Protein AF-0000000083136468 (afdb_homodimer)

Secondary structure (DSSP, 8-state):
---EEPPPHHHHHHHHHT-STTT--EEEEEEEEE-TT--EEEEEEEEGGGS-HHHHHHHHHHHHHHHHSPBTTTEEEEEPPGGGGSTT-HHHHHHHHHHTTT--HHHHHHHHHHHHHH---SS-EEEEEEEEEEEE-----SSS------EEEEEEEEEEEEB-TTS-B-S-SEEEEESEE-SSSEETTEEEEEES-TTS--HHHHHHTT---/---EEPPPHHHHHHHHHT-STTT--EEEEEEEEE-TT--EEEEEEEEGGGS-HHHHHHHHHHHHHHHHSPBTTTEEEEEPPGGGGSTT-HHHHHHHHHHTTT--HHHHHHHHHHHHHH---SS-EEEEEEEEEEEE-----SS-------EEEEEEEEEEEEB-TTS-B-S-SEEEEESEE-SSSEETTEEEEEES-TTS--HHHHHHTT---

Structure (mmCIF, N/CA/C/O backbone):
data_AF-0000000083136468-model_v1
#
loop_
_entity.id
_entity.type
_entity.pdbx_description
1 polymer 'DUF4317 family protein'
#
loop_
_atom_site.group_PDB
_atom_site.id
_atom_site.type_symbol
_atom_site.label_atom_id
_atom_site.label_alt_id
_atom_site.label_comp_id
_atom_site.label_asym_id
_atom_site.label_entity_id
_atom_site.label_seq_id
_atom_site.pdbx_PDB_ins_code
_atom_site.Cartn_x
_atom_site.Cartn_y
_atom_site.Cartn_z
_atom_site.occupancy
_atom_site.B_iso_or_equiv
_atom_site.auth_seq_id
_atom_site.auth_comp_id
_atom_site.auth_asym_id
_atom_site.auth_atom_id
_atom_site.pdbx_PDB_model_num
ATOM 1 N N . MET A 1 1 ? -12.367 -28.453 -24.562 1 63.16 1 MET A N 1
ATOM 2 C CA . MET A 1 1 ? -11.938 -28.984 -23.281 1 63.16 1 MET A CA 1
ATOM 3 C C . MET A 1 1 ? -10.539 -28.5 -22.922 1 63.16 1 MET A C 1
ATOM 5 O O . MET A 1 1 ? -9.672 -28.406 -23.797 1 63.16 1 MET A O 1
ATOM 9 N N . SER A 1 2 ? -10.477 -27.969 -21.688 1 71.19 2 SER A N 1
ATOM 10 C CA . SER A 1 2 ? -9.148 -27.484 -21.312 1 71.19 2 SER A CA 1
ATOM 11 C C . SER A 1 2 ? -8.133 -28.625 -21.266 1 71.19 2 SER A C 1
ATOM 13 O O . SER A 1 2 ? -8.445 -29.719 -20.812 1 71.19 2 SER A O 1
ATOM 15 N N . SER A 1 3 ? -7.016 -28.422 -21.984 1 83.69 3 SER A N 1
ATOM 16 C CA . SER A 1 3 ? -5.914 -29.375 -21.969 1 83.69 3 SER A CA 1
ATOM 17 C C . SER A 1 3 ? -5.141 -29.297 -20.656 1 83.69 3 SER A C 1
ATOM 19 O O . SER A 1 3 ? -4.613 -28.25 -20.297 1 83.69 3 SER A O 1
ATOM 21 N N . ILE A 1 4 ? -5.281 -30.344 -19.812 1 91.69 4 ILE A N 1
ATOM 22 C CA . ILE A 1 4 ? -4.582 -30.453 -18.531 1 91.69 4 ILE A CA 1
ATOM 23 C C . ILE A 1 4 ? -3.354 -31.344 -18.688 1 91.69 4 ILE A C 1
ATOM 25 O O . ILE A 1 4 ? -3.416 -32.375 -19.328 1 91.69 4 ILE A O 1
ATOM 29 N N . THR A 1 5 ? -2.246 -30.781 -18.25 1 93.38 5 THR A N 1
ATOM 30 C CA . THR A 1 5 ? -0.996 -31.531 -18.203 1 93.38 5 THR A CA 1
ATOM 31 C C . THR A 1 5 ? -0.603 -31.844 -16.766 1 93.38 5 THR A C 1
ATOM 33 O O . THR A 1 5 ? -0.806 -31.016 -15.875 1 93.38 5 THR A O 1
ATOM 36 N N . ARG A 1 6 ? 0.031 -32.938 -16.5 1 96.5 6 ARG A N 1
ATOM 37 C CA . ARG A 1 6 ? 0.363 -33.375 -15.148 1 96.5 6 ARG A CA 1
ATOM 38 C C . ARG A 1 6 ? 1.488 -32.531 -14.555 1 96.5 6 ARG A C 1
ATOM 40 O O . ARG A 1 6 ? 2.486 -32.25 -15.227 1 96.5 6 ARG A O 1
ATOM 47 N N . ILE A 1 7 ? 1.314 -32.125 -13.32 1 98 7 ILE A N 1
ATOM 48 C CA . ILE A 1 7 ? 2.34 -31.422 -12.562 1 98 7 ILE A CA 1
ATOM 49 C C . ILE A 1 7 ? 3.207 -32.438 -11.805 1 98 7 ILE A C 1
ATOM 51 O O . ILE A 1 7 ? 2.689 -33.312 -11.141 1 98 7 ILE A O 1
ATOM 55 N N . ASN A 1 8 ? 4.527 -32.281 -12 1 97.25 8 ASN A N 1
ATOM 56 C CA . ASN A 1 8 ? 5.445 -33.062 -11.164 1 97.25 8 ASN A CA 1
ATOM 57 C C . ASN A 1 8 ? 5.484 -32.5 -9.734 1 97.25 8 ASN A C 1
ATOM 59 O O . ASN A 1 8 ? 5.895 -31.375 -9.508 1 97.25 8 ASN A O 1
ATOM 63 N N . ARG A 1 9 ? 5.133 -33.344 -8.82 1 97.38 9 ARG A N 1
ATOM 64 C CA . ARG A 1 9 ? 5.074 -32.969 -7.418 1 97.38 9 ARG A CA 1
ATOM 65 C C . ARG A 1 9 ? 6.43 -32.469 -6.93 1 97.38 9 ARG A C 1
ATOM 67 O O . ARG A 1 9 ? 6.5 -31.5 -6.152 1 97.38 9 ARG A O 1
ATOM 74 N N . ASP A 1 10 ? 7.469 -33.031 -7.348 1 95.5 10 ASP A N 1
ATOM 75 C CA . ASP A 1 10 ? 8.805 -32.656 -6.891 1 95.5 10 ASP A CA 1
ATOM 76 C C . ASP A 1 10 ? 9.172 -31.25 -7.34 1 95.5 10 ASP A C 1
ATOM 78 O O . ASP A 1 10 ? 9.891 -30.547 -6.637 1 95.5 10 ASP A O 1
ATOM 82 N N . ASP A 1 11 ? 8.688 -30.906 -8.523 1 96 11 ASP A N 1
ATOM 83 C CA . ASP A 1 11 ? 8.898 -29.531 -8.992 1 96 11 ASP A CA 1
ATOM 84 C C . ASP A 1 11 ? 8.289 -28.516 -8.023 1 96 11 ASP A C 1
ATOM 86 O O . ASP A 1 11 ? 8.938 -27.531 -7.66 1 96 11 ASP A O 1
ATOM 90 N N . MET A 1 12 ? 7.07 -28.797 -7.527 1 97.94 12 MET A N 1
ATOM 91 C CA . MET A 1 12 ? 6.379 -27.891 -6.613 1 97.94 12 MET A CA 1
ATOM 92 C C . MET A 1 12 ? 7.062 -27.859 -5.254 1 97.94 12 MET A C 1
ATOM 94 O O . MET A 1 12 ? 7.188 -26.797 -4.633 1 97.94 12 MET A O 1
ATOM 98 N N . LEU A 1 13 ? 7.516 -29.016 -4.852 1 96.75 13 LEU A N 1
ATOM 99 C CA . LEU A 1 13 ? 8.203 -29.094 -3.568 1 96.75 13 LEU A CA 1
ATOM 100 C C . LEU A 1 13 ? 9.516 -28.328 -3.611 1 96.75 13 LEU A C 1
ATOM 102 O O . LEU A 1 13 ? 9.922 -27.719 -2.611 1 96.75 13 LEU A O 1
ATOM 106 N N . GLU A 1 14 ? 10.148 -28.391 -4.766 1 95.12 14 GLU A N 1
ATOM 107 C CA . GLU A 1 14 ? 11.375 -27.625 -4.938 1 95.12 14 GLU A CA 1
ATOM 108 C C . GLU A 1 14 ? 11.125 -26.125 -4.727 1 95.12 14 GLU A C 1
ATOM 110 O O . GLU A 1 14 ? 11.891 -25.453 -4.027 1 95.12 14 GLU A O 1
ATOM 115 N N . LEU A 1 15 ? 10.062 -25.594 -5.289 1 96.56 15 LEU A N 1
ATOM 116 C CA . LEU A 1 15 ? 9.719 -24.188 -5.133 1 96.56 15 LEU A CA 1
ATOM 117 C C . LEU A 1 15 ? 9.328 -23.875 -3.689 1 96.56 15 LEU A C 1
ATOM 119 O O . LEU A 1 15 ? 9.758 -22.875 -3.125 1 96.56 15 LEU A O 1
ATOM 123 N N . THR A 1 16 ? 8.562 -24.766 -3.105 1 97.31 16 THR A N 1
ATOM 124 C CA . THR A 1 16 ? 8.031 -24.547 -1.766 1 97.31 16 THR A CA 1
ATOM 125 C C . THR A 1 16 ? 9.148 -24.547 -0.729 1 97.31 16 THR A C 1
ATOM 127 O O . THR A 1 16 ? 9.078 -23.812 0.266 1 97.31 16 THR A O 1
ATOM 130 N N . ARG A 1 17 ? 10.141 -25.281 -0.954 1 95.75 17 ARG A N 1
ATOM 131 C CA . ARG A 1 17 ? 11.258 -25.375 -0.017 1 95.75 17 ARG A CA 1
ATOM 132 C C . ARG A 1 17 ? 12 -24.047 0.083 1 95.75 17 ARG A C 1
ATOM 134 O O . ARG A 1 17 ? 12.656 -23.781 1.094 1 95.75 17 ARG A O 1
ATOM 141 N N . ARG A 1 18 ? 11.883 -23.25 -0.881 1 95.69 18 ARG A N 1
ATOM 142 C CA . ARG A 1 18 ? 12.555 -21.953 -0.885 1 95.69 18 ARG A CA 1
ATOM 143 C C . ARG A 1 18 ? 11.711 -20.891 -0.186 1 95.69 18 ARG A C 1
ATOM 145 O O . ARG A 1 18 ? 12.195 -19.797 0.109 1 95.69 18 ARG A O 1
ATOM 152 N N . MET A 1 19 ? 10.492 -21.203 0.179 1 97.44 19 MET A N 1
ATOM 153 C CA . MET A 1 19 ? 9.57 -20.203 0.712 1 97.44 19 MET A CA 1
ATOM 154 C C . MET A 1 19 ? 9.633 -20.172 2.236 1 97.44 19 MET A C 1
ATOM 156 O O . MET A 1 19 ? 8.648 -20.469 2.91 1 97.44 19 MET A O 1
ATOM 160 N N . THR A 1 20 ? 10.789 -19.828 2.67 1 97.5 20 THR A N 1
ATOM 161 C CA . THR A 1 20 ? 11.125 -19.531 4.062 1 97.5 20 THR A CA 1
ATOM 162 C C . THR A 1 20 ? 11.82 -18.188 4.184 1 97.5 20 THR A C 1
ATOM 164 O O . THR A 1 20 ? 12.305 -17.641 3.191 1 97.5 20 THR A O 1
ATOM 167 N N . ILE A 1 21 ? 11.844 -17.734 5.383 1 96.81 21 ILE A N 1
ATOM 168 C CA . ILE A 1 21 ? 12.492 -16.438 5.609 1 96.81 21 ILE A CA 1
ATOM 169 C C . ILE A 1 21 ? 13.953 -16.516 5.184 1 96.81 21 ILE A C 1
ATOM 171 O O . ILE A 1 21 ? 14.469 -15.578 4.562 1 96.81 21 ILE A O 1
ATOM 175 N N . ALA A 1 22 ? 14.625 -17.547 5.422 1 95.62 22 ALA A N 1
ATOM 176 C CA . ALA A 1 22 ? 16.062 -17.703 5.207 1 95.62 22 ALA A CA 1
ATOM 177 C C . ALA A 1 22 ? 16.375 -17.922 3.73 1 95.62 22 ALA A C 1
ATOM 179 O O . ALA A 1 22 ? 17.469 -17.562 3.264 1 95.62 22 ALA A O 1
ATOM 180 N N . ARG A 1 23 ? 15.414 -18.391 2.934 1 95.25 23 ARG A N 1
ATOM 181 C CA . ARG A 1 23 ? 15.781 -18.891 1.615 1 95.25 23 ARG A CA 1
ATOM 182 C C . ARG A 1 23 ? 14.914 -18.266 0.528 1 95.25 23 ARG A C 1
ATOM 184 O O . ARG A 1 23 ? 15.125 -18.516 -0.661 1 95.25 23 ARG A O 1
ATOM 191 N N . THR A 1 24 ? 13.961 -17.516 0.928 1 96.12 24 THR A N 1
ATOM 192 C CA . THR A 1 24 ? 12.953 -17.078 -0.035 1 96.12 24 THR A CA 1
ATOM 193 C C . THR A 1 24 ? 13.602 -16.312 -1.188 1 96.12 24 THR A C 1
ATOM 195 O O . THR A 1 24 ? 14.57 -15.578 -0.987 1 96.12 24 THR A O 1
ATOM 198 N N . SER A 1 25 ? 13 -16.547 -2.389 1 94.81 25 SER A N 1
ATOM 199 C CA . SER A 1 25 ? 13.398 -15.836 -3.602 1 94.81 25 SER A CA 1
ATOM 200 C C . SER A 1 25 ? 12.383 -14.758 -3.967 1 94.81 25 SER A C 1
ATOM 202 O O . SER A 1 25 ? 12.422 -14.211 -5.07 1 94.81 25 SER A O 1
ATOM 204 N N . MET A 1 26 ? 11.445 -14.531 -3.061 1 98 26 MET A N 1
ATOM 205 C CA . MET A 1 26 ? 10.438 -13.508 -3.301 1 98 26 MET A CA 1
ATOM 206 C C . MET A 1 26 ? 11.07 -12.117 -3.316 1 98 26 MET A C 1
ATOM 208 O O . MET A 1 26 ? 11.852 -11.773 -2.432 1 98 26 MET A O 1
ATOM 212 N N . THR A 1 27 ? 10.75 -11.406 -4.367 1 98.25 27 THR A N 1
ATOM 213 C CA . THR A 1 27 ? 11.398 -10.102 -4.496 1 98.25 27 THR A CA 1
ATOM 214 C C . THR A 1 27 ? 10.414 -8.977 -4.207 1 98.25 27 THR A C 1
ATOM 216 O O . THR A 1 27 ? 10.812 -7.902 -3.748 1 98.25 27 THR A O 1
ATOM 219 N N . ARG A 1 28 ? 9.156 -9.18 -4.57 1 98.75 28 ARG A N 1
ATOM 220 C CA . ARG A 1 28 ? 8.164 -8.117 -4.422 1 98.75 28 ARG A CA 1
ATOM 221 C C . ARG A 1 28 ? 6.789 -8.688 -4.113 1 98.75 28 ARG A C 1
ATOM 223 O O . ARG A 1 28 ? 6.469 -9.805 -4.52 1 98.75 28 ARG A O 1
ATOM 230 N N . ILE A 1 29 ? 6.016 -7.973 -3.354 1 98.88 29 ILE A N 1
ATOM 231 C CA . ILE A 1 29 ? 4.629 -8.312 -3.043 1 98.88 29 ILE A CA 1
ATOM 232 C C . ILE A 1 29 ? 3.73 -7.113 -3.336 1 98.88 29 ILE A C 1
ATOM 234 O O . ILE A 1 29 ? 4.098 -5.969 -3.059 1 98.88 29 ILE A O 1
ATOM 238 N N . ALA A 1 30 ? 2.635 -7.312 -3.947 1 98.88 30 ALA A N 1
ATOM 239 C CA . ALA A 1 30 ? 1.604 -6.309 -4.207 1 98.88 30 ALA A CA 1
ATOM 240 C C . ALA A 1 30 ? 0.208 -6.895 -4.004 1 98.88 30 ALA A C 1
ATOM 242 O O . ALA A 1 30 ? 0.034 -8.117 -4.004 1 98.88 30 ALA A O 1
ATOM 243 N N . GLY A 1 31 ? -0.758 -6.035 -3.775 1 98.69 31 GLY A N 1
ATOM 244 C CA . GLY A 1 31 ? -2.102 -6.562 -3.604 1 98.69 31 GLY A CA 1
ATOM 245 C C . GLY A 1 31 ? -3.16 -5.48 -3.5 1 98.69 31 GLY A C 1
ATOM 246 O O . GLY A 1 31 ? -2.84 -4.293 -3.49 1 98.69 31 GLY A O 1
ATOM 247 N N . SER A 1 32 ? -4.348 -5.938 -3.473 1 98.62 32 SER A N 1
ATOM 248 C CA . SER A 1 32 ? -5.535 -5.094 -3.387 1 98.62 32 SER A CA 1
ATOM 249 C C . SER A 1 32 ? -6.598 -5.723 -2.49 1 98.62 32 SER A C 1
ATOM 251 O O . SER A 1 32 ? -6.789 -6.941 -2.508 1 98.62 32 SER A O 1
ATOM 253 N N . TYR A 1 33 ? -7.211 -4.906 -1.722 1 98.31 33 TYR A N 1
ATOM 254 C CA . TYR A 1 33 ? -8.359 -5.305 -0.914 1 98.31 33 TYR A CA 1
ATOM 255 C C . TYR A 1 33 ? -9.664 -4.848 -1.558 1 98.31 33 TYR A C 1
ATOM 257 O O . TYR A 1 33 ? -9.812 -3.672 -1.905 1 98.31 33 TYR A O 1
ATOM 265 N N . MET A 1 34 ? -10.609 -5.77 -1.697 1 97.38 34 MET A N 1
ATOM 266 C CA . MET A 1 34 ? -11.898 -5.48 -2.309 1 97.38 34 MET A CA 1
ATOM 267 C C . MET A 1 34 ? -13.039 -5.84 -1.362 1 97.38 34 MET A C 1
ATOM 269 O O . MET A 1 34 ? -12.906 -6.746 -0.541 1 97.38 34 MET A O 1
ATOM 273 N N . ASP A 1 35 ? -14.109 -5.098 -1.549 1 96.25 35 ASP A N 1
ATOM 274 C CA . ASP A 1 35 ? -15.32 -5.578 -0.892 1 96.25 35 ASP A CA 1
ATOM 275 C C . ASP A 1 35 ? -16.078 -6.555 -1.787 1 96.25 35 ASP A C 1
ATOM 277 O O . ASP A 1 35 ? -15.609 -6.906 -2.871 1 96.25 35 ASP A O 1
ATOM 281 N N . ALA A 1 36 ? -17.188 -7.027 -1.333 1 96.31 36 ALA A N 1
ATOM 282 C CA . ALA A 1 36 ? -17.953 -8.062 -2.02 1 96.31 36 ALA A CA 1
ATOM 283 C C . ALA A 1 36 ? -18.438 -7.578 -3.381 1 96.31 36 ALA A C 1
ATOM 285 O O . ALA A 1 36 ? -18.656 -8.375 -4.293 1 96.31 36 ALA A O 1
ATOM 286 N N . ASP A 1 37 ? -18.547 -6.203 -3.561 1 96.75 37 ASP A N 1
ATOM 287 C CA . ASP A 1 37 ? -19.031 -5.641 -4.82 1 96.75 37 ASP A CA 1
ATOM 288 C C . ASP A 1 37 ? -17.859 -5.359 -5.77 1 96.75 37 ASP A C 1
ATOM 290 O O . ASP A 1 37 ? -18.078 -4.91 -6.898 1 96.75 37 ASP A O 1
ATOM 294 N N . GLY A 1 38 ? -16.688 -5.621 -5.336 1 96.38 38 GLY A N 1
ATOM 295 C CA . GLY A 1 38 ? -15.516 -5.457 -6.188 1 96.38 38 GLY A CA 1
ATOM 296 C C . GLY A 1 38 ? -14.922 -4.062 -6.125 1 96.38 38 GLY A C 1
ATOM 297 O O . GLY A 1 38 ? -14.055 -3.713 -6.93 1 96.38 38 GLY A O 1
ATOM 298 N N . PHE A 1 39 ? -15.383 -3.242 -5.18 1 95.88 39 PHE A N 1
ATOM 299 C CA . PHE A 1 39 ? -14.781 -1.925 -5.02 1 95.88 39 PHE A CA 1
ATOM 300 C C . PHE A 1 39 ? -13.469 -2.021 -4.254 1 95.88 39 PHE A C 1
ATOM 302 O O . PHE A 1 39 ? -13.398 -2.674 -3.209 1 95.88 39 PHE A O 1
ATOM 309 N N . ILE A 1 40 ? -12.477 -1.38 -4.785 1 95.75 40 ILE A N 1
ATOM 310 C CA . ILE A 1 40 ? -11.148 -1.403 -4.172 1 95.75 40 ILE A CA 1
ATOM 311 C C . ILE A 1 40 ? -11.148 -0.534 -2.916 1 95.75 40 ILE A C 1
ATOM 313 O O . ILE A 1 40 ? -11.469 0.656 -2.977 1 95.75 40 ILE A O 1
ATOM 317 N N . ASP A 1 41 ? -10.758 -1.132 -1.846 1 95.5 41 ASP A N 1
ATOM 318 C CA . ASP A 1 41 ? -10.695 -0.451 -0.556 1 95.5 41 ASP A CA 1
ATOM 319 C C . ASP A 1 41 ? -9.273 0.013 -0.244 1 95.5 41 ASP A C 1
ATOM 321 O O . ASP A 1 41 ? -9.078 0.934 0.552 1 95.5 41 ASP A O 1
ATOM 325 N N . GLY A 1 42 ? -8.32 -0.688 -0.809 1 95.75 42 GLY A N 1
ATOM 326 C CA . GLY A 1 42 ? -6.922 -0.36 -0.565 1 95.75 42 GLY A CA 1
ATOM 327 C C . GLY A 1 42 ? -5.961 -1.215 -1.369 1 95.75 42 GLY A C 1
ATOM 328 O O . GLY A 1 42 ? -6.348 -2.256 -1.906 1 95.75 42 GLY A O 1
ATOM 329 N N . THR A 1 43 ? -4.75 -0.72 -1.508 1 98.06 43 THR A N 1
ATOM 330 C CA . THR A 1 43 ? -3.693 -1.43 -2.221 1 98.06 43 THR A CA 1
ATOM 331 C C . THR A 1 43 ? -2.357 -1.278 -1.5 1 98.06 43 THR A C 1
ATOM 333 O O . THR A 1 43 ? -2.213 -0.425 -0.622 1 98.06 43 THR A O 1
ATOM 336 N N . PHE A 1 44 ? -1.441 -2.098 -1.838 1 98.06 44 PHE A N 1
ATOM 337 C CA . PHE A 1 44 ? -0.058 -2.004 -1.385 1 98.06 44 PHE A CA 1
ATOM 338 C C . PHE A 1 44 ? 0.894 -2.562 -2.436 1 98.06 44 PHE A C 1
ATOM 340 O O . PHE A 1 44 ? 0.497 -3.379 -3.27 1 98.06 44 PHE A O 1
ATOM 347 N N . ASN A 1 45 ? 2.076 -2.207 -2.479 1 98.44 45 ASN A N 1
ATOM 348 C CA . ASN A 1 45 ? 3.17 -2.621 -3.35 1 98.44 45 ASN A CA 1
ATOM 349 C C . ASN A 1 45 ? 4.527 -2.344 -2.713 1 98.44 45 ASN A C 1
ATOM 351 O O . ASN A 1 45 ? 4.965 -1.194 -2.648 1 98.44 45 ASN A O 1
ATOM 355 N N . THR A 1 46 ? 5.219 -3.418 -2.207 1 97.75 46 THR A N 1
ATOM 356 C CA . THR A 1 46 ? 6.449 -3.186 -1.455 1 97.75 46 THR A CA 1
ATOM 357 C C . THR A 1 46 ? 7.512 -4.219 -1.821 1 97.75 46 THR A C 1
ATOM 359 O O . THR A 1 46 ? 7.191 -5.281 -2.354 1 97.75 46 THR A O 1
ATOM 362 N N . ASN A 1 47 ? 8.742 -3.842 -1.637 1 97.25 47 ASN A N 1
ATOM 363 C CA . ASN A 1 47 ? 9.867 -4.777 -1.714 1 97.25 47 ASN A CA 1
ATOM 364 C C . ASN A 1 47 ? 9.781 -5.836 -0.621 1 97.25 47 ASN A C 1
ATOM 366 O O . ASN A 1 47 ? 9.875 -5.52 0.566 1 97.25 47 ASN A O 1
ATOM 370 N N . PHE A 1 48 ? 9.664 -7.066 -1.027 1 97.81 48 PHE A N 1
ATOM 371 C CA . PHE A 1 48 ? 9.461 -8.156 -0.083 1 97.81 48 PHE A CA 1
ATOM 372 C C . PHE A 1 48 ? 10.648 -8.281 0.868 1 97.81 48 PHE A C 1
ATOM 374 O O . PHE A 1 48 ? 10.469 -8.594 2.047 1 97.81 48 PHE A O 1
ATOM 381 N N . LEU A 1 49 ? 11.812 -7.992 0.391 1 93.94 49 LEU A N 1
ATOM 382 C CA . LEU A 1 49 ? 13.055 -8.172 1.135 1 93.94 49 LEU A CA 1
ATOM 383 C C . LEU A 1 49 ? 13.141 -7.195 2.299 1 93.94 49 LEU A C 1
ATOM 385 O O . LEU A 1 49 ? 13.898 -7.414 3.246 1 93.94 49 LEU A O 1
ATOM 389 N N . LYS A 1 50 ? 12.375 -6.168 2.266 1 94.25 50 LYS A N 1
ATOM 390 C CA . LYS A 1 50 ? 12.469 -5.117 3.273 1 94.25 50 LYS A CA 1
ATOM 391 C C . LYS A 1 50 ? 11.344 -5.227 4.293 1 94.25 50 LYS A C 1
ATOM 393 O O . LYS A 1 50 ? 11.242 -4.402 5.207 1 94.25 50 LYS A O 1
ATOM 398 N N . LEU A 1 51 ? 10.5 -6.223 4.145 1 96.06 51 LEU A N 1
ATOM 399 C CA . LEU A 1 51 ? 9.445 -6.449 5.133 1 96.06 51 LEU A CA 1
ATOM 400 C C . LEU A 1 51 ? 10.039 -6.949 6.445 1 96.06 51 LEU A C 1
ATOM 402 O O . LEU A 1 51 ? 11.102 -7.566 6.457 1 96.06 51 LEU A O 1
ATOM 406 N N . LYS A 1 52 ? 9.273 -6.68 7.52 1 93.62 52 LYS A N 1
ATOM 407 C CA . LYS A 1 52 ? 9.602 -7.32 8.789 1 93.62 52 LYS A CA 1
ATOM 408 C C . LYS A 1 52 ? 9.422 -8.836 8.703 1 93.62 52 LYS A C 1
ATOM 410 O O . LYS A 1 52 ? 8.57 -9.32 7.953 1 93.62 52 LYS A O 1
ATOM 415 N N . ASN A 1 53 ? 10.195 -9.555 9.531 1 95.25 53 ASN A N 1
ATOM 416 C CA . ASN A 1 53 ? 10.156 -11.016 9.508 1 95.25 53 ASN A CA 1
ATOM 417 C C . ASN A 1 53 ? 8.742 -11.539 9.773 1 95.25 53 ASN A C 1
ATOM 419 O O . ASN A 1 53 ? 8.312 -12.508 9.148 1 95.25 53 ASN A O 1
ATOM 423 N N . SER A 1 54 ? 8.07 -10.875 10.648 1 95.19 54 SER A N 1
ATOM 424 C CA . SER A 1 54 ? 6.711 -11.312 10.945 1 95.19 54 SER A CA 1
ATOM 425 C C . SER A 1 54 ? 5.812 -11.203 9.719 1 95.19 54 SER A C 1
ATOM 427 O O . SER A 1 54 ? 4.996 -12.086 9.461 1 95.19 54 SER A O 1
ATOM 429 N N . GLU A 1 55 ? 5.988 -10.164 8.961 1 95.31 55 GLU A N 1
ATOM 430 C CA . GLU A 1 55 ? 5.215 -9.969 7.738 1 95.31 55 GLU A CA 1
ATOM 431 C C . GLU A 1 55 ? 5.656 -10.945 6.645 1 95.31 55 GLU A C 1
ATOM 433 O O . GLU A 1 55 ? 4.824 -11.461 5.898 1 95.31 55 GLU A O 1
ATOM 438 N N . LYS A 1 56 ? 6.977 -11.141 6.566 1 97.5 56 LYS A N 1
ATOM 439 C CA . LYS A 1 56 ? 7.473 -12.125 5.605 1 97.5 56 LYS A CA 1
ATOM 440 C C . LYS A 1 56 ? 6.859 -13.5 5.863 1 97.5 56 LYS A C 1
ATOM 442 O O . LYS A 1 56 ? 6.375 -14.156 4.934 1 97.5 56 LYS A O 1
ATOM 447 N N . GLU A 1 57 ? 6.852 -13.883 7.082 1 97.88 57 GLU A N 1
ATOM 448 C CA . GLU A 1 57 ? 6.34 -15.203 7.453 1 97.88 57 GLU A CA 1
ATOM 449 C C . GLU A 1 57 ? 4.867 -15.352 7.078 1 97.88 57 GLU A C 1
ATOM 451 O O . GLU A 1 57 ? 4.465 -16.375 6.531 1 97.88 57 GLU A O 1
ATOM 456 N N . LYS A 1 58 ? 4.137 -14.391 7.387 1 97.06 58 LYS A N 1
ATOM 457 C CA . LYS A 1 58 ? 2.711 -14.414 7.078 1 97.06 58 LYS A CA 1
ATOM 458 C C . LYS A 1 58 ? 2.473 -14.516 5.574 1 97.06 58 LYS A C 1
ATOM 460 O O . LYS A 1 58 ? 1.664 -15.32 5.121 1 97.06 58 LYS A O 1
ATOM 465 N N . ASN A 1 59 ? 3.16 -13.703 4.824 1 98.44 59 ASN A N 1
ATOM 466 C CA . ASN A 1 59 ? 2.959 -13.648 3.383 1 98.44 59 ASN A CA 1
ATOM 467 C C . ASN A 1 59 ? 3.486 -14.906 2.693 1 98.44 59 ASN A C 1
ATOM 469 O O . ASN A 1 59 ? 2.885 -15.391 1.733 1 98.44 59 ASN A O 1
ATOM 473 N N . LEU A 1 60 ? 4.574 -15.43 3.201 1 98.69 60 LEU A N 1
ATOM 474 C CA . LEU A 1 60 ? 5.09 -16.688 2.68 1 98.69 60 LEU A CA 1
ATOM 475 C C . LEU A 1 60 ? 4.098 -17.828 2.916 1 98.69 60 LEU A C 1
ATOM 477 O O . LEU A 1 60 ? 3.93 -18.703 2.061 1 98.69 60 LEU A O 1
ATOM 481 N N . THR A 1 61 ? 3.463 -17.812 4.07 1 98.44 61 THR A N 1
ATOM 482 C CA . THR A 1 61 ? 2.453 -18.812 4.375 1 98.44 61 THR A CA 1
ATOM 483 C C . THR A 1 61 ? 1.305 -18.75 3.373 1 98.44 61 THR A C 1
ATOM 485 O O . THR A 1 61 ? 0.832 -19.781 2.896 1 98.44 61 THR A O 1
ATOM 488 N N . ILE A 1 62 ? 0.893 -17.578 3.016 1 98.75 62 ILE A N 1
ATOM 489 C CA . ILE A 1 62 ? -0.176 -17.391 2.041 1 98.75 62 ILE A CA 1
ATOM 490 C C . ILE A 1 62 ? 0.28 -17.891 0.673 1 98.75 62 ILE A C 1
ATOM 492 O O . ILE A 1 62 ? -0.416 -18.688 0.033 1 98.75 62 ILE A O 1
ATOM 496 N N . ALA A 1 63 ? 1.436 -17.484 0.222 1 98.81 63 ALA A N 1
ATOM 497 C CA . ALA A 1 63 ? 1.955 -17.844 -1.096 1 98.81 63 ALA A CA 1
ATOM 498 C C . ALA A 1 63 ? 2.156 -19.344 -1.217 1 98.81 63 ALA A C 1
ATOM 500 O O . ALA A 1 63 ? 1.844 -19.938 -2.252 1 98.81 63 ALA A O 1
ATOM 501 N N . LYS A 1 64 ? 2.58 -19.969 -0.172 1 98.56 64 LYS A N 1
ATOM 502 C CA . LYS A 1 64 ? 2.971 -21.375 -0.163 1 98.56 64 LYS A CA 1
ATOM 503 C C . LYS A 1 64 ? 1.759 -22.281 -0.336 1 98.56 64 LYS A C 1
ATOM 505 O O . LYS A 1 64 ? 1.885 -23.406 -0.825 1 98.56 64 LYS A O 1
ATOM 510 N N . VAL A 1 65 ? 0.641 -21.828 0.072 1 98.81 65 VAL A N 1
ATOM 511 C CA . VAL A 1 65 ? -0.575 -22.641 -0.026 1 98.81 65 VAL A CA 1
ATOM 512 C C . VAL A 1 65 ? -0.739 -23.156 -1.453 1 98.81 65 VAL A C 1
ATOM 514 O O . VAL A 1 65 ? -1.176 -24.281 -1.663 1 98.81 65 VAL A O 1
ATOM 517 N N . ILE A 1 66 ? -0.333 -22.406 -2.443 1 98.81 66 ILE A N 1
ATOM 518 C CA . ILE A 1 66 ? -0.63 -22.688 -3.842 1 98.81 66 ILE A CA 1
ATOM 519 C C . ILE A 1 66 ? 0.324 -23.766 -4.359 1 98.81 66 ILE A C 1
ATOM 521 O O . ILE A 1 66 ? -0.106 -24.859 -4.727 1 98.81 66 ILE A O 1
ATOM 525 N N . PRO A 1 67 ? 1.633 -23.562 -4.305 1 98.62 67 PRO A N 1
ATOM 526 C CA . PRO A 1 67 ? 2.504 -24.625 -4.816 1 98.62 67 PRO A CA 1
ATOM 527 C C . PRO A 1 67 ? 2.537 -25.844 -3.906 1 98.62 67 PRO A C 1
ATOM 529 O O . PRO A 1 67 ? 2.92 -26.938 -4.344 1 98.62 67 PRO A O 1
ATOM 532 N N . PHE A 1 68 ? 2.154 -25.734 -2.68 1 98.62 68 PHE A N 1
ATOM 533 C CA . PHE A 1 68 ? 2.203 -26.844 -1.745 1 98.62 68 PHE A CA 1
ATOM 534 C C . PHE A 1 68 ? 0.934 -27.688 -1.838 1 98.62 68 PHE A C 1
ATOM 536 O O . PHE A 1 68 ? 0.864 -28.781 -1.276 1 98.62 68 PHE A O 1
ATOM 543 N N . ALA A 1 69 ? -0.072 -27.203 -2.512 1 98.75 69 ALA A N 1
ATOM 544 C CA . ALA A 1 69 ? -1.349 -27.891 -2.635 1 98.75 69 ALA A CA 1
ATOM 545 C C . ALA A 1 69 ? -1.17 -29.25 -3.32 1 98.75 69 ALA A C 1
ATOM 547 O O . ALA A 1 69 ? -0.16 -29.484 -3.988 1 98.75 69 ALA A O 1
ATOM 548 N N . GLN A 1 70 ? -2.188 -30.141 -3.131 1 98.44 70 GLN A N 1
ATOM 549 C CA . GLN A 1 70 ? -2.135 -31.438 -3.791 1 98.44 70 GLN A CA 1
ATOM 550 C C . GLN A 1 70 ? -2.115 -31.281 -5.309 1 98.44 70 GLN A C 1
ATOM 552 O O . GLN A 1 70 ? -3.084 -30.812 -5.902 1 98.44 70 GLN A O 1
ATOM 557 N N . THR A 1 71 ? -1.005 -31.75 -5.914 1 98.31 71 THR A N 1
ATOM 558 C CA . THR A 1 71 ? -0.847 -31.609 -7.359 1 98.31 71 THR A CA 1
ATOM 559 C C . THR A 1 71 ? -1.857 -32.5 -8.094 1 98.31 71 THR A C 1
ATOM 561 O O . THR A 1 71 ? -2.174 -33.594 -7.641 1 98.31 71 THR A O 1
ATOM 564 N N . ASN A 1 72 ? -2.334 -32 -9.148 1 98.25 72 ASN A N 1
ATOM 565 C CA . ASN A 1 72 ? -3.236 -32.719 -10.055 1 98.25 72 ASN A CA 1
ATOM 566 C C . ASN A 1 72 ? -4.586 -33 -9.406 1 98.25 72 ASN A C 1
ATOM 568 O O . ASN A 1 72 ? -5.305 -33.906 -9.828 1 98.25 72 ASN A O 1
ATOM 572 N N . GLN A 1 73 ? -4.824 -32.344 -8.32 1 98.12 73 GLN A N 1
ATOM 573 C CA . GLN A 1 73 ? -6.117 -32.312 -7.648 1 98.12 73 GLN A CA 1
ATOM 574 C C . GLN A 1 73 ? -6.52 -30.875 -7.309 1 98.12 73 GLN A C 1
ATOM 576 O O . GLN A 1 73 ? -7.273 -30.234 -8.055 1 98.12 73 GLN A O 1
ATOM 581 N N . ASN A 1 74 ? -5.875 -30.297 -6.285 1 98.75 74 ASN A N 1
ATOM 582 C CA . ASN A 1 74 ? -6.137 -28.906 -5.953 1 98.75 74 ASN A CA 1
ATOM 583 C C . ASN A 1 74 ? -5.41 -27.953 -6.902 1 98.75 74 ASN A C 1
ATOM 585 O O . ASN A 1 74 ? -5.898 -26.859 -7.184 1 98.75 74 ASN A O 1
ATOM 589 N N . LEU A 1 75 ? -4.199 -28.406 -7.312 1 98.75 75 LEU A N 1
ATOM 590 C CA . LEU A 1 75 ? -3.371 -27.656 -8.25 1 98.75 75 LEU A CA 1
ATOM 591 C C . LEU A 1 75 ? -3.273 -28.391 -9.586 1 98.75 75 LEU A C 1
ATOM 593 O O . LEU A 1 75 ? -2.781 -29.516 -9.648 1 98.75 75 LEU A O 1
ATOM 597 N N . LYS A 1 76 ? -3.762 -27.734 -10.641 1 98.31 76 LYS A N 1
ATOM 598 C CA . LYS A 1 76 ? -3.748 -28.344 -11.969 1 98.31 76 LYS A CA 1
ATOM 599 C C . LYS A 1 76 ? -3.098 -27.406 -12.992 1 98.31 76 LYS A C 1
ATOM 601 O O . LYS A 1 76 ? -3.213 -26.188 -12.891 1 98.31 76 LYS A O 1
ATOM 606 N N . ARG A 1 77 ? -2.443 -28.031 -13.961 1 98.25 77 ARG A N 1
ATOM 607 C CA . ARG A 1 77 ? -1.77 -27.281 -15.016 1 98.25 77 ARG A CA 1
ATOM 608 C C . ARG A 1 77 ? -2.617 -27.234 -16.281 1 98.25 77 ARG A C 1
ATOM 610 O O . ARG A 1 77 ? -3.014 -28.281 -16.812 1 98.25 77 ARG A O 1
ATOM 617 N N . TYR A 1 78 ? -2.797 -26.047 -16.719 1 97.81 78 TYR A N 1
ATOM 618 C CA . TYR A 1 78 ? -3.59 -25.828 -17.922 1 97.81 78 TYR A CA 1
ATOM 619 C C . TYR A 1 78 ? -2.742 -25.219 -19.031 1 97.81 78 TYR A C 1
ATOM 621 O O . TYR A 1 78 ? -1.904 -24.359 -18.781 1 97.81 78 TYR A O 1
ATOM 629 N N . LYS A 1 79 ? -3.008 -25.703 -20.234 1 96.06 79 LYS A N 1
ATOM 630 C CA . LYS A 1 79 ? -2.48 -24.984 -21.391 1 96.06 79 LYS A CA 1
ATOM 631 C C . LYS A 1 79 ? -3.271 -23.703 -21.641 1 96.06 79 LYS A C 1
ATOM 633 O O . LYS A 1 79 ? -4.504 -23.734 -21.688 1 96.06 79 LYS A O 1
ATOM 638 N N . ILE A 1 80 ? -2.586 -22.625 -21.75 1 94.88 80 ILE A N 1
ATOM 639 C CA . ILE A 1 80 ? -3.24 -21.359 -22.047 1 94.88 80 ILE A CA 1
ATOM 640 C C . ILE A 1 80 ? -3.75 -21.359 -23.484 1 94.88 80 ILE A C 1
ATOM 642 O O . ILE A 1 80 ? -2.984 -21.609 -24.422 1 94.88 80 ILE A O 1
ATOM 646 N N . PRO A 1 81 ? -4.945 -21.094 -23.625 1 92.56 81 PRO A N 1
ATOM 647 C CA . PRO A 1 81 ? -5.5 -21.172 -24.969 1 92.56 81 PRO A CA 1
ATOM 648 C C . PRO A 1 81 ? -4.977 -20.047 -25.875 1 92.56 81 PRO A C 1
ATOM 650 O O . PRO A 1 81 ? -4.566 -19 -25.391 1 92.56 81 PRO A O 1
ATOM 653 N N . LYS A 1 82 ? -5.105 -20.297 -27.172 1 88.56 82 LYS A N 1
ATOM 654 C CA . LYS A 1 82 ? -4.602 -19.359 -28.172 1 88.56 82 LYS A CA 1
ATOM 655 C C . LYS A 1 82 ? -5.285 -18 -28.062 1 88.56 82 LYS A C 1
ATOM 657 O O . LYS A 1 82 ? -4.668 -16.969 -28.328 1 88.56 82 LYS A O 1
ATOM 662 N N . GLU A 1 83 ? -6.52 -18.031 -27.672 1 85.94 83 GLU A N 1
ATOM 663 C CA . GLU A 1 83 ? -7.285 -16.797 -27.531 1 85.94 83 GLU A CA 1
ATOM 664 C C . GLU A 1 83 ? -6.641 -15.859 -26.531 1 85.94 83 GLU A C 1
ATOM 666 O O . GLU A 1 83 ? -6.758 -14.641 -26.641 1 85.94 83 GLU A O 1
ATOM 671 N N . ALA A 1 84 ? -5.969 -16.438 -25.578 1 87.12 84 ALA A N 1
ATOM 672 C CA . ALA A 1 84 ? -5.348 -15.641 -24.516 1 87.12 84 ALA A CA 1
ATOM 673 C C . ALA A 1 84 ? -4.078 -14.953 -25.016 1 87.12 84 ALA A C 1
ATOM 675 O O . ALA A 1 84 ? -3.539 -14.07 -24.344 1 87.12 84 ALA A O 1
ATOM 676 N N . TYR A 1 85 ? -3.652 -15.266 -26.25 1 88.69 85 TYR A N 1
ATOM 677 C CA . TYR A 1 85 ? -2.445 -14.688 -26.828 1 88.69 85 TYR A CA 1
ATOM 678 C C . TYR A 1 85 ? -2.756 -13.383 -27.547 1 88.69 85 TYR A C 1
ATOM 680 O O . TYR A 1 85 ? -1.844 -12.648 -27.922 1 88.69 85 TYR A O 1
ATOM 688 N N . ALA A 1 86 ? -4.016 -13.133 -27.656 1 87.88 86 ALA A N 1
ATOM 689 C CA . ALA A 1 86 ? -4.414 -11.914 -28.359 1 87.88 86 ALA A CA 1
ATOM 690 C C . ALA A 1 86 ? -3.928 -10.672 -27.609 1 87.88 86 ALA A C 1
ATOM 692 O O . ALA A 1 86 ? -3.734 -10.703 -26.391 1 87.88 86 ALA A O 1
ATOM 693 N N . LEU A 1 87 ? -3.795 -9.602 -28.328 1 89.5 87 LEU A N 1
ATOM 694 C CA . LEU A 1 87 ? -3.42 -8.328 -27.734 1 89.5 87 LEU A CA 1
ATOM 695 C C . LEU A 1 87 ? -4.441 -7.891 -26.688 1 89.5 87 LEU A C 1
ATOM 697 O O . LEU A 1 87 ? -5.648 -7.941 -26.938 1 89.5 87 LEU A O 1
ATOM 701 N N . GLY A 1 88 ? -3.912 -7.594 -25.547 1 89 88 GLY A N 1
ATOM 702 C CA . GLY A 1 88 ? -4.793 -7.152 -24.484 1 89 88 GLY A CA 1
ATOM 703 C C . GLY A 1 88 ? -5.344 -8.297 -23.641 1 89 88 GLY A C 1
ATOM 704 O O . GLY A 1 88 ? -6.117 -8.078 -22.719 1 89 88 GLY A O 1
ATOM 705 N N . GLY A 1 89 ? -4.941 -9.5 -23.953 1 92.25 89 GLY A N 1
ATOM 706 C CA . GLY A 1 89 ? -5.398 -10.656 -23.203 1 92.25 89 GLY A CA 1
ATOM 707 C C . GLY A 1 89 ? -4.742 -10.781 -21.844 1 92.25 89 GLY A C 1
ATOM 708 O O . GLY A 1 89 ? -3.791 -10.062 -21.531 1 92.25 89 GLY A O 1
ATOM 709 N N . ILE A 1 90 ? -5.309 -11.656 -21.016 1 95.75 90 ILE A N 1
ATOM 710 C CA . ILE A 1 90 ? -4.863 -11.836 -19.641 1 95.75 90 ILE A CA 1
ATOM 711 C C . ILE A 1 90 ? -3.418 -12.32 -19.625 1 95.75 90 ILE A C 1
ATOM 713 O O . ILE A 1 90 ? -2.635 -11.922 -18.75 1 95.75 90 ILE A O 1
ATOM 717 N N . ARG A 1 91 ? -3.035 -13.148 -20.578 1 96.38 91 ARG A N 1
ATOM 718 C CA . ARG A 1 91 ? -1.661 -13.641 -20.656 1 96.38 91 ARG A CA 1
ATOM 719 C C . ARG A 1 91 ? -0.676 -12.4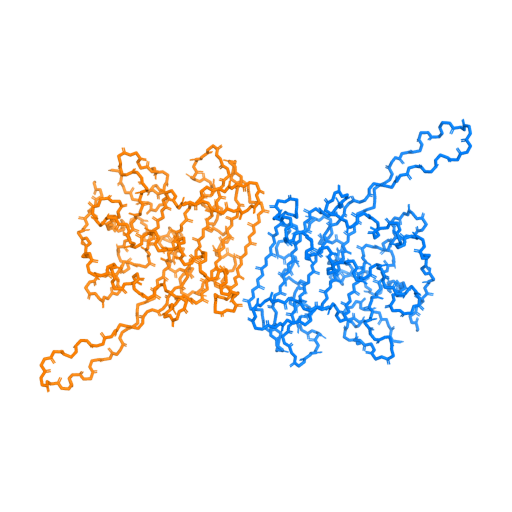92 -20.812 1 96.38 91 ARG A C 1
ATOM 721 O O . ARG A 1 91 ? 0.363 -12.453 -20.156 1 96.38 91 ARG A O 1
ATOM 728 N N . GLN A 1 92 ? -1.002 -11.617 -21.719 1 96.56 92 GLN A N 1
ATOM 729 C CA . GLN A 1 92 ? -0.149 -10.445 -21.922 1 96.56 92 GLN A CA 1
ATOM 730 C C . GLN A 1 92 ? -0.039 -9.617 -20.656 1 96.56 92 GLN A C 1
ATOM 732 O O . GLN A 1 92 ? 1.045 -9.141 -20.297 1 96.56 92 GLN A O 1
ATOM 737 N N . LEU A 1 93 ? -1.15 -9.43 -20.031 1 97.56 93 LEU A N 1
ATOM 738 C CA . LEU A 1 93 ? -1.153 -8.672 -18.781 1 97.56 93 LEU A CA 1
ATOM 739 C C . LEU A 1 93 ? -0.266 -9.344 -17.734 1 97.56 93 LEU A C 1
ATOM 741 O O . LEU A 1 93 ? 0.566 -8.688 -17.109 1 97.56 93 LEU A O 1
ATOM 745 N N . LEU A 1 94 ? -0.353 -10.672 -17.578 1 98.31 94 LEU A N 1
ATOM 746 C CA . LEU A 1 94 ? 0.427 -11.422 -16.594 1 98.31 94 LEU A CA 1
ATOM 747 C C . LEU A 1 94 ? 1.913 -11.367 -16.938 1 98.31 94 LEU A C 1
ATOM 749 O O . LEU A 1 94 ? 2.75 -11.219 -16.047 1 98.31 94 LEU A O 1
ATOM 753 N N . LEU A 1 95 ? 2.217 -11.477 -18.203 1 98.12 95 LEU A N 1
ATOM 754 C CA . LEU A 1 95 ? 3.611 -11.367 -18.625 1 98.12 95 LEU A CA 1
ATOM 755 C C . LEU A 1 95 ? 4.16 -9.977 -18.328 1 98.12 95 LEU A C 1
ATOM 757 O O . LEU A 1 95 ? 5.312 -9.836 -17.906 1 98.12 95 LEU A O 1
ATOM 761 N N . GLY A 1 96 ? 3.326 -8.969 -18.594 1 97.94 96 GLY A N 1
ATOM 762 C CA . GLY A 1 96 ? 3.736 -7.609 -18.297 1 97.94 96 GLY A CA 1
ATOM 763 C C . GLY A 1 96 ? 4.008 -7.379 -16.812 1 97.94 96 GLY A C 1
ATOM 764 O O . GLY A 1 96 ? 5.047 -6.816 -16.453 1 97.94 96 GLY A O 1
ATOM 765 N N . ILE A 1 97 ? 3.141 -7.855 -15.961 1 98.44 97 ILE A N 1
ATOM 766 C CA . ILE A 1 97 ? 3.254 -7.715 -14.516 1 98.44 97 ILE A CA 1
ATOM 767 C C . ILE A 1 97 ? 4.492 -8.461 -14.016 1 98.44 97 ILE A C 1
ATOM 769 O O . ILE A 1 97 ? 5.23 -7.949 -13.172 1 98.44 97 ILE A O 1
ATOM 773 N N . LYS A 1 98 ? 4.73 -9.617 -14.578 1 98.69 98 LYS A N 1
ATOM 774 C CA . LYS A 1 98 ? 5.914 -10.398 -14.234 1 98.69 98 LYS A CA 1
ATOM 775 C C . LYS A 1 98 ? 7.191 -9.695 -14.672 1 98.69 98 LYS A C 1
ATOM 777 O O . LYS A 1 98 ? 8.133 -9.555 -13.891 1 98.69 98 LYS A O 1
ATOM 782 N N . SER A 1 99 ? 7.219 -9.219 -15.883 1 98.19 99 SER A N 1
ATOM 783 C CA . SER A 1 99 ? 8.438 -8.703 -16.5 1 98.19 99 SER A CA 1
ATOM 784 C C . SER A 1 99 ? 8.898 -7.418 -15.805 1 98.19 99 SER A C 1
ATOM 786 O O . SER A 1 99 ? 10.086 -7.113 -15.781 1 98.19 99 SER A O 1
ATOM 788 N N . CYS A 1 100 ? 7.945 -6.715 -15.266 1 97.94 100 CYS A N 1
ATOM 789 C CA . CYS A 1 100 ? 8.336 -5.508 -14.547 1 97.94 100 CYS A CA 1
ATOM 790 C C . CYS A 1 100 ? 8.508 -5.789 -13.055 1 97.94 100 CYS A C 1
ATOM 792 O O . CYS A 1 100 ? 8.656 -4.863 -12.258 1 97.94 100 CYS A O 1
ATOM 794 N N . ALA A 1 101 ? 8.398 -7.023 -12.68 1 98.31 101 ALA A N 1
ATOM 795 C CA . ALA A 1 101 ? 8.578 -7.473 -11.305 1 98.31 101 ALA A CA 1
ATOM 796 C C . ALA A 1 101 ? 7.594 -6.785 -10.367 1 98.31 101 ALA A C 1
ATOM 798 O O . ALA A 1 101 ? 7.957 -6.371 -9.266 1 98.31 101 ALA A O 1
ATOM 799 N N . LEU A 1 102 ? 6.387 -6.5 -10.805 1 98.62 102 LEU A N 1
ATOM 800 C CA . LEU A 1 102 ? 5.27 -5.914 -10.078 1 98.62 102 LEU A CA 1
ATOM 801 C C . LEU A 1 102 ? 5.504 -4.426 -9.828 1 98.62 102 LEU A C 1
ATOM 803 O O . LEU A 1 102 ? 4.762 -3.795 -9.07 1 98.62 102 LEU A O 1
ATOM 807 N N . LYS A 1 103 ? 6.422 -3.777 -10.508 1 96.81 103 LYS A N 1
ATOM 808 C CA . LYS A 1 103 ? 6.793 -2.406 -10.172 1 96.81 103 LYS A CA 1
ATOM 809 C C . LYS A 1 103 ? 5.945 -1.401 -10.953 1 96.81 103 LYS A C 1
ATOM 811 O O . LYS A 1 103 ? 6.062 -0.192 -10.742 1 96.81 103 LYS A O 1
ATOM 816 N N . ASN A 1 104 ? 5.098 -1.899 -11.852 1 96.06 104 ASN A N 1
ATOM 817 C CA . ASN A 1 104 ? 4.223 -1.026 -12.617 1 96.06 104 ASN A CA 1
ATOM 818 C C . ASN A 1 104 ? 2.812 -0.985 -12.031 1 96.06 104 ASN A C 1
ATOM 820 O O . ASN A 1 104 ? 1.986 -1.85 -12.328 1 96.06 104 ASN A O 1
ATOM 824 N N . ASP A 1 105 ? 2.479 0.057 -11.32 1 94.38 105 ASP A N 1
ATOM 825 C CA . ASP A 1 105 ? 1.214 0.172 -10.602 1 94.38 105 ASP A CA 1
ATOM 826 C C . ASP A 1 105 ? 0.037 0.26 -11.57 1 94.38 105 ASP A C 1
ATOM 828 O O . ASP A 1 105 ? -1.064 -0.198 -11.258 1 94.38 105 ASP A O 1
ATOM 832 N N . ALA A 1 106 ? 0.292 0.884 -12.703 1 93.81 106 ALA A N 1
ATOM 833 C CA . ALA A 1 106 ? -0.786 0.989 -13.688 1 93.81 106 ALA A CA 1
ATOM 834 C C . ALA A 1 106 ? -1.218 -0.39 -14.172 1 93.81 106 ALA A C 1
ATOM 836 O O . ALA A 1 106 ? -2.412 -0.656 -14.32 1 93.81 106 ALA A O 1
ATOM 837 N N . LEU A 1 107 ? -0.293 -1.269 -14.453 1 97 107 LEU A N 1
ATOM 838 C CA . LEU A 1 107 ? -0.607 -2.635 -14.859 1 97 107 LEU A CA 1
ATOM 839 C C . LEU A 1 107 ? -1.331 -3.381 -13.75 1 97 107 LEU A C 1
ATOM 841 O O . LEU A 1 107 ? -2.297 -4.102 -14 1 97 107 LEU A O 1
ATOM 845 N N . LEU A 1 108 ? -0.899 -3.174 -12.516 1 98.25 108 LEU A N 1
ATOM 846 C CA . LEU A 1 108 ? -1.535 -3.818 -11.367 1 98.25 108 LEU A CA 1
ATOM 847 C C . LEU A 1 108 ? -2.977 -3.348 -11.211 1 98.25 108 LEU A C 1
ATOM 849 O O . LEU A 1 108 ? -3.875 -4.156 -10.969 1 98.25 108 LEU A O 1
ATOM 853 N N . GLU A 1 109 ? -3.158 -2.102 -11.406 1 96.25 109 GLU A N 1
ATOM 854 C CA . GLU A 1 109 ? -4.512 -1.561 -11.328 1 96.25 109 GLU A CA 1
ATOM 855 C C . GLU A 1 109 ? -5.418 -2.186 -12.383 1 96.25 109 GLU A C 1
ATOM 857 O O . GLU A 1 109 ? -6.566 -2.531 -12.094 1 96.25 109 GLU A O 1
ATOM 862 N N . SER A 1 110 ? -4.891 -2.299 -13.547 1 96.75 110 SER A N 1
ATOM 863 C CA . SER A 1 110 ? -5.656 -2.947 -14.609 1 96.75 110 SER A CA 1
ATOM 864 C C . SER A 1 110 ? -6.008 -4.383 -14.234 1 96.75 110 SER A C 1
ATOM 866 O O . SER A 1 110 ? -7.129 -4.836 -14.484 1 96.75 110 SER A O 1
ATOM 868 N N . PHE A 1 111 ? -5.148 -5.062 -13.664 1 98.56 111 PHE A N 1
ATOM 869 C CA . PHE A 1 111 ? -5.363 -6.441 -13.242 1 98.56 111 PHE A CA 1
ATOM 870 C C . PHE A 1 111 ? -6.426 -6.52 -12.156 1 98.56 111 PHE A C 1
ATOM 872 O O . PHE A 1 111 ? -7.344 -7.34 -12.227 1 98.56 111 PHE A O 1
ATOM 879 N N . TYR A 1 112 ? -6.328 -5.672 -11.156 1 98.5 112 TYR A N 1
ATOM 880 C CA . TYR A 1 112 ? -7.305 -5.66 -10.07 1 98.5 112 TYR A CA 1
ATOM 881 C C . TYR A 1 112 ? -8.695 -5.34 -10.594 1 98.5 112 TYR A C 1
ATOM 883 O O . TYR A 1 112 ? -9.68 -5.969 -10.188 1 98.5 112 TYR A O 1
ATOM 891 N N . ASP A 1 113 ? -8.766 -4.359 -11.492 1 97 113 ASP A N 1
ATOM 892 C CA . ASP A 1 113 ? -10.039 -4.004 -12.109 1 97 113 ASP A CA 1
ATOM 893 C C . ASP A 1 113 ? -10.641 -5.195 -12.852 1 97 113 ASP A C 1
ATOM 895 O O . ASP A 1 113 ? -11.844 -5.449 -12.766 1 97 113 ASP A O 1
ATOM 899 N N . TYR A 1 114 ? -9.758 -5.832 -13.539 1 97.94 114 TYR A N 1
ATOM 900 C CA . TYR A 1 114 ? -10.195 -6.992 -14.305 1 97.94 114 TYR A CA 1
ATOM 901 C C . TYR A 1 114 ? -10.727 -8.086 -13.375 1 97.94 114 TYR A C 1
ATOM 903 O O . TYR A 1 114 ? -11.773 -8.68 -13.648 1 97.94 114 TYR A O 1
ATOM 911 N N . ILE A 1 115 ? -10.039 -8.375 -12.297 1 98.5 115 ILE A N 1
ATOM 912 C CA . ILE A 1 115 ? -10.492 -9.359 -11.312 1 98.5 115 ILE A CA 1
ATOM 913 C C . ILE A 1 115 ? -11.828 -8.922 -10.727 1 98.5 115 ILE A C 1
ATOM 915 O O . ILE A 1 115 ? -12.781 -9.703 -10.68 1 98.5 115 ILE A O 1
ATOM 919 N N . ALA A 1 116 ? -11.922 -7.715 -10.328 1 97.69 116 ALA A N 1
ATOM 920 C CA . ALA A 1 116 ? -13.117 -7.188 -9.672 1 97.69 116 ALA A CA 1
ATOM 921 C C . ALA A 1 116 ? -14.336 -7.316 -10.57 1 97.69 116 ALA A C 1
ATOM 923 O O . ALA A 1 116 ? -15.445 -7.594 -10.094 1 97.69 116 ALA A O 1
ATOM 924 N N . GLU A 1 117 ? -14.148 -7.117 -11.797 1 97.31 117 GLU A N 1
ATOM 925 C CA . GLU A 1 117 ? -15.234 -7.172 -12.766 1 97.31 117 GLU A CA 1
ATOM 926 C C . GLU A 1 117 ? -15.734 -8.602 -12.953 1 97.31 117 GLU A C 1
ATOM 928 O O . GLU A 1 117 ? -16.891 -8.812 -13.32 1 97.31 117 GLU A O 1
ATOM 933 N N . ASN A 1 118 ? -14.883 -9.586 -12.664 1 97.56 118 ASN A N 1
ATOM 934 C CA . ASN A 1 118 ? -15.211 -10.938 -13.117 1 97.56 118 ASN A CA 1
ATOM 935 C C . ASN A 1 118 ? -15.234 -11.93 -11.953 1 97.56 118 ASN A C 1
ATOM 937 O O . ASN A 1 118 ? -15.711 -13.055 -12.102 1 97.56 118 ASN A O 1
ATOM 941 N N . TYR A 1 119 ? -14.711 -11.555 -10.805 1 98.06 119 TYR A N 1
ATOM 942 C CA . TYR A 1 119 ? -14.703 -12.438 -9.641 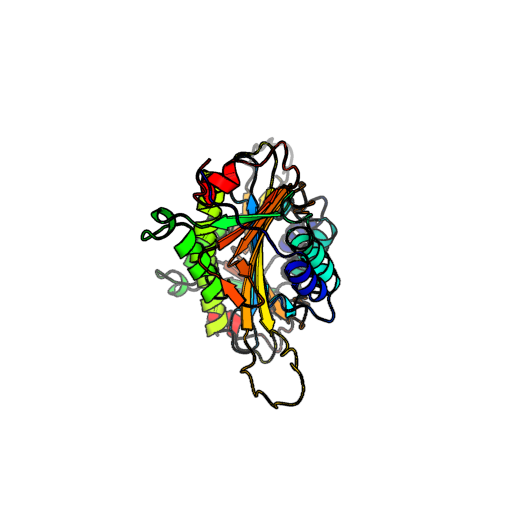1 98.06 119 TYR A CA 1
ATOM 943 C C . TYR A 1 119 ? -15.898 -12.156 -8.734 1 98.06 119 TYR A C 1
ATOM 945 O O . TYR A 1 119 ? -15.945 -11.133 -8.055 1 98.06 119 TYR A O 1
ATOM 953 N N . HIS A 1 120 ? -16.812 -13.07 -8.664 1 97.31 120 HIS A N 1
ATOM 954 C CA . HIS A 1 120 ? -18.047 -12.883 -7.902 1 97.31 120 HIS A CA 1
ATOM 955 C C . HIS A 1 120 ? -17.984 -13.617 -6.566 1 97.31 120 HIS A C 1
ATOM 957 O O . HIS A 1 120 ? -17.656 -14.812 -6.523 1 97.31 120 HIS A O 1
ATOM 963 N N . THR A 1 121 ? -18.156 -12.922 -5.559 1 97.12 121 THR A N 1
ATOM 964 C CA . THR A 1 121 ? -18.156 -13.445 -4.195 1 97.12 121 THR A CA 1
ATOM 965 C C . THR A 1 121 ? -19.109 -12.641 -3.311 1 97.12 121 THR A C 1
ATOM 967 O O . THR A 1 121 ? -19.547 -11.555 -3.695 1 97.12 121 THR A O 1
ATOM 970 N N . ASN A 1 122 ? -19.422 -13.18 -2.143 1 96.88 122 ASN A N 1
ATOM 971 C CA . ASN A 1 122 ? -20.328 -12.5 -1.213 1 96.88 122 ASN A CA 1
ATOM 972 C C . ASN A 1 122 ? -19.578 -11.984 0.012 1 96.88 122 ASN A C 1
ATOM 974 O O . ASN A 1 122 ? -20.203 -11.586 0.999 1 96.88 122 ASN A O 1
ATOM 978 N N . HIS A 1 123 ? -18.328 -12.008 0.02 1 97.31 123 HIS A N 1
ATOM 979 C CA . HIS A 1 123 ? -17.5 -11.531 1.127 1 97.31 123 HIS A CA 1
ATOM 980 C C . HIS A 1 123 ? -16.359 -10.641 0.63 1 97.31 123 HIS A C 1
ATOM 982 O O . HIS A 1 123 ? -16.016 -10.664 -0.554 1 97.31 123 HIS A O 1
ATOM 988 N N . ASP A 1 124 ? -15.789 -9.859 1.514 1 97.62 124 ASP A N 1
ATOM 989 C CA . ASP A 1 124 ? -14.578 -9.109 1.206 1 97.62 124 ASP A CA 1
ATOM 990 C C . ASP A 1 124 ? -13.422 -10.047 0.867 1 97.62 124 ASP A C 1
ATOM 992 O O . ASP A 1 124 ? -13.344 -11.164 1.383 1 97.62 124 ASP A O 1
ATOM 996 N N . TYR A 1 125 ? -12.555 -9.609 -0.03 1 98.56 125 TYR A N 1
ATOM 997 C CA . TYR A 1 125 ? -11.445 -10.453 -0.452 1 98.56 125 TYR A CA 1
ATOM 998 C C . TYR A 1 125 ? -10.227 -9.609 -0.803 1 98.56 125 TYR A C 1
ATOM 1000 O O . TYR A 1 125 ? -10.312 -8.383 -0.894 1 98.56 125 TYR A O 1
ATOM 1008 N N . ALA A 1 126 ? -9.109 -10.258 -0.825 1 98.69 126 ALA A N 1
ATOM 1009 C CA . ALA A 1 126 ? -7.859 -9.648 -1.255 1 98.69 126 ALA A CA 1
ATOM 1010 C C . ALA A 1 126 ? -7.234 -10.43 -2.406 1 98.69 126 ALA A C 1
ATOM 1012 O O . ALA A 1 126 ? -7.367 -11.656 -2.482 1 98.69 126 ALA A O 1
ATOM 1013 N N . VAL A 1 127 ? -6.625 -9.742 -3.318 1 98.88 127 VAL A N 1
ATOM 1014 C CA . VAL A 1 127 ? -5.75 -10.297 -4.348 1 98.88 127 VAL A CA 1
ATOM 1015 C C . VAL A 1 127 ? -4.293 -10.023 -3.988 1 98.88 127 VAL A C 1
ATOM 1017 O O . VAL A 1 127 ? -3.883 -8.875 -3.855 1 98.88 127 VAL A O 1
ATOM 1020 N N . TYR A 1 128 ? -3.549 -11.07 -3.773 1 98.94 128 TYR A N 1
ATOM 1021 C CA . TYR A 1 128 ? -2.121 -10.961 -3.498 1 98.94 128 TYR A CA 1
ATOM 1022 C C . TYR A 1 128 ? -1.297 -11.43 -4.691 1 98.94 128 TYR A C 1
ATOM 1024 O O . TYR A 1 128 ? -1.605 -12.453 -5.305 1 98.94 128 TYR A O 1
ATOM 1032 N N . LEU A 1 129 ? -0.275 -10.695 -5.051 1 98.94 129 LEU A N 1
ATOM 1033 C CA . LEU A 1 129 ? 0.703 -11.062 -6.066 1 98.94 129 LEU A CA 1
ATOM 1034 C C . LEU A 1 129 ? 2.109 -11.102 -5.48 1 98.94 129 LEU A C 1
ATOM 1036 O O . LEU A 1 129 ? 2.523 -10.172 -4.785 1 98.94 129 LEU A O 1
ATOM 1040 N N . PHE A 1 130 ? 2.756 -12.148 -5.73 1 98.94 130 PHE A N 1
ATOM 1041 C CA . PHE A 1 130 ? 4.137 -12.344 -5.305 1 98.94 130 PHE A CA 1
ATOM 1042 C C . PHE A 1 130 ? 5.051 -12.539 -6.508 1 98.94 130 PHE A C 1
ATOM 1044 O O . PHE A 1 130 ? 4.801 -13.398 -7.355 1 98.94 130 PHE A O 1
ATOM 1051 N N . HIS A 1 131 ? 6.066 -11.789 -6.648 1 98.94 131 HIS A N 1
ATOM 1052 C CA . HIS A 1 131 ? 7.082 -11.977 -7.68 1 98.94 131 HIS A CA 1
ATOM 1053 C C . HIS A 1 131 ? 8.297 -12.719 -7.133 1 98.94 131 HIS A C 1
ATOM 1055 O O . HIS A 1 131 ? 8.797 -12.383 -6.059 1 98.94 131 HIS A O 1
ATOM 1061 N N . ASN A 1 132 ? 8.719 -13.719 -7.844 1 98.31 132 ASN A N 1
ATOM 1062 C CA . ASN A 1 132 ? 9.836 -14.562 -7.434 1 98.31 132 ASN A CA 1
ATOM 1063 C C . ASN A 1 132 ? 10.844 -14.742 -8.562 1 98.31 132 ASN A C 1
ATOM 1065 O O . ASN A 1 132 ? 10.469 -14.82 -9.734 1 98.31 132 ASN A O 1
ATOM 1069 N N . THR A 1 133 ? 12.109 -14.844 -8.195 1 97.19 133 THR A N 1
ATOM 1070 C CA . THR A 1 133 ? 13.188 -15.25 -9.094 1 97.19 133 THR A CA 1
ATOM 1071 C C . THR A 1 133 ? 13.969 -16.422 -8.508 1 97.19 133 THR A C 1
ATOM 1073 O O . THR A 1 133 ? 14.812 -16.234 -7.625 1 97.19 133 THR A O 1
ATOM 1076 N N . TYR A 1 134 ? 13.766 -17.531 -9 1 96.31 134 TYR A N 1
ATOM 1077 C CA . TYR A 1 134 ? 14.367 -18.766 -8.484 1 96.31 134 TYR A CA 1
ATOM 1078 C C . TYR A 1 134 ? 15.555 -19.188 -9.344 1 96.31 134 TYR A C 1
ATOM 1080 O O . TYR A 1 134 ? 15.383 -19.484 -10.531 1 96.31 134 TYR A O 1
ATOM 1088 N N . ASP A 1 135 ? 16.75 -19.281 -8.719 1 93.69 135 ASP A N 1
ATOM 1089 C CA . ASP A 1 135 ? 17.922 -19.844 -9.375 1 93.69 135 ASP A CA 1
ATOM 1090 C C . ASP A 1 135 ? 17.875 -21.375 -9.391 1 93.69 135 ASP A C 1
ATOM 1092 O O . ASP A 1 135 ? 17.984 -22.016 -8.352 1 93.69 135 ASP A O 1
ATOM 1096 N N . ILE A 1 136 ? 17.781 -21.891 -10.539 1 93.38 136 ILE A N 1
ATOM 1097 C CA . ILE A 1 136 ? 17.672 -23.328 -10.664 1 93.38 136 ILE A CA 1
ATOM 1098 C C . ILE A 1 136 ? 19.047 -23.969 -10.453 1 93.38 136 ILE A C 1
ATOM 1100 O O . ILE A 1 136 ? 19.953 -23.766 -11.258 1 93.38 136 ILE A O 1
ATOM 1104 N N . PRO A 1 137 ? 19.172 -24.672 -9.328 1 87.81 137 PRO A N 1
ATOM 1105 C CA . PRO A 1 137 ? 20.453 -25.312 -9.078 1 87.81 137 PRO A CA 1
ATOM 1106 C C . PRO A 1 137 ? 20.828 -26.328 -10.164 1 87.81 137 PRO A C 1
ATOM 1108 O O . PRO A 1 137 ? 19.953 -27.031 -10.68 1 87.81 137 PRO A O 1
ATOM 1111 N N . LEU A 1 138 ? 22.078 -26.359 -10.539 1 79.88 138 LEU A N 1
ATOM 1112 C CA . LEU A 1 138 ? 22.578 -27.328 -11.508 1 79.88 138 LEU A CA 1
ATOM 1113 C C . LEU A 1 138 ? 22.641 -28.734 -10.906 1 79.88 138 LEU A C 1
ATOM 1115 O O . LEU A 1 138 ? 23.062 -28.906 -9.766 1 79.88 138 LEU A O 1
ATOM 1119 N N . LYS A 1 139 ? 21.828 -29.562 -11.289 1 66.62 139 LYS A N 1
ATOM 1120 C CA . LYS A 1 139 ? 21.984 -30.953 -10.875 1 66.62 139 LYS A CA 1
ATOM 1121 C C . LYS A 1 139 ? 23.188 -31.594 -11.57 1 66.62 139 LYS A C 1
ATOM 1123 O O . LYS A 1 139 ? 23.344 -31.484 -12.789 1 66.62 139 LYS A O 1
ATOM 1128 N N . ALA A 1 140 ? 24.375 -31.531 -10.828 1 55.66 140 ALA A N 1
ATOM 1129 C CA . ALA A 1 140 ? 25.562 -32.188 -11.367 1 55.66 140 ALA A CA 1
ATOM 1130 C C . ALA A 1 140 ? 25.219 -33.594 -11.898 1 55.66 140 ALA A C 1
ATOM 1132 O O . ALA A 1 140 ? 24.562 -34.375 -11.211 1 55.66 140 ALA A O 1
ATOM 1133 N N . ALA A 1 141 ? 24.844 -33.781 -13.172 1 50.31 141 ALA A N 1
ATOM 1134 C CA . ALA A 1 141 ? 25.016 -35.156 -13.586 1 50.31 141 ALA A CA 1
ATOM 1135 C C . ALA A 1 141 ? 26.344 -35.75 -13.078 1 50.31 141 ALA A C 1
ATOM 1137 O O . ALA A 1 141 ? 27.25 -35 -12.727 1 50.31 141 ALA A O 1
ATOM 1138 N N . ASP A 1 142 ? 26.797 -36.938 -13.344 1 52.81 142 ASP A N 1
ATOM 1139 C CA . ASP A 1 142 ? 28.141 -37.5 -13.117 1 52.81 142 ASP A CA 1
ATOM 1140 C C . ASP A 1 142 ? 29.203 -36.406 -13.336 1 52.81 142 ASP A C 1
ATOM 1142 O O . ASP A 1 142 ? 28.891 -35.312 -13.75 1 52.81 142 ASP A O 1
ATOM 1146 N N . HIS A 1 143 ? 30.547 -36.875 -13.836 1 49.09 143 HIS A N 1
ATOM 1147 C CA . HIS A 1 143 ? 31.891 -36.344 -13.984 1 49.09 143 HIS A CA 1
ATOM 1148 C C . HIS A 1 143 ? 31.906 -35.031 -14.781 1 49.09 143 HIS A C 1
ATOM 1150 O O . HIS A 1 143 ? 32.969 -34.5 -15.094 1 49.09 143 HIS A O 1
ATOM 1156 N N . GLU A 1 144 ? 31.031 -34.906 -15.82 1 45.62 144 GLU A N 1
ATOM 1157 C CA . GLU A 1 144 ? 31.406 -33.812 -16.734 1 45.62 144 GLU A CA 1
ATOM 1158 C C . GLU A 1 144 ? 31 -32.469 -16.172 1 45.62 144 GLU A C 1
ATOM 1160 O O . GLU A 1 144 ? 29.906 -32.312 -15.625 1 45.62 144 GLU A O 1
ATOM 1165 N N . SER A 1 145 ? 31.922 -31.703 -15.789 1 47.69 145 SER A N 1
ATOM 1166 C CA . SER A 1 145 ? 31.844 -30.281 -15.453 1 47.69 145 SER A CA 1
ATOM 1167 C C . SER A 1 145 ? 30.797 -29.562 -16.297 1 47.69 145 SER A C 1
ATOM 1169 O O . SER A 1 145 ? 31.094 -29.141 -17.422 1 47.69 145 SER A O 1
ATOM 1171 N N . LEU A 1 146 ? 29.672 -30.141 -16.656 1 45.94 146 LEU A N 1
ATOM 1172 C CA . LEU A 1 146 ? 28.828 -29.328 -17.5 1 45.94 146 LEU A CA 1
ATOM 1173 C C . LEU A 1 146 ? 28.578 -27.953 -16.875 1 45.94 146 LEU A C 1
ATOM 1175 O O . LEU A 1 146 ? 28.016 -27.875 -15.773 1 45.94 146 LEU A O 1
ATOM 1179 N N . TRP A 1 147 ? 29.375 -26.984 -17.125 1 45.84 147 TRP A N 1
ATOM 1180 C CA . TRP A 1 147 ? 29.141 -25.547 -16.922 1 45.84 147 TRP A CA 1
ATOM 1181 C C . TRP A 1 147 ? 27.688 -25.203 -17.266 1 45.84 147 TRP A C 1
ATOM 1183 O O . TRP A 1 147 ? 27.438 -24.547 -18.281 1 45.84 147 TRP A O 1
ATOM 1193 N N . GLU A 1 148 ? 26.781 -26.062 -17.203 1 50.56 148 GLU A N 1
ATOM 1194 C CA . GLU A 1 148 ? 25.453 -25.672 -17.656 1 50.56 148 GLU A CA 1
ATOM 1195 C C . GLU A 1 148 ? 24.969 -24.422 -16.922 1 50.56 148 GLU A C 1
ATOM 1197 O O . GLU A 1 148 ? 25.281 -24.219 -15.742 1 50.56 148 GLU A O 1
ATOM 1202 N N . SER A 1 149 ? 24.812 -23.328 -17.719 1 57.44 149 SER A N 1
ATOM 1203 C CA . SER A 1 149 ? 24.344 -21.984 -17.375 1 57.44 149 SER A CA 1
ATOM 1204 C C . SER A 1 149 ? 23.25 -22.031 -16.328 1 57.44 149 SER A C 1
ATOM 1206 O O . SER A 1 149 ? 22.453 -22.984 -16.297 1 57.44 149 SER A O 1
ATOM 1208 N N . GLU A 1 150 ? 23.438 -21.484 -15.227 1 72.56 150 GLU A N 1
ATOM 1209 C CA . GLU A 1 150 ? 22.453 -21.234 -14.188 1 72.56 150 GLU A CA 1
ATOM 1210 C C . GLU A 1 150 ? 21.188 -20.594 -14.766 1 72.56 150 GLU A C 1
ATOM 1212 O O . GLU A 1 150 ? 21.281 -19.625 -15.531 1 72.56 150 GLU A O 1
ATOM 1217 N N . GLU A 1 151 ? 20.047 -21.422 -14.961 1 89.81 151 GLU A N 1
ATOM 1218 C CA . GLU A 1 151 ? 18.766 -20.906 -15.398 1 89.81 151 GLU A CA 1
ATOM 1219 C C . GLU A 1 151 ? 17.984 -20.297 -14.234 1 89.81 151 GLU A C 1
ATOM 1221 O O . GLU A 1 151 ? 18.078 -20.781 -13.102 1 89.81 151 GLU A O 1
ATOM 1226 N N . ILE A 1 152 ? 17.375 -19.172 -14.531 1 95.06 152 ILE A N 1
ATOM 1227 C CA . ILE A 1 152 ? 16.531 -18.516 -13.539 1 95.06 152 ILE A CA 1
ATOM 1228 C C . ILE A 1 152 ? 15.055 -18.734 -13.891 1 95.06 152 ILE A C 1
ATOM 1230 O O . ILE A 1 152 ? 14.672 -18.609 -15.062 1 95.06 152 ILE A O 1
ATOM 1234 N N . TYR A 1 153 ? 14.305 -19.203 -12.984 1 97.25 153 TYR A N 1
ATOM 1235 C CA . TYR A 1 153 ? 12.852 -19.25 -13.102 1 97.25 153 TYR A CA 1
ATOM 1236 C C . TYR A 1 153 ? 12.211 -18.031 -12.445 1 97.25 153 TYR A C 1
ATOM 1238 O O . TYR A 1 153 ? 12.211 -17.906 -11.219 1 97.25 153 TYR A O 1
ATOM 1246 N N . GLU A 1 154 ? 11.734 -17.109 -13.344 1 98.19 154 GLU A N 1
ATOM 1247 C CA . GLU A 1 154 ? 10.992 -15.938 -12.891 1 98.19 154 GLU A CA 1
ATOM 1248 C C . GLU A 1 154 ? 9.484 -16.172 -12.992 1 98.19 154 GLU A C 1
ATOM 1250 O O . GLU A 1 154 ? 8.984 -16.578 -14.039 1 98.19 154 GLU A O 1
ATOM 1255 N N . TYR A 1 155 ? 8.758 -15.93 -11.828 1 98.75 155 TYR A N 1
ATOM 1256 C CA . TYR A 1 155 ? 7.34 -16.25 -11.852 1 98.75 155 TYR A CA 1
ATOM 1257 C C . TYR A 1 155 ? 6.57 -15.414 -10.836 1 98.75 155 TYR A C 1
ATOM 1259 O O . TYR A 1 155 ? 7.176 -14.75 -9.992 1 98.75 155 TYR A O 1
ATOM 1267 N N . ILE A 1 156 ? 5.219 -15.43 -11.008 1 98.94 156 ILE A N 1
ATOM 1268 C CA . ILE A 1 156 ? 4.332 -14.781 -10.055 1 98.94 156 ILE A CA 1
ATOM 1269 C C . ILE A 1 156 ? 3.377 -15.82 -9.453 1 98.94 156 ILE A C 1
ATOM 1271 O O . ILE A 1 156 ? 3.014 -16.797 -10.117 1 98.94 156 ILE A O 1
ATOM 1275 N N . ILE A 1 157 ? 3.127 -15.672 -8.203 1 98.94 157 ILE A N 1
ATOM 1276 C CA . ILE A 1 157 ? 2.037 -16.359 -7.52 1 98.94 157 ILE A CA 1
ATOM 1277 C C . ILE A 1 157 ? 0.911 -15.375 -7.215 1 98.94 157 ILE A C 1
ATOM 1279 O O . ILE A 1 157 ? 1.156 -14.281 -6.695 1 98.94 157 ILE A O 1
ATOM 1283 N N . CYS A 1 158 ? -0.268 -15.719 -7.594 1 98.94 158 CYS A N 1
ATOM 1284 C CA . CYS A 1 158 ? -1.456 -14.961 -7.227 1 98.94 158 CYS A CA 1
ATOM 1285 C C . CYS A 1 158 ? -2.332 -15.742 -6.258 1 98.94 158 CYS A C 1
ATOM 1287 O O . CYS A 1 158 ? -2.605 -16.922 -6.48 1 98.94 158 CYS A O 1
ATOM 1289 N N . ALA A 1 159 ? -2.748 -15.164 -5.207 1 98.94 159 ALA A N 1
ATOM 1290 C CA . ALA A 1 159 ? -3.666 -15.75 -4.23 1 98.94 159 ALA A CA 1
ATOM 1291 C C . ALA A 1 159 ? -4.883 -14.852 -4.02 1 98.94 159 ALA A C 1
ATOM 1293 O O . ALA A 1 159 ? -4.742 -13.648 -3.793 1 98.94 159 ALA A O 1
ATOM 1294 N N . ILE A 1 160 ? -6.039 -15.383 -4.172 1 98.94 160 ILE A N 1
ATOM 1295 C CA . ILE A 1 160 ? -7.262 -14.688 -3.791 1 98.94 160 ILE A CA 1
ATOM 1296 C C . ILE A 1 160 ? -7.758 -15.211 -2.447 1 98.94 160 ILE A C 1
ATOM 1298 O O . ILE A 1 160 ? -8.047 -16.406 -2.312 1 98.94 160 ILE A O 1
ATOM 1302 N N . CYS A 1 161 ? -7.816 -14.383 -1.491 1 98.81 161 CYS A N 1
ATOM 1303 C CA . CYS A 1 161 ? -8.094 -14.742 -0.106 1 98.81 161 CYS A CA 1
ATOM 1304 C C . CYS A 1 161 ? -9.328 -14.008 0.408 1 98.81 161 CYS A C 1
ATOM 1306 O O . CYS A 1 161 ? -9.523 -12.828 0.116 1 98.81 161 CYS A O 1
ATOM 1308 N N . PRO A 1 162 ? -10.18 -14.695 1.136 1 98.44 162 PRO A N 1
ATOM 1309 C CA . PRO A 1 162 ? -11.156 -13.93 1.906 1 98.44 162 PRO A CA 1
ATOM 1310 C C . PRO A 1 162 ? -10.508 -13 2.934 1 98.44 162 PRO A C 1
ATOM 1312 O O . PRO A 1 162 ? -9.422 -13.297 3.439 1 98.44 162 PRO A O 1
ATOM 1315 N N . VAL A 1 163 ? -11.117 -11.875 3.145 1 97.38 163 VAL A N 1
ATOM 1316 C CA . VAL A 1 163 ? -10.562 -10.914 4.086 1 97.38 163 VAL A CA 1
ATOM 1317 C C . VAL A 1 163 ? -11.594 -10.578 5.156 1 97.38 163 VAL A C 1
ATOM 1319 O O . VAL A 1 163 ? -12.781 -10.422 4.855 1 97.38 163 VAL A O 1
ATOM 1322 N N . SER A 1 164 ? -11.078 -10.477 6.336 1 89.88 164 SER A N 1
ATOM 1323 C CA . SER A 1 164 ? -11.898 -9.945 7.418 1 89.88 164 SER A CA 1
ATOM 1324 C C . SER A 1 164 ? -11.781 -8.43 7.504 1 89.88 164 SER A C 1
ATOM 1326 O O . SER A 1 164 ? -11.016 -7.816 6.758 1 89.88 164 SER A O 1
ATOM 1328 N N . GLY A 1 165 ? -12.578 -7.707 8.305 1 82.75 165 GLY A N 1
ATOM 1329 C CA . GLY A 1 165 ? -12.648 -6.262 8.445 1 82.75 165 GLY A CA 1
ATOM 1330 C C . GLY A 1 165 ? -11.312 -5.621 8.758 1 82.75 165 GLY A C 1
ATOM 1331 O O . GLY A 1 165 ? -11.102 -4.438 8.477 1 82.75 165 GLY A O 1
ATOM 1332 N N . ASP A 1 166 ? -10.242 -6.297 9.195 1 90.31 166 ASP A N 1
ATOM 1333 C CA . ASP A 1 166 ? -8.945 -5.715 9.547 1 90.31 166 ASP A CA 1
ATOM 1334 C C . ASP A 1 166 ? -7.902 -6.012 8.477 1 90.31 166 ASP A C 1
ATOM 1336 O O . ASP A 1 166 ? -6.707 -6.074 8.766 1 90.31 166 ASP A O 1
ATOM 1340 N N . TYR A 1 167 ? -8.289 -6.113 7.234 1 94.06 167 TYR A N 1
ATOM 1341 C CA . TYR A 1 167 ? -7.426 -6.426 6.105 1 94.06 167 TYR A CA 1
ATOM 1342 C C . TYR A 1 167 ? -6.578 -7.656 6.387 1 94.06 167 TYR A C 1
ATOM 1344 O O . TYR A 1 167 ? -5.41 -7.719 6 1 94.06 167 TYR A O 1
ATOM 1352 N N . GLU A 1 168 ? -7.117 -8.562 7.125 1 93.94 168 GLU A N 1
ATOM 1353 C CA . GLU A 1 168 ? -6.434 -9.82 7.402 1 93.94 168 GLU A CA 1
ATOM 1354 C C . GLU A 1 168 ? -6.863 -10.914 6.426 1 93.94 168 GLU A C 1
ATOM 1356 O O . GLU A 1 168 ? -8.016 -11.359 6.449 1 93.94 168 GLU A O 1
ATOM 1361 N N . PRO A 1 169 ? -5.941 -11.336 5.637 1 97 169 PRO A N 1
ATOM 1362 C CA . PRO A 1 169 ? -6.32 -12.383 4.688 1 97 169 PRO A CA 1
ATOM 1363 C C . PRO A 1 169 ? -6.414 -13.758 5.34 1 97 169 PRO A C 1
ATOM 1365 O O . PRO A 1 169 ? -5.609 -14.086 6.219 1 97 169 PRO A O 1
ATOM 1368 N N . GLY A 1 170 ? -7.473 -14.5 4.973 1 97.62 170 GLY A N 1
ATOM 1369 C CA . GLY A 1 170 ? -7.523 -15.922 5.27 1 97.62 170 GLY A CA 1
ATOM 1370 C C . GLY A 1 170 ? -6.754 -16.766 4.273 1 97.62 170 GLY A C 1
ATOM 1371 O O . GLY A 1 170 ? -5.945 -16.25 3.502 1 97.62 170 GLY A O 1
ATOM 1372 N N . LYS A 1 171 ? -7.004 -18.062 4.371 1 98.25 171 LYS A N 1
ATOM 1373 C CA . LYS A 1 171 ? -6.398 -18.984 3.414 1 98.25 171 LYS A CA 1
ATOM 1374 C C . LYS A 1 171 ? -6.906 -18.719 1.999 1 98.25 171 LYS A C 1
ATOM 1376 O O . LYS A 1 171 ? -8.094 -18.469 1.797 1 98.25 171 LYS A O 1
ATOM 1381 N N . PRO A 1 172 ? -6.027 -18.844 1.01 1 98.81 172 PRO A N 1
ATOM 1382 C CA . PRO A 1 172 ? -6.473 -18.641 -0.372 1 98.81 172 PRO A CA 1
ATOM 1383 C C . PRO A 1 172 ? -7.621 -19.562 -0.764 1 98.81 172 PRO A C 1
ATOM 1385 O O . PRO A 1 172 ? -7.574 -20.766 -0.479 1 98.81 172 PRO A O 1
ATOM 1388 N N . GLU A 1 173 ? -8.625 -18.953 -1.399 1 98.62 173 GLU A N 1
ATOM 1389 C CA . GLU A 1 173 ? -9.711 -19.734 -1.976 1 98.62 173 GLU A CA 1
ATOM 1390 C C . GLU A 1 173 ? -9.312 -20.312 -3.336 1 98.62 173 GLU A C 1
ATOM 1392 O O . GLU A 1 173 ? -9.75 -21.391 -3.711 1 98.62 173 GLU A O 1
ATOM 1397 N N . CYS A 1 174 ? -8.617 -19.594 -4.031 1 98.88 174 CYS A N 1
ATOM 1398 C CA . CYS A 1 174 ? -8.055 -19.984 -5.324 1 98.88 174 CYS A CA 1
ATOM 1399 C C . CYS A 1 174 ? -6.836 -19.125 -5.664 1 98.88 174 CYS A C 1
ATOM 1401 O O . CYS A 1 174 ? -6.469 -18.234 -4.906 1 98.88 174 CYS A O 1
ATOM 1403 N N . GLY A 1 175 ? -6.113 -19.422 -6.684 1 98.88 175 GLY A N 1
ATOM 1404 C CA . GLY A 1 175 ? -4.918 -18.719 -7.117 1 98.88 175 GLY A CA 1
ATOM 1405 C C . GLY A 1 175 ? -4.227 -19.391 -8.289 1 98.88 175 GLY A C 1
ATOM 1406 O O . GLY A 1 175 ? -4.797 -20.266 -8.938 1 98.88 175 GLY A O 1
ATOM 1407 N N . PHE A 1 176 ? -2.977 -18.891 -8.602 1 98.94 176 PHE A N 1
ATOM 1408 C CA . PHE A 1 176 ? -2.268 -19.516 -9.711 1 98.94 176 PHE A CA 1
ATOM 1409 C C . PHE A 1 176 ? -0.778 -19.219 -9.641 1 98.94 176 PHE A C 1
ATOM 1411 O O . PHE A 1 176 ? -0.353 -18.344 -8.883 1 98.94 176 PHE A O 1
ATOM 1418 N N . ILE A 1 177 ? -0.046 -20 -10.305 1 98.88 177 ILE A N 1
ATOM 1419 C CA . ILE A 1 177 ? 1.367 -19.766 -10.586 1 98.88 177 ILE A CA 1
ATOM 1420 C C . ILE A 1 177 ? 1.568 -19.562 -12.086 1 98.88 177 ILE A C 1
ATOM 1422 O O . ILE A 1 177 ? 1.085 -20.359 -12.898 1 98.88 177 ILE A O 1
ATOM 1426 N N . PHE A 1 178 ? 2.273 -18.516 -12.477 1 98.81 178 PHE A N 1
ATOM 1427 C CA . PHE A 1 178 ? 2.508 -18.219 -13.883 1 98.81 178 PHE A CA 1
ATOM 1428 C C . PHE A 1 178 ? 3.875 -17.578 -14.078 1 98.81 178 PHE A C 1
ATOM 1430 O O . PHE A 1 178 ? 4.254 -16.672 -13.336 1 98.81 178 PHE A O 1
ATOM 1437 N N . PRO A 1 179 ? 4.66 -17.969 -15.086 1 98.5 179 PRO A N 1
ATOM 1438 C CA . PRO A 1 179 ? 4.43 -19.156 -15.906 1 98.5 179 PRO A CA 1
ATOM 1439 C C . PRO A 1 179 ? 4.625 -20.469 -15.141 1 98.5 179 PRO A C 1
ATOM 1441 O O . PRO A 1 179 ? 5.09 -20.438 -13.992 1 98.5 179 PRO A O 1
ATOM 1444 N N . ALA A 1 180 ? 4.262 -21.531 -15.734 1 98.5 180 ALA A N 1
ATOM 1445 C CA . ALA A 1 180 ? 4.426 -22.828 -15.086 1 98.5 180 ALA A CA 1
ATOM 1446 C C . ALA A 1 180 ? 5.902 -23.203 -14.977 1 98.5 180 ALA A C 1
ATOM 1448 O O . ALA A 1 180 ? 6.715 -22.797 -15.812 1 98.5 180 ALA A O 1
ATOM 1449 N N . PHE A 1 181 ? 6.227 -23.859 -13.898 1 97.75 181 PHE A N 1
ATOM 1450 C CA . PHE A 1 181 ? 7.52 -24.5 -13.719 1 97.75 181 PHE A CA 1
ATOM 1451 C C . PHE A 1 181 ? 7.473 -25.953 -14.172 1 97.75 181 PHE A C 1
ATOM 1453 O O . PHE A 1 181 ? 6.922 -26.812 -13.469 1 97.75 181 PHE A O 1
ATOM 1460 N N . ASN A 1 182 ? 8.023 -26.234 -15.336 1 92.75 182 ASN A N 1
ATOM 1461 C CA . ASN A 1 182 ? 7.918 -27.547 -15.977 1 92.75 182 ASN A CA 1
ATOM 1462 C C . ASN A 1 182 ? 9.289 -28.094 -16.375 1 92.75 182 ASN A C 1
ATOM 1464 O O . ASN A 1 182 ? 9.969 -27.5 -17.219 1 92.75 182 ASN A O 1
ATOM 1468 N N . SER A 1 183 ? 9.68 -29.234 -15.789 1 88.25 183 SER A N 1
ATOM 1469 C CA . SER A 1 183 ? 10.969 -29.844 -16.047 1 88.25 183 SER A CA 1
ATOM 1470 C C . SER A 1 183 ? 12.117 -28.875 -15.773 1 88.25 183 SER A C 1
ATOM 1472 O O . SER A 1 183 ? 13.016 -28.719 -16.594 1 88.25 183 SER A O 1
ATOM 1474 N N . ARG A 1 184 ? 11.922 -28.125 -14.68 1 87.81 184 ARG A N 1
ATOM 1475 C CA . ARG A 1 184 ? 12.914 -27.219 -14.133 1 87.81 184 ARG A CA 1
ATOM 1476 C C . ARG A 1 184 ? 13.227 -26.094 -15.117 1 87.81 184 ARG A C 1
ATOM 1478 O O . ARG A 1 184 ? 14.391 -25.766 -15.344 1 87.81 184 ARG A O 1
ATOM 1485 N N . THR A 1 185 ? 12.266 -25.703 -15.836 1 91.19 185 THR A N 1
ATOM 1486 C CA . THR A 1 185 ? 12.352 -24.531 -16.688 1 91.19 185 THR A CA 1
ATOM 1487 C C . THR A 1 185 ? 11.023 -23.781 -16.719 1 91.19 185 THR A C 1
ATOM 1489 O O . THR A 1 185 ? 9.992 -24.328 -16.312 1 91.19 185 THR A O 1
ATOM 1492 N N . GLU A 1 186 ? 11.062 -22.562 -17.078 1 95.62 186 GLU A N 1
ATOM 1493 C CA . GLU A 1 186 ? 9.859 -21.75 -17.25 1 95.62 186 GLU A CA 1
ATOM 1494 C C . GLU A 1 186 ? 9.086 -22.188 -18.484 1 95.62 186 GLU A C 1
ATOM 1496 O O . GLU A 1 186 ? 9.672 -22.438 -19.547 1 95.62 186 GLU A O 1
ATOM 1501 N N . ASP A 1 187 ? 7.801 -22.359 -18.438 1 96.44 187 ASP A N 1
ATOM 1502 C CA . ASP A 1 187 ? 6.93 -22.656 -19.562 1 96.44 187 ASP A CA 1
ATOM 1503 C C . ASP A 1 187 ? 5.773 -21.672 -19.656 1 96.44 187 ASP A C 1
ATOM 1505 O O . ASP A 1 187 ? 4.734 -21.859 -19.016 1 96.44 187 ASP A O 1
ATOM 1509 N N . PRO A 1 188 ? 5.891 -20.641 -20.469 1 95.69 188 PRO A N 1
ATOM 1510 C CA . PRO A 1 188 ? 4.918 -19.547 -20.516 1 95.69 188 PRO A CA 1
ATOM 1511 C C . PRO A 1 188 ? 3.621 -19.953 -21.219 1 95.69 188 PRO A C 1
ATOM 1513 O O . PRO A 1 188 ? 2.67 -19.156 -21.25 1 95.69 188 PRO A O 1
ATOM 1516 N N . ASP A 1 189 ? 3.551 -21.156 -21.766 1 95.75 189 ASP A N 1
ATOM 1517 C CA . ASP A 1 189 ? 2.332 -21.609 -22.422 1 95.75 189 ASP A CA 1
ATOM 1518 C C . ASP A 1 189 ? 1.385 -22.266 -21.422 1 95.75 189 ASP A C 1
ATOM 1520 O O . ASP A 1 189 ? 0.237 -22.578 -21.75 1 95.75 189 ASP A O 1
ATOM 1524 N N . TYR A 1 190 ? 1.885 -22.438 -20.203 1 97.44 190 TYR A N 1
ATOM 1525 C CA . TYR A 1 190 ? 1.083 -23.125 -19.203 1 97.44 190 TYR A CA 1
ATOM 1526 C C . TYR A 1 190 ? 0.942 -22.281 -17.938 1 97.44 190 TYR A C 1
ATOM 1528 O O . TYR A 1 190 ? 1.79 -21.422 -17.656 1 97.44 190 TYR A O 1
ATOM 1536 N N . ILE A 1 191 ? -0.126 -22.5 -17.266 1 98.38 191 ILE A N 1
ATOM 1537 C CA . ILE A 1 191 ? -0.443 -21.875 -15.984 1 98.38 191 ILE A CA 1
ATOM 1538 C C . ILE A 1 191 ? -0.957 -22.922 -15.008 1 98.38 191 ILE A C 1
ATOM 1540 O O . ILE A 1 191 ? -1.724 -23.812 -15.383 1 98.38 191 ILE A O 1
ATOM 1544 N N . ASP A 1 192 ? -0.443 -22.906 -13.75 1 98.69 192 ASP A N 1
ATOM 1545 C CA . ASP A 1 192 ? -0.943 -23.781 -12.695 1 98.69 192 ASP A CA 1
ATOM 1546 C C . ASP A 1 192 ? -2.004 -23.078 -11.852 1 98.69 192 ASP A C 1
ATOM 1548 O O . ASP A 1 192 ? -1.736 -22.031 -11.25 1 98.69 192 ASP A O 1
ATOM 1552 N N . ILE A 1 193 ? -3.186 -23.656 -11.82 1 98.75 193 ILE A N 1
ATOM 1553 C CA . ILE A 1 193 ? -4.305 -23.016 -11.141 1 98.75 193 ILE A CA 1
ATOM 1554 C C . ILE A 1 193 ? -4.68 -23.812 -9.891 1 98.75 193 ILE A C 1
ATOM 1556 O O . ILE A 1 193 ? -4.816 -25.031 -9.945 1 98.75 193 ILE A O 1
ATOM 1560 N N . TYR A 1 194 ? -4.832 -23.125 -8.797 1 98.88 194 TYR A N 1
ATOM 1561 C CA . TYR A 1 194 ? -5.168 -23.672 -7.488 1 98.88 194 TYR A CA 1
ATOM 1562 C C . TYR A 1 194 ? -6.633 -23.438 -7.152 1 98.88 194 TYR A C 1
ATOM 1564 O O . TYR A 1 194 ? -7.141 -22.328 -7.336 1 98.88 194 TYR A O 1
ATOM 1572 N N . GLN A 1 195 ? -7.277 -24.469 -6.707 1 98.75 195 GLN A N 1
ATOM 1573 C CA . GLN A 1 195 ? -8.609 -24.438 -6.113 1 98.75 195 GLN A CA 1
ATOM 1574 C C . GLN A 1 195 ? -8.609 -25.062 -4.723 1 98.75 195 GLN A C 1
ATOM 1576 O O . GLN A 1 195 ? -8.211 -26.219 -4.562 1 98.75 195 GLN A O 1
ATOM 1581 N N . SER A 1 196 ? -9.086 -24.281 -3.742 1 98.62 196 SER A N 1
ATOM 1582 C CA . SER A 1 196 ? -9.125 -24.828 -2.391 1 98.62 196 SER A CA 1
ATOM 1583 C C . SER A 1 196 ? -10.047 -26.031 -2.311 1 98.62 196 SER A C 1
ATOM 1585 O O . SER A 1 196 ? -9.766 -26.984 -1.585 1 98.62 196 SER A O 1
ATOM 1587 N N . ASN A 1 197 ? -11.117 -25.984 -3.066 1 97.75 197 ASN A N 1
ATOM 1588 C CA . ASN A 1 197 ? -12.07 -27.078 -3.193 1 97.75 197 ASN A CA 1
ATOM 1589 C C . ASN A 1 197 ? -12.25 -27.5 -4.652 1 97.75 197 ASN A C 1
ATOM 1591 O O . ASN A 1 197 ? -13.086 -26.953 -5.363 1 97.75 197 ASN A O 1
ATOM 1595 N N . PRO A 1 198 ? -11.523 -28.5 -5.062 1 95.25 198 PRO A N 1
ATOM 1596 C CA . PRO A 1 198 ? -11.57 -28.906 -6.469 1 95.25 198 PRO A CA 1
ATOM 1597 C C . PRO A 1 198 ? -12.961 -29.391 -6.895 1 95.25 198 PRO A C 1
ATOM 1599 O O . PRO A 1 198 ? -13.289 -29.359 -8.086 1 95.25 198 PRO A O 1
ATOM 1602 N N . ASP A 1 199 ? -13.781 -29.859 -5.918 1 95.38 199 ASP A N 1
ATOM 1603 C CA . ASP A 1 199 ? -15.125 -30.344 -6.23 1 95.38 199 ASP A CA 1
ATOM 1604 C C . ASP A 1 199 ? -16.078 -29.172 -6.469 1 95.38 199 ASP A C 1
ATOM 1606 O O . ASP A 1 199 ? -17.125 -29.328 -7.117 1 95.38 199 ASP A O 1
ATOM 1610 N N . PHE A 1 200 ? -15.758 -28.047 -5.902 1 94.19 200 PHE A N 1
ATOM 1611 C CA . PHE A 1 200 ? -16.516 -26.812 -6.086 1 94.19 200 PHE A CA 1
ATOM 1612 C C . PHE A 1 200 ? -15.586 -25.656 -6.406 1 94.19 200 PHE A C 1
ATOM 1614 O O . PHE A 1 200 ? -15.453 -24.719 -5.609 1 94.19 200 PHE A O 1
ATOM 1621 N N . PRO A 1 201 ? -15.055 -25.688 -7.617 1 92.94 201 PRO A N 1
ATOM 1622 C CA . PRO A 1 201 ? -14.039 -24.688 -7.973 1 92.94 201 PRO A CA 1
ATOM 1623 C C . PRO A 1 201 ? -14.633 -23.297 -8.164 1 92.94 201 PRO A C 1
ATOM 1625 O O . PRO A 1 201 ? -15.812 -23.156 -8.508 1 92.94 201 PRO A O 1
ATOM 1628 N N . GLN A 1 202 ? -13.789 -22.281 -7.824 1 95.44 202 GLN A N 1
ATOM 1629 C CA . GLN A 1 202 ? -14.109 -20.922 -8.219 1 95.44 202 GLN A CA 1
ATOM 1630 C C . GLN A 1 202 ? -14.023 -20.75 -9.727 1 95.44 202 GLN A C 1
ATOM 1632 O O . GLN A 1 202 ? -12.984 -20.344 -10.25 1 95.44 202 GLN A O 1
ATOM 1637 N N . LYS A 1 203 ? -15.117 -20.875 -10.398 1 95.88 203 LYS A N 1
ATOM 1638 C CA . LYS A 1 203 ? -15.156 -20.875 -11.859 1 95.88 203 LYS A CA 1
ATOM 1639 C C . LYS A 1 203 ? -14.773 -19.5 -12.422 1 95.88 203 LYS A C 1
ATOM 1641 O O . LYS A 1 203 ? -14.266 -19.406 -13.539 1 95.88 203 LYS A O 1
ATOM 1646 N N . ASP A 1 204 ? -14.992 -18.516 -11.625 1 97.5 204 ASP A N 1
ATOM 1647 C CA . ASP A 1 204 ? -14.648 -17.156 -12.055 1 97.5 204 ASP A CA 1
ATOM 1648 C C . ASP A 1 204 ? -13.164 -17.047 -12.375 1 97.5 204 ASP A C 1
ATOM 1650 O O . ASP A 1 204 ? -12.773 -16.359 -13.32 1 97.5 204 ASP A O 1
ATOM 1654 N N . LEU A 1 205 ? -12.32 -17.703 -11.57 1 97.88 205 LEU A N 1
ATOM 1655 C CA . LEU A 1 205 ? -10.891 -17.625 -11.82 1 97.88 205 LEU A CA 1
ATOM 1656 C C . LEU A 1 205 ? -10.539 -18.266 -13.156 1 97.88 205 LEU A C 1
ATOM 1658 O O . LEU A 1 205 ? -9.703 -17.734 -13.898 1 97.88 205 LEU A O 1
ATOM 1662 N N . LEU A 1 206 ? -11.164 -19.375 -13.484 1 96.06 206 LEU A N 1
ATOM 1663 C CA . LEU A 1 206 ? -10.922 -20.031 -14.766 1 96.06 206 LEU A CA 1
ATOM 1664 C C . LEU A 1 206 ? -11.328 -19.109 -15.922 1 96.06 206 LEU A C 1
ATOM 1666 O O . LEU A 1 206 ? -10.594 -19 -16.906 1 96.06 206 LEU A O 1
ATOM 1670 N N . LYS A 1 207 ? -12.445 -18.484 -15.773 1 94.81 207 LYS A N 1
ATOM 1671 C CA . LYS A 1 207 ? -12.914 -17.547 -16.781 1 94.81 207 LYS A CA 1
ATOM 1672 C C . LYS A 1 207 ? -11.961 -16.359 -16.938 1 94.81 207 LYS A C 1
ATOM 1674 O O . LYS A 1 207 ? -11.641 -15.945 -18.047 1 94.81 207 LYS A O 1
ATOM 1679 N N . ILE A 1 208 ? -11.516 -15.828 -15.812 1 96.5 208 ILE A N 1
ATOM 1680 C CA . ILE A 1 208 ? -10.578 -14.711 -15.781 1 96.5 208 ILE A CA 1
ATOM 1681 C C . ILE A 1 208 ? -9.305 -15.086 -16.531 1 96.5 208 ILE A C 1
ATOM 1683 O O . ILE A 1 208 ? -8.766 -14.281 -17.297 1 96.5 208 ILE A O 1
ATOM 1687 N N . LEU A 1 209 ? -8.898 -16.328 -16.375 1 96.44 209 LEU A N 1
ATOM 1688 C CA . LEU A 1 209 ? -7.652 -16.781 -16.969 1 96.44 209 LEU A CA 1
ATOM 1689 C C . LEU A 1 209 ? -7.898 -17.344 -18.375 1 96.44 209 LEU A C 1
ATOM 1691 O O . LEU A 1 209 ? -6.988 -17.906 -19 1 96.44 209 LEU A O 1
ATOM 1695 N N . GLN A 1 210 ? -9.133 -17.281 -18.828 1 93.94 210 GLN A N 1
ATOM 1696 C CA . GLN A 1 210 ? -9.562 -17.625 -20.172 1 93.94 210 GLN A CA 1
ATOM 1697 C C . GLN A 1 210 ? -9.336 -19.109 -20.453 1 93.94 210 GLN A C 1
ATOM 1699 O O . GLN A 1 210 ? -8.953 -19.484 -21.578 1 93.94 210 GLN A O 1
ATOM 1704 N N . ILE A 1 211 ? -9.477 -19.891 -19.359 1 93.44 211 ILE A N 1
ATOM 1705 C CA . ILE A 1 211 ? -9.438 -21.344 -19.484 1 93.44 211 ILE A CA 1
ATOM 1706 C C . ILE A 1 211 ? -10.812 -21.859 -19.891 1 93.44 211 ILE A C 1
ATOM 1708 O O . ILE A 1 211 ? -11.805 -21.609 -19.203 1 93.44 211 ILE A O 1
ATOM 1712 N N . PRO A 1 212 ? -10.797 -22.562 -21.031 1 87.94 212 PRO A N 1
ATOM 1713 C CA . PRO A 1 212 ? -12.102 -23.078 -21.469 1 87.94 212 PRO A CA 1
ATOM 1714 C C . PRO A 1 212 ? -12.664 -24.125 -20.531 1 87.94 212 PRO A C 1
ATOM 1716 O O . PRO A 1 212 ? -11.906 -24.875 -19.906 1 87.94 212 PRO A O 1
ATOM 1719 N N . GLU A 1 213 ? -14.039 -24.188 -20.297 1 78.81 213 GLU A N 1
ATOM 1720 C CA . GLU A 1 213 ? -14.727 -25.172 -19.469 1 78.81 213 GLU A CA 1
ATOM 1721 C C . GLU A 1 213 ? -14.734 -26.547 -20.141 1 78.81 213 GLU A C 1
ATOM 1723 O O . GLU A 1 213 ? -14.75 -26.641 -21.375 1 78.81 213 GLU A O 1
ATOM 1728 N N . MET B 1 1 ? 9.508 37.781 2.916 1 64.19 1 MET B N 1
ATOM 1729 C CA . MET B 1 1 ? 9.484 37.125 4.215 1 64.19 1 MET B CA 1
ATOM 1730 C C . MET B 1 1 ? 8.18 36.344 4.418 1 64.19 1 MET B C 1
ATOM 1732 O O . MET B 1 1 ? 7.113 36.844 4.027 1 64.19 1 MET B O 1
ATOM 1736 N N . SER B 1 2 ? 8.383 35.094 4.809 1 71.5 2 SER B N 1
ATOM 1737 C CA . SER B 1 2 ? 7.152 34.312 5.023 1 71.5 2 SER B CA 1
ATOM 1738 C C . SER B 1 2 ? 6.312 34.938 6.141 1 71.5 2 SER B C 1
ATOM 1740 O O . SER B 1 2 ? 6.852 35.375 7.16 1 71.5 2 SER B O 1
ATOM 1742 N N . SER B 1 3 ? 5.02 35.188 5.832 1 84.12 3 SER B N 1
ATOM 1743 C CA . SER B 1 3 ? 4.074 35.656 6.832 1 84.12 3 SER B CA 1
ATOM 1744 C C . SER B 1 3 ? 3.645 34.531 7.773 1 84.12 3 SER B C 1
ATOM 1746 O O . SER B 1 3 ? 3.102 33.531 7.328 1 84.12 3 SER B O 1
ATOM 1748 N N . ILE B 1 4 ? 4.09 34.625 9.039 1 91.88 4 ILE B N 1
ATOM 1749 C CA . ILE B 1 4 ? 3.742 33.625 10.07 1 91.88 4 ILE B CA 1
ATOM 1750 C C . ILE B 1 4 ? 2.621 34.188 10.945 1 91.88 4 ILE B C 1
ATOM 1752 O O . ILE B 1 4 ? 2.639 35.375 11.328 1 91.88 4 ILE B O 1
ATOM 1756 N N . THR B 1 5 ? 1.611 33.375 11.07 1 93.5 5 THR B N 1
ATOM 1757 C CA . THR B 1 5 ? 0.504 33.688 11.969 1 93.5 5 THR B CA 1
ATOM 1758 C C . THR B 1 5 ? 0.516 32.75 13.18 1 93.5 5 THR B C 1
ATOM 1760 O O . THR B 1 5 ? 0.84 31.562 13.055 1 93.5 5 THR B O 1
ATOM 1763 N N . ARG B 1 6 ? 0.094 33.188 14.312 1 96.5 6 ARG B N 1
ATOM 1764 C CA . ARG B 1 6 ? 0.154 32.438 15.555 1 96.5 6 ARG B CA 1
ATOM 1765 C C . ARG B 1 6 ? -0.878 31.312 15.562 1 96.5 6 ARG B C 1
ATOM 1767 O O . ARG B 1 6 ? -2.033 31.51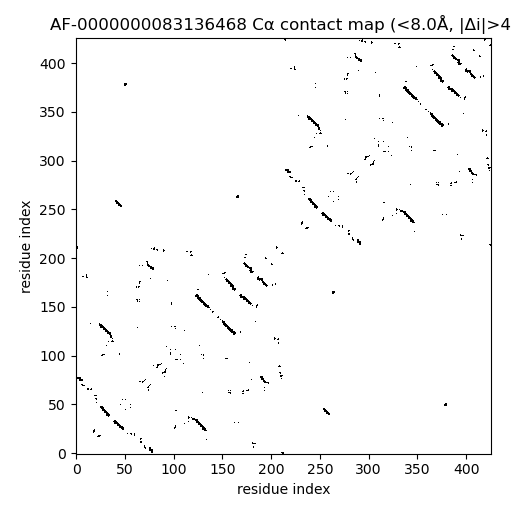6 15.188 1 96.5 6 ARG B O 1
ATOM 1774 N N . ILE B 1 7 ? -0.452 30.141 15.984 1 98 7 ILE B N 1
ATOM 1775 C CA . ILE B 1 7 ? -1.333 29 16.156 1 98 7 ILE B CA 1
ATOM 1776 C C . ILE B 1 7 ? -1.875 28.984 17.594 1 98 7 ILE B C 1
ATOM 1778 O O . ILE B 1 7 ? -1.116 29.125 18.547 1 98 7 ILE B O 1
ATOM 1782 N N . ASN B 1 8 ? -3.203 28.891 17.688 1 97.31 8 ASN B N 1
ATOM 1783 C CA . ASN B 1 8 ? -3.801 28.656 18.984 1 97.31 8 ASN B CA 1
ATOM 1784 C C . ASN B 1 8 ? -3.549 27.219 19.469 1 97.31 8 ASN B C 1
ATOM 1786 O O . ASN B 1 8 ? -4.02 26.266 18.844 1 97.31 8 ASN B O 1
ATOM 1790 N N . ARG B 1 9 ? -2.896 27.125 20.578 1 97.31 9 ARG B N 1
ATOM 1791 C CA . ARG B 1 9 ? -2.539 25.812 21.125 1 97.31 9 ARG B CA 1
ATOM 1792 C C . ARG B 1 9 ? -3.781 24.969 21.375 1 97.31 9 ARG B C 1
ATOM 1794 O O . ARG B 1 9 ? -3.766 23.766 21.156 1 97.31 9 ARG B O 1
ATOM 1801 N N . ASP B 1 10 ? -4.816 25.547 21.812 1 95.44 10 ASP B N 1
ATOM 1802 C CA . ASP B 1 10 ? -6.031 24.812 22.141 1 95.44 10 ASP B CA 1
ATOM 1803 C C . ASP B 1 10 ? -6.656 24.188 20.891 1 95.44 10 ASP B C 1
ATOM 1805 O O . ASP B 1 10 ? -7.258 23.109 20.969 1 95.44 10 ASP B O 1
ATOM 1809 N N . ASP B 1 11 ? -6.516 24.906 19.797 1 95.94 11 ASP B N 1
ATOM 1810 C CA . ASP B 1 11 ? -6.992 24.344 18.531 1 95.94 11 ASP B CA 1
ATOM 1811 C C . ASP B 1 11 ? -6.281 23.031 18.203 1 95.94 11 ASP B C 1
ATOM 1813 O O . ASP B 1 11 ? -6.926 22.047 17.844 1 95.94 11 ASP B O 1
ATOM 1817 N N . MET B 1 12 ? -4.957 22.969 18.406 1 97.94 12 MET B N 1
ATOM 1818 C CA . MET B 1 12 ? -4.168 21.781 18.125 1 97.94 12 MET B CA 1
ATOM 1819 C C . MET B 1 12 ? -4.496 20.656 19.094 1 97.94 12 MET B C 1
ATOM 1821 O O . MET B 1 12 ? -4.586 19.484 18.703 1 97.94 12 MET B O 1
ATOM 1825 N N . LEU B 1 13 ? -4.707 21.062 20.328 1 96.75 13 LEU B N 1
ATOM 1826 C CA . LEU B 1 13 ? -5.047 20.062 21.344 1 96.75 13 LEU B CA 1
ATOM 1827 C C . LEU B 1 13 ? -6.414 19.453 21.047 1 96.75 13 LEU B C 1
ATOM 1829 O O . LEU B 1 13 ? -6.629 18.266 21.312 1 96.75 13 LEU B O 1
ATOM 1833 N N . GLU B 1 14 ? -7.289 20.281 20.547 1 95.19 14 GLU B N 1
ATOM 1834 C CA . GLU B 1 14 ? -8.602 19.781 20.156 1 95.19 14 GLU B CA 1
ATOM 1835 C C . GLU B 1 14 ? -8.484 18.672 19.109 1 95.19 14 GLU B C 1
ATOM 1837 O O . GLU B 1 14 ? -9.133 17.625 19.219 1 95.19 14 GLU B O 1
ATOM 1842 N N . LEU B 1 15 ? -7.656 18.875 18.109 1 96.56 15 LEU B N 1
ATOM 1843 C CA . LEU B 1 15 ? -7.449 17.875 17.062 1 96.56 15 LEU B CA 1
ATOM 1844 C C . LEU B 1 15 ? -6.758 16.641 17.625 1 96.56 15 LEU B C 1
ATOM 1846 O O . LEU B 1 15 ? -7.152 15.508 17.312 1 96.56 15 LEU B O 1
ATOM 1850 N N . THR B 1 16 ? -5.777 16.844 18.453 1 97.31 16 THR B N 1
ATOM 1851 C CA . THR B 1 16 ? -4.961 15.758 18.984 1 97.31 16 THR B CA 1
ATOM 1852 C C . THR B 1 16 ? -5.789 14.859 19.891 1 97.31 16 THR B C 1
ATOM 1854 O O . THR B 1 16 ? -5.566 13.648 19.938 1 97.31 16 THR B O 1
ATOM 1857 N N . ARG B 1 17 ? -6.715 15.406 20.562 1 95.75 17 ARG B N 1
ATOM 1858 C CA . ARG B 1 17 ? -7.551 14.641 21.469 1 95.75 17 ARG B CA 1
ATOM 1859 C C . ARG B 1 17 ? -8.398 13.625 20.719 1 95.75 17 ARG B C 1
ATOM 1861 O O . ARG B 1 17 ? -8.812 12.609 21.297 1 95.75 17 ARG B O 1
ATOM 1868 N N . ARG B 1 18 ? -8.609 13.836 19.484 1 95.69 18 ARG B N 1
ATOM 1869 C CA . ARG B 1 18 ? -9.398 12.922 18.672 1 95.69 18 ARG B CA 1
ATOM 1870 C C . ARG B 1 18 ? -8.531 11.805 18.109 1 95.69 18 ARG B C 1
ATOM 1872 O O . ARG B 1 18 ? -9.055 10.812 17.594 1 95.69 18 ARG B O 1
ATOM 1879 N N . MET B 1 19 ? -7.238 11.867 18.266 1 97.44 19 MET B N 1
ATOM 1880 C CA . MET B 1 19 ? -6.332 10.922 17.625 1 97.44 19 MET B CA 1
ATOM 1881 C C . MET B 1 19 ? -6.027 9.742 18.547 1 97.44 19 MET B C 1
ATOM 1883 O O . MET B 1 19 ? -4.879 9.547 18.953 1 97.44 19 MET B O 1
ATOM 1887 N N . THR B 1 20 ? -7.078 9.062 18.828 1 97.5 20 THR B N 1
ATOM 1888 C CA . THR B 1 20 ? -7.094 7.797 19.562 1 97.5 20 THR B CA 1
ATOM 1889 C C . THR B 1 20 ? -7.891 6.742 18.797 1 97.5 20 THR B C 1
ATOM 1891 O O . THR B 1 20 ? -8.656 7.078 17.891 1 97.5 20 THR B O 1
ATOM 1894 N N . ILE B 1 21 ? -7.676 5.539 19.188 1 96.75 21 ILE B N 1
ATOM 1895 C CA . ILE B 1 21 ? -8.383 4.457 18.516 1 96.75 21 ILE B CA 1
ATOM 1896 C C . ILE B 1 21 ? -9.891 4.66 18.656 1 96.75 21 ILE B C 1
ATOM 1898 O O . ILE B 1 21 ? -10.648 4.457 17.703 1 96.75 21 ILE B O 1
ATOM 1902 N N . ALA B 1 22 ? -10.359 5.082 19.75 1 95.62 22 ALA B N 1
ATOM 1903 C CA . ALA B 1 22 ? -11.781 5.184 20.094 1 95.62 22 ALA B CA 1
ATOM 1904 C C . ALA B 1 22 ? -12.422 6.395 19.422 1 95.62 22 ALA B C 1
ATOM 1906 O O . ALA B 1 22 ? -13.625 6.395 19.141 1 95.62 22 ALA B O 1
ATOM 1907 N N . ARG B 1 23 ? -11.633 7.402 19.047 1 95.25 23 ARG B N 1
ATOM 1908 C CA . ARG B 1 23 ? -12.25 8.68 18.703 1 95.25 23 ARG B CA 1
ATOM 1909 C C . ARG B 1 23 ? -11.75 9.188 17.359 1 95.25 23 ARG B C 1
ATOM 1911 O O . ARG B 1 23 ? -12.219 10.219 16.859 1 95.25 23 ARG B O 1
ATOM 1918 N N . THR B 1 24 ? -10.82 8.5 16.797 1 96 24 THR B N 1
ATOM 1919 C CA . THR B 1 24 ? -10.133 9.055 15.641 1 96 24 THR B CA 1
ATOM 1920 C C . THR B 1 24 ? -11.125 9.352 14.523 1 96 24 THR B C 1
ATOM 1922 O O . THR B 1 24 ? -12.094 8.617 14.328 1 96 24 THR B O 1
ATOM 1925 N N . SER B 1 25 ? -10.812 10.469 13.82 1 94.75 25 SER B N 1
ATOM 1926 C CA . SER B 1 25 ? -11.57 10.875 12.641 1 94.75 25 SER B CA 1
ATOM 1927 C C . SER B 1 25 ? -10.805 10.57 11.359 1 94.75 25 SER B C 1
ATOM 1929 O O . SER B 1 25 ? -11.172 11.039 10.281 1 94.75 25 SER B O 1
ATOM 1931 N N . MET B 1 26 ? -9.703 9.852 11.516 1 98 26 MET B N 1
ATOM 1932 C CA . MET B 1 26 ? -8.906 9.477 10.352 1 98 26 MET B CA 1
ATOM 1933 C C . MET B 1 26 ? -9.68 8.516 9.445 1 98 26 MET B C 1
ATOM 1935 O O . MET B 1 26 ? -10.266 7.547 9.93 1 98 26 MET B O 1
ATOM 1939 N N . THR B 1 27 ? -9.695 8.875 8.188 1 98.25 27 THR B N 1
ATOM 1940 C CA . THR B 1 27 ? -10.508 8.062 7.289 1 98.25 27 THR B CA 1
ATOM 1941 C C . THR B 1 27 ? -9.617 7.219 6.375 1 98.25 27 THR B C 1
ATOM 1943 O O . THR B 1 27 ? -10.008 6.129 5.953 1 98.25 27 THR B O 1
ATOM 1946 N N . ARG B 1 28 ? -8.461 7.766 6.008 1 98.69 28 ARG B N 1
ATOM 1947 C CA . ARG B 1 28 ? -7.598 7.074 5.059 1 98.69 28 ARG B CA 1
ATOM 1948 C C . ARG B 1 28 ? -6.129 7.371 5.34 1 98.69 28 ARG B C 1
ATOM 1950 O O . ARG B 1 28 ? -5.793 8.438 5.855 1 98.69 28 ARG B O 1
ATOM 1957 N N . ILE B 1 29 ? -5.277 6.422 5.074 1 98.88 29 ILE B N 1
ATOM 1958 C CA . ILE B 1 29 ? -3.83 6.566 5.18 1 98.88 29 ILE B CA 1
ATOM 1959 C C . ILE B 1 29 ? -3.172 6.113 3.879 1 98.88 29 ILE B C 1
ATOM 1961 O O . ILE B 1 29 ? -3.59 5.121 3.275 1 98.88 29 ILE B O 1
ATOM 1965 N N . ALA B 1 30 ? -2.248 6.824 3.389 1 98.88 30 ALA B N 1
ATOM 1966 C CA . ALA B 1 30 ? -1.433 6.488 2.225 1 98.88 30 ALA B CA 1
ATOM 1967 C C . ALA B 1 30 ? 0.027 6.875 2.447 1 98.88 30 ALA B C 1
ATOM 1969 O O . ALA B 1 30 ? 0.333 7.688 3.324 1 98.88 30 ALA B O 1
ATOM 1970 N N . GLY B 1 31 ? 0.919 6.25 1.703 1 98.69 31 GLY B N 1
ATOM 1971 C CA . GLY B 1 31 ? 2.314 6.621 1.878 1 98.69 31 GLY B CA 1
ATOM 1972 C C . GLY B 1 31 ? 3.238 5.961 0.871 1 98.69 31 GLY B C 1
ATOM 1973 O O . GLY B 1 31 ? 2.797 5.145 0.057 1 98.69 31 GLY B O 1
ATOM 1974 N N . SER B 1 32 ? 4.438 6.371 0.938 1 98.62 32 SER B N 1
ATOM 1975 C CA . SER B 1 32 ? 5.504 5.895 0.067 1 98.62 32 SER B CA 1
ATOM 1976 C C . SER B 1 32 ? 6.816 5.75 0.832 1 98.62 32 SER B C 1
ATOM 1978 O O . SER B 1 32 ? 7.137 6.574 1.688 1 98.62 32 SER B O 1
ATOM 1980 N N . TYR B 1 33 ? 7.504 4.711 0.547 1 98.31 33 TYR B N 1
ATOM 1981 C CA . TYR B 1 33 ? 8.852 4.492 1.058 1 98.31 33 TYR B CA 1
ATOM 1982 C C . TYR B 1 33 ? 9.898 4.828 0 1 98.31 33 TYR B C 1
ATOM 1984 O O . TYR B 1 33 ? 9.828 4.34 -1.131 1 98.31 33 TYR B O 1
ATOM 1992 N N . MET B 1 34 ? 10.867 5.656 0.382 1 97.44 34 MET B N 1
ATOM 1993 C CA . MET B 1 34 ? 11.93 6.074 -0.529 1 97.44 34 MET B CA 1
ATOM 1994 C C . MET B 1 34 ? 13.305 5.73 0.039 1 97.44 34 MET B C 1
ATOM 1996 O O . MET B 1 34 ? 13.484 5.691 1.258 1 97.44 34 MET B O 1
ATOM 2000 N N . ASP B 1 35 ? 14.211 5.512 -0.904 1 96.31 35 ASP B N 1
ATOM 2001 C CA . ASP B 1 35 ? 15.594 5.469 -0.435 1 96.31 35 ASP B CA 1
ATOM 2002 C C . ASP B 1 35 ? 16.219 6.863 -0.438 1 96.31 35 ASP B C 1
ATOM 2004 O O . ASP B 1 35 ? 15.539 7.852 -0.728 1 96.31 35 ASP B O 1
ATOM 2008 N N . ALA B 1 36 ? 17.438 6.949 -0.077 1 96.31 36 ALA B N 1
ATOM 2009 C CA . ALA B 1 36 ? 18.125 8.227 0.094 1 96.31 36 ALA B CA 1
ATOM 2010 C C . ALA B 1 36 ? 18.219 8.984 -1.227 1 96.31 36 ALA B C 1
ATOM 2012 O O . ALA B 1 36 ? 18.297 10.219 -1.237 1 96.31 36 ALA B O 1
ATOM 2013 N N . ASP B 1 37 ? 18.109 8.234 -2.391 1 96.75 37 ASP B N 1
ATOM 2014 C CA . ASP B 1 37 ? 18.203 8.875 -3.701 1 96.75 37 ASP B CA 1
ATOM 2015 C C . ASP B 1 37 ? 16.828 9.273 -4.211 1 96.75 37 ASP B C 1
ATOM 2017 O O . ASP B 1 37 ? 16.703 9.859 -5.293 1 96.75 37 ASP B O 1
ATOM 2021 N N . GLY B 1 38 ? 15.82 8.977 -3.463 1 96.44 38 GLY B N 1
ATOM 2022 C CA . GLY B 1 38 ? 14.469 9.375 -3.822 1 96.44 38 GLY B CA 1
ATOM 2023 C C . GLY B 1 38 ? 13.75 8.359 -4.684 1 96.44 38 GLY B C 1
ATOM 2024 O O . GLY B 1 38 ? 12.68 8.633 -5.223 1 96.44 38 GLY B O 1
ATOM 2025 N N . PHE B 1 39 ? 14.344 7.176 -4.832 1 95.94 39 PHE B N 1
ATOM 2026 C CA . PHE B 1 39 ? 13.648 6.129 -5.578 1 95.94 39 PHE B CA 1
ATOM 2027 C C . PHE B 1 39 ? 12.586 5.469 -4.711 1 95.94 39 PHE B C 1
ATOM 2029 O O . PHE B 1 39 ? 12.852 5.094 -3.568 1 95.94 39 PHE B O 1
ATOM 2036 N N . ILE B 1 40 ? 11.43 5.34 -5.285 1 95.88 40 ILE B N 1
ATOM 2037 C CA . ILE B 1 40 ? 10.305 4.742 -4.57 1 95.88 40 ILE B CA 1
ATOM 2038 C C . ILE B 1 40 ? 10.508 3.232 -4.453 1 95.88 40 ILE B C 1
ATOM 2040 O O . ILE B 1 40 ? 10.672 2.543 -5.465 1 95.88 40 ILE B O 1
ATOM 2044 N N . ASP B 1 41 ? 10.469 2.768 -3.25 1 95.56 41 ASP B N 1
ATOM 2045 C CA . ASP B 1 41 ? 10.648 1.349 -2.959 1 95.56 41 ASP B CA 1
ATOM 2046 C C . ASP B 1 41 ? 9.305 0.649 -2.764 1 95.56 41 ASP B C 1
ATOM 2048 O O . ASP B 1 41 ? 9.211 -0.57 -2.92 1 95.56 41 ASP B O 1
ATOM 2052 N N . GLY B 1 42 ? 8.312 1.417 -2.346 1 95.94 42 GLY B N 1
ATOM 2053 C CA . GLY B 1 42 ? 6.992 0.859 -2.1 1 95.94 42 GLY B CA 1
ATOM 2054 C C . GLY B 1 42 ? 5.965 1.906 -1.715 1 95.94 42 GLY B C 1
ATOM 2055 O O . GLY B 1 42 ? 6.32 3.031 -1.354 1 95.94 42 GLY B O 1
ATOM 2056 N N . THR B 1 43 ? 4.711 1.552 -1.877 1 98.12 43 THR B N 1
ATOM 2057 C CA . THR B 1 43 ? 3.6 2.428 -1.522 1 98.12 43 THR B CA 1
ATOM 2058 C C . THR B 1 43 ? 2.471 1.634 -0.871 1 98.12 43 THR B C 1
ATOM 2060 O O . THR B 1 43 ? 2.449 0.403 -0.943 1 98.12 43 THR B O 1
ATOM 2063 N N . PHE B 1 44 ? 1.601 2.314 -0.237 1 98.06 44 PHE B N 1
ATOM 2064 C CA . PHE B 1 44 ? 0.37 1.755 0.31 1 98.06 44 PHE B CA 1
ATOM 2065 C C . PHE B 1 44 ? -0.741 2.799 0.32 1 98.06 44 PHE B C 1
ATOM 2067 O O . PHE B 1 44 ? -0.469 4 0.327 1 98.06 44 PHE B O 1
ATOM 2074 N N . ASN B 1 45 ? -1.927 2.465 0.32 1 98.44 45 ASN B N 1
ATOM 2075 C CA . ASN B 1 45 ? -3.145 3.268 0.364 1 98.44 45 ASN B CA 1
ATOM 2076 C C . ASN B 1 45 ? -4.332 2.455 0.875 1 98.44 45 ASN B C 1
ATOM 2078 O O . ASN B 1 45 ? -4.871 1.612 0.154 1 98.44 45 ASN B O 1
ATOM 2082 N N . THR B 1 46 ? -4.758 2.693 2.166 1 97.75 46 THR B N 1
ATOM 2083 C CA . THR B 1 46 ? -5.785 1.837 2.748 1 97.75 46 THR B CA 1
ATOM 2084 C C . THR B 1 46 ? -6.781 2.662 3.559 1 97.75 46 THR B C 1
ATOM 2086 O O . THR B 1 46 ? -6.484 3.791 3.955 1 97.75 46 THR B O 1
ATOM 2089 N N . ASN B 1 47 ? -7.961 2.133 3.688 1 97.19 47 ASN B N 1
ATOM 2090 C CA . ASN B 1 47 ? -8.953 2.67 4.617 1 97.19 47 ASN B CA 1
ATOM 2091 C C . ASN B 1 47 ? -8.484 2.549 6.062 1 97.19 47 ASN B C 1
ATOM 2093 O O . ASN B 1 47 ? -8.312 1.441 6.574 1 97.19 47 ASN B O 1
ATOM 2097 N N . PHE B 1 48 ? -8.336 3.67 6.703 1 97.81 48 PHE B N 1
ATOM 2098 C CA . PHE B 1 48 ? -7.785 3.693 8.055 1 97.81 48 PHE B CA 1
ATOM 2099 C C . PHE B 1 48 ? -8.68 2.922 9.016 1 97.81 48 PHE B C 1
ATOM 2101 O O . PHE B 1 48 ? -8.188 2.262 9.938 1 97.81 48 PHE B O 1
ATOM 2108 N N . LEU B 1 49 ? -9.953 2.967 8.797 1 93.88 49 LEU B N 1
ATOM 2109 C CA . LEU B 1 49 ? -10.945 2.385 9.695 1 93.88 49 LEU B CA 1
ATOM 2110 C C . LEU B 1 49 ? -10.852 0.862 9.695 1 93.88 49 LEU B C 1
ATOM 2112 O O . LEU B 1 49 ? -11.328 0.207 10.625 1 93.88 49 LEU B O 1
ATOM 2116 N N . LYS B 1 50 ? -10.242 0.304 8.719 1 94.25 50 LYS B N 1
ATOM 2117 C CA . LYS B 1 50 ? -10.203 -1.147 8.57 1 94.25 50 LYS B CA 1
ATOM 2118 C C . LYS B 1 50 ? -8.859 -1.71 9 1 94.25 50 LYS B C 1
ATOM 2120 O O . LYS B 1 50 ? -8.625 -2.92 8.93 1 94.25 50 LYS B O 1
ATOM 2125 N N . LEU B 1 51 ? -7.965 -0.863 9.445 1 96.06 51 LEU B N 1
ATOM 2126 C CA . LEU B 1 51 ? -6.688 -1.337 9.969 1 96.06 51 LEU B CA 1
ATOM 2127 C C . LEU B 1 51 ? -6.875 -2.066 11.289 1 96.06 51 LEU B C 1
ATOM 2129 O O . LEU B 1 51 ? -7.832 -1.794 12.023 1 96.06 51 LEU B O 1
ATOM 2133 N N . LYS B 1 52 ? -5.906 -2.953 11.562 1 93.56 52 LYS B N 1
ATOM 2134 C CA . LYS B 1 52 ? -5.848 -3.527 12.898 1 93.56 52 LYS B CA 1
ATOM 2135 C C . LYS B 1 52 ? -5.523 -2.461 13.945 1 93.56 52 LYS B C 1
ATOM 2137 O O . LYS B 1 52 ? -4.828 -1.487 13.648 1 93.56 52 LYS B O 1
ATOM 2142 N N . ASN B 1 53 ? -5.984 -2.709 15.18 1 95.19 53 ASN B N 1
ATOM 2143 C CA . ASN B 1 53 ? -5.789 -1.74 16.25 1 95.19 53 ASN B CA 1
ATOM 2144 C C . ASN B 1 53 ? -4.309 -1.435 16.469 1 95.19 53 ASN B C 1
ATOM 2146 O O . ASN B 1 53 ? -3.936 -0.286 16.703 1 95.19 53 ASN B O 1
ATOM 2150 N N . SER B 1 54 ? -3.52 -2.457 16.344 1 95.12 54 SER B N 1
ATOM 2151 C CA . SER B 1 54 ? -2.088 -2.238 16.516 1 95.12 54 SER B CA 1
ATOM 2152 C C . SER B 1 54 ? -1.534 -1.288 15.469 1 95.12 54 SER B C 1
ATOM 2154 O O . SER B 1 54 ? -0.705 -0.428 15.773 1 95.12 54 SER B O 1
ATOM 2156 N N . GLU B 1 55 ? -2.01 -1.406 14.258 1 95.31 55 GLU B N 1
ATOM 2157 C CA . GLU B 1 55 ? -1.583 -0.524 13.172 1 95.31 55 GLU B CA 1
ATOM 2158 C C . GLU B 1 55 ? -2.158 0.878 13.344 1 95.31 55 GLU B C 1
ATOM 2160 O O . GLU B 1 55 ? -1.479 1.871 13.078 1 95.31 55 GLU B O 1
ATOM 2165 N N . LYS B 1 56 ? -3.432 0.922 13.781 1 97.5 56 LYS B N 1
ATOM 2166 C CA . LYS B 1 56 ? -4.031 2.227 14.055 1 97.5 56 LYS B CA 1
ATOM 2167 C C . LYS B 1 56 ? -3.223 2.996 15.094 1 97.5 56 LYS B C 1
ATOM 2169 O O . LYS B 1 56 ? -2.906 4.172 14.898 1 97.5 56 LYS B O 1
ATOM 2174 N N . GLU B 1 57 ? -2.871 2.324 16.109 1 97.88 57 GLU B N 1
ATOM 2175 C CA . GLU B 1 57 ? -2.141 2.959 17.203 1 97.88 57 GLU B CA 1
ATOM 2176 C C . GLU B 1 57 ? -0.8 3.508 16.734 1 97.88 57 GLU B C 1
ATOM 2178 O O . GLU B 1 57 ? -0.427 4.633 17.062 1 97.88 57 GLU B O 1
ATOM 2183 N N . LYS B 1 58 ? -0.126 2.738 16.016 1 97.06 58 LYS B N 1
ATOM 2184 C CA . LYS B 1 58 ? 1.177 3.148 15.492 1 97.06 58 LYS B CA 1
ATOM 2185 C C . LYS B 1 58 ? 1.049 4.367 14.586 1 97.06 58 LYS B C 1
ATOM 2187 O O . LYS B 1 58 ? 1.812 5.328 14.719 1 97.06 58 LYS B O 1
ATOM 2192 N N . ASN B 1 59 ? 0.106 4.32 13.695 1 98.44 59 ASN B N 1
ATOM 2193 C CA . ASN B 1 59 ? -0.06 5.391 12.719 1 98.44 59 ASN B CA 1
ATOM 2194 C C . ASN B 1 59 ? -0.591 6.664 13.375 1 98.44 59 ASN B C 1
ATOM 2196 O O . ASN B 1 59 ? -0.189 7.77 13 1 98.44 59 ASN B O 1
ATOM 2200 N N . LEU B 1 60 ? -1.453 6.512 14.344 1 98.69 60 LEU B N 1
ATOM 2201 C CA . LEU B 1 60 ? -1.935 7.664 15.102 1 98.69 60 LEU B CA 1
ATOM 2202 C C . LEU B 1 60 ? -0.792 8.336 15.859 1 98.69 60 LEU B C 1
ATOM 2204 O O . LEU B 1 60 ? -0.74 9.562 15.945 1 98.69 60 LEU B O 1
ATOM 2208 N N . THR B 1 61 ? 0.098 7.535 16.391 1 98.44 61 THR B N 1
ATOM 2209 C CA . THR B 1 61 ? 1.259 8.07 17.094 1 98.44 61 THR B CA 1
ATOM 2210 C C . THR B 1 61 ? 2.115 8.914 16.141 1 98.44 61 THR B C 1
ATOM 2212 O O . THR B 1 61 ? 2.57 10 16.516 1 98.44 61 THR B O 1
ATOM 2215 N N . ILE B 1 62 ? 2.297 8.453 14.945 1 98.75 62 ILE B N 1
ATOM 2216 C CA . ILE B 1 62 ? 3.068 9.188 13.945 1 98.75 62 ILE B CA 1
ATOM 2217 C C . ILE B 1 62 ? 2.354 10.492 13.602 1 98.75 62 ILE B C 1
ATOM 2219 O O . ILE B 1 62 ? 2.959 11.57 13.625 1 98.75 62 ILE B O 1
ATOM 2223 N N . ALA B 1 63 ? 1.079 10.438 13.297 1 98.81 63 ALA B N 1
ATOM 2224 C CA . ALA B 1 63 ? 0.296 11.594 12.891 1 98.81 63 ALA B CA 1
ATOM 2225 C C . ALA B 1 63 ? 0.244 12.648 13.992 1 98.81 63 ALA B C 1
ATOM 2227 O O . ALA B 1 63 ? 0.358 13.844 13.727 1 98.81 63 ALA B O 1
ATOM 2228 N N . LYS B 1 64 ? 0.165 12.219 15.195 1 9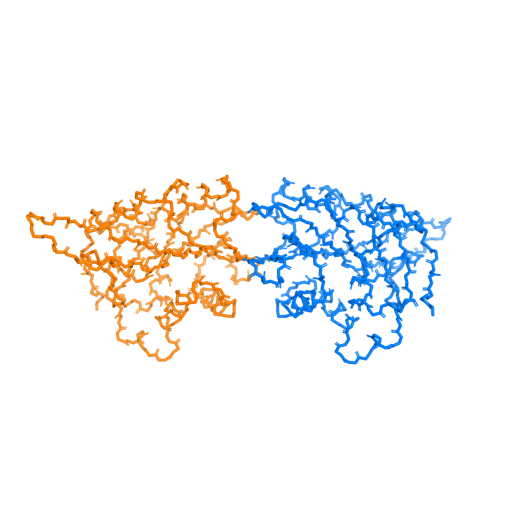8.56 64 LYS B N 1
ATOM 2229 C CA . LYS B 1 64 ? -0.05 13.078 16.359 1 98.56 64 LYS B CA 1
ATOM 2230 C C . LYS B 1 64 ? 1.181 13.938 16.641 1 98.56 64 LYS B C 1
ATOM 2232 O O . LYS B 1 64 ? 1.068 15.023 17.203 1 98.56 64 LYS B O 1
ATOM 2237 N N . VAL B 1 65 ? 2.305 13.477 16.281 1 98.81 65 VAL B N 1
ATOM 2238 C CA . VAL B 1 65 ? 3.543 14.203 16.516 1 98.81 65 VAL B CA 1
ATOM 2239 C C . VAL B 1 65 ? 3.412 15.633 15.992 1 98.81 65 VAL B C 1
ATOM 2241 O O . VAL B 1 65 ? 3.91 16.578 16.609 1 98.81 65 VAL B O 1
ATOM 2244 N N . ILE B 1 66 ? 2.689 15.844 14.93 1 98.81 66 ILE B N 1
ATOM 2245 C CA . ILE B 1 66 ? 2.668 17.109 14.219 1 98.81 66 ILE B CA 1
ATOM 2246 C C . ILE B 1 66 ? 1.74 18.094 14.945 1 98.81 66 ILE B C 1
ATOM 2248 O O . ILE B 1 66 ? 2.184 19.125 15.438 1 98.81 66 ILE B O 1
ATOM 2252 N N . PRO B 1 67 ? 0.47 17.766 15.133 1 98.62 67 PRO B N 1
ATOM 2253 C CA . PRO B 1 67 ? -0.375 18.734 15.828 1 98.62 67 PRO B CA 1
ATOM 2254 C C . PRO B 1 67 ? -0.049 18.844 17.312 1 98.62 67 PRO B C 1
ATOM 2256 O O . PRO B 1 67 ? -0.408 19.844 17.953 1 98.62 67 PRO B O 1
ATOM 2259 N N . PHE B 1 68 ? 0.613 17.891 17.875 1 98.62 68 PHE B N 1
ATOM 2260 C CA . PHE B 1 68 ? 0.921 17.922 19.297 1 98.62 68 PHE B CA 1
ATOM 2261 C C . PHE B 1 68 ? 2.217 18.672 19.562 1 98.62 68 PHE B C 1
ATOM 2263 O O . PHE B 1 68 ? 2.547 18.969 20.719 1 98.62 68 PHE B O 1
ATOM 2270 N N . ALA B 1 69 ? 2.957 18.969 18.547 1 98.75 69 ALA B N 1
ATOM 2271 C CA . ALA B 1 69 ? 4.234 19.672 18.688 1 98.75 69 ALA B CA 1
ATOM 2272 C C . ALA B 1 69 ? 4.051 21.047 19.328 1 98.75 69 ALA B C 1
ATOM 2274 O O . ALA B 1 69 ? 2.941 21.578 19.328 1 98.75 69 ALA B O 1
ATOM 2275 N N . GLN B 1 70 ? 5.176 21.594 19.859 1 98.44 70 GLN B N 1
ATOM 2276 C CA . GLN B 1 70 ? 5.113 22.938 20.453 1 98.44 70 GLN B CA 1
ATOM 2277 C C . GLN B 1 70 ? 4.707 23.969 19.406 1 98.44 70 GLN B C 1
ATOM 2279 O O . GLN B 1 70 ? 5.441 24.219 18.453 1 98.44 70 GLN B O 1
ATOM 2284 N N . THR B 1 71 ? 3.535 24.578 19.641 1 98.25 71 THR B N 1
ATOM 2285 C CA . THR B 1 71 ? 3.018 25.562 18.703 1 98.25 71 THR B CA 1
ATOM 2286 C C . THR B 1 71 ? 3.912 26.812 18.672 1 98.25 71 THR B C 1
ATOM 2288 O O . THR B 1 71 ? 4.453 27.219 19.703 1 98.25 71 THR B O 1
ATOM 2291 N N . ASN B 1 72 ? 4.066 27.328 17.547 1 98.25 72 ASN B N 1
ATOM 2292 C CA . ASN B 1 72 ? 4.793 28.578 17.281 1 98.25 72 ASN B CA 1
ATOM 2293 C C . ASN B 1 72 ? 6.285 28.422 17.578 1 98.25 72 ASN B C 1
ATOM 2295 O O . ASN B 1 72 ? 6.98 29.406 17.812 1 98.25 72 ASN B O 1
ATOM 2299 N N . GLN B 1 73 ? 6.695 27.219 17.703 1 98.12 73 GLN B N 1
ATOM 2300 C CA . GLN B 1 73 ? 8.102 26.828 17.766 1 98.12 73 GLN B CA 1
ATOM 2301 C C . GLN B 1 73 ? 8.406 25.688 16.797 1 98.12 73 GLN B C 1
ATOM 2303 O O . GLN B 1 73 ? 8.891 25.922 15.688 1 98.12 73 GLN B O 1
ATOM 2308 N N . ASN B 1 74 ? 7.973 24.469 17.156 1 98.75 74 ASN B N 1
ATOM 2309 C CA . ASN B 1 74 ? 8.148 23.344 16.25 1 98.75 74 ASN B CA 1
ATOM 2310 C C . ASN B 1 74 ? 7.109 23.359 15.125 1 98.75 74 ASN B C 1
ATOM 2312 O O . ASN B 1 74 ? 7.387 22.906 14.008 1 98.75 74 ASN B O 1
ATOM 2316 N N . LEU B 1 75 ? 5.891 23.828 15.516 1 98.75 75 LEU B N 1
ATOM 2317 C CA . LEU B 1 75 ? 4.781 23.953 14.578 1 98.75 75 LEU B CA 1
ATOM 2318 C C . LEU B 1 75 ? 4.445 25.422 14.328 1 98.75 75 LEU B C 1
ATOM 2320 O O . LEU B 1 75 ? 4.082 26.156 15.258 1 98.75 75 LEU B O 1
ATOM 2324 N N . LYS B 1 76 ? 4.59 25.844 13.062 1 98.31 76 LYS B N 1
ATOM 2325 C CA . LYS B 1 76 ? 4.32 27.234 12.711 1 98.31 76 LYS B CA 1
ATOM 2326 C C . LYS B 1 76 ? 3.34 27.328 11.547 1 98.31 76 LYS B C 1
ATOM 2328 O O . LYS B 1 76 ? 3.334 26.469 10.664 1 98.31 76 LYS B O 1
ATOM 2333 N N . ARG B 1 77 ? 2.533 28.391 11.578 1 98.25 77 ARG B N 1
ATOM 2334 C CA . ARG B 1 77 ? 1.541 28.609 10.531 1 98.25 77 ARG B CA 1
ATOM 2335 C C . ARG B 1 77 ? 2.043 29.641 9.516 1 98.25 77 ARG B C 1
ATOM 2337 O O . ARG B 1 77 ? 2.414 30.75 9.875 1 98.25 77 ARG B O 1
ATOM 2344 N N . TYR B 1 78 ? 1.987 29.203 8.305 1 97.88 78 TYR B N 1
ATOM 2345 C CA . TYR B 1 78 ? 2.432 30.062 7.215 1 97.88 78 TYR B CA 1
ATOM 2346 C C . TYR B 1 78 ? 1.276 30.406 6.277 1 97.88 78 TYR B C 1
ATOM 2348 O O . TYR B 1 78 ? 0.433 29.547 5.992 1 97.88 78 TYR B O 1
ATOM 2356 N N . LYS B 1 79 ? 1.291 31.656 5.855 1 96.06 79 LYS B N 1
ATOM 2357 C CA . LYS B 1 79 ? 0.42 31.984 4.73 1 96.06 79 LYS B CA 1
ATOM 2358 C C . LYS B 1 79 ? 0.978 31.438 3.422 1 96.06 79 LYS B C 1
ATOM 2360 O O . LYS B 1 79 ? 2.156 31.625 3.113 1 96.06 79 LYS B O 1
ATOM 2365 N N . ILE B 1 80 ? 0.17 30.734 2.695 1 94.88 80 ILE B N 1
ATOM 2366 C CA . ILE B 1 80 ? 0.582 30.219 1.398 1 94.88 80 ILE B CA 1
ATOM 2367 C C . ILE B 1 80 ? 0.725 31.359 0.401 1 94.88 80 ILE B C 1
ATOM 2369 O O . ILE B 1 80 ? -0.212 32.156 0.198 1 94.88 80 ILE B O 1
ATOM 2373 N N . PRO B 1 81 ? 1.82 31.422 -0.17 1 92.56 81 PRO B N 1
ATOM 2374 C CA . PRO B 1 81 ? 2.031 32.562 -1.084 1 92.56 81 PRO B CA 1
ATOM 2375 C C . PRO B 1 81 ? 1.182 32.438 -2.35 1 92.56 81 PRO B C 1
ATOM 2377 O O . PRO B 1 81 ? 0.788 31.344 -2.746 1 92.56 81 PRO B O 1
ATOM 2380 N N . LYS B 1 82 ? 1.018 33.594 -2.979 1 88.56 82 LYS B N 1
ATOM 2381 C CA . LYS B 1 82 ? 0.18 33.688 -4.168 1 88.56 82 LYS B CA 1
ATOM 2382 C C . LYS B 1 82 ? 0.709 32.781 -5.289 1 88.56 82 LYS B C 1
ATOM 2384 O O . LYS B 1 82 ? -0.067 32.25 -6.082 1 88.56 82 LYS B O 1
ATOM 2389 N N . GLU B 1 83 ? 1.991 32.656 -5.336 1 85.88 83 GLU B N 1
ATOM 2390 C CA . GLU B 1 83 ? 2.625 31.844 -6.367 1 85.88 83 GLU B CA 1
ATOM 2391 C C . GLU B 1 83 ? 2.15 30.391 -6.293 1 85.88 83 GLU B C 1
ATOM 2393 O O . GLU B 1 83 ? 2.102 29.703 -7.312 1 85.88 83 GLU B O 1
ATOM 2398 N N . ALA B 1 84 ? 1.806 29.969 -5.117 1 87.25 84 ALA B N 1
ATOM 2399 C CA . ALA B 1 84 ? 1.38 28.594 -4.91 1 87.25 84 ALA B CA 1
ATOM 2400 C C . ALA B 1 84 ? -0.04 28.375 -5.426 1 87.25 84 ALA B C 1
ATOM 2402 O O . ALA B 1 84 ? -0.49 27.234 -5.559 1 87.25 84 ALA B O 1
ATOM 2403 N N . TYR B 1 85 ? -0.712 29.453 -5.828 1 88.69 85 TYR B N 1
ATOM 2404 C CA . TYR B 1 85 ? -2.082 29.375 -6.324 1 88.69 85 TYR B CA 1
ATOM 2405 C C . TYR B 1 85 ? -2.105 29.094 -7.82 1 88.69 85 TYR B C 1
ATOM 2407 O O . TYR B 1 85 ? -3.16 28.797 -8.391 1 88.69 85 TYR B O 1
ATOM 2415 N N . ALA B 1 86 ? -0.958 29.156 -8.406 1 87.94 86 ALA B N 1
ATOM 2416 C CA . ALA B 1 86 ? -0.882 28.938 -9.844 1 87.94 86 ALA B CA 1
ATOM 2417 C C . ALA B 1 86 ? -1.312 27.516 -10.211 1 87.94 86 ALA B C 1
ATOM 2419 O O . ALA B 1 86 ? -1.191 26.594 -9.391 1 87.94 86 ALA B O 1
ATOM 2420 N N . LEU B 1 87 ? -1.735 27.344 -11.414 1 89.5 87 LEU B N 1
ATOM 2421 C CA . LEU B 1 87 ? -2.096 26.031 -11.922 1 89.5 87 LEU B CA 1
ATOM 2422 C C . LEU B 1 87 ? -0.903 25.078 -11.852 1 89.5 87 LEU B C 1
ATOM 2424 O O . LEU B 1 87 ? 0.203 25.438 -12.266 1 89.5 87 LEU B O 1
ATOM 2428 N N . GLY B 1 88 ? -1.171 23.969 -11.242 1 88.81 88 GLY B N 1
ATOM 2429 C CA . GLY B 1 88 ? -0.109 22.984 -11.133 1 88.81 88 GLY B CA 1
ATOM 2430 C C . GLY B 1 88 ? 0.752 23.172 -9.898 1 88.81 88 GLY B C 1
ATOM 2431 O O . GLY B 1 88 ? 1.7 22.406 -9.68 1 88.81 88 GLY B O 1
ATOM 2432 N N . GLY B 1 89 ? 0.413 24.141 -9.094 1 92 89 GLY B N 1
ATOM 2433 C CA . GLY B 1 89 ? 1.169 24.375 -7.879 1 92 89 GLY B CA 1
ATOM 2434 C C . GLY B 1 89 ? 0.882 23.375 -6.785 1 92 89 GLY B C 1
ATOM 2435 O O . GLY B 1 89 ? -0.05 22.578 -6.898 1 92 89 GLY B O 1
ATOM 2436 N N . ILE B 1 90 ? 1.728 23.375 -5.762 1 95.69 90 ILE B N 1
ATOM 2437 C CA . ILE B 1 90 ? 1.659 22.406 -4.672 1 95.69 90 ILE B CA 1
ATOM 2438 C C . ILE B 1 90 ? 0.325 22.547 -3.943 1 95.69 90 ILE B C 1
ATOM 2440 O O . ILE B 1 90 ? -0.259 21.547 -3.512 1 95.69 90 ILE B O 1
ATOM 2444 N N . ARG B 1 91 ? -0.188 23.766 -3.822 1 96.44 91 ARG B N 1
ATOM 2445 C CA . ARG B 1 91 ? -1.47 23.969 -3.158 1 96.44 91 ARG B CA 1
ATOM 2446 C C . ARG B 1 91 ? -2.59 23.234 -3.885 1 96.44 91 ARG B C 1
ATOM 2448 O O . ARG B 1 91 ? -3.436 22.594 -3.252 1 96.44 91 ARG B O 1
ATOM 2455 N N . GLN B 1 92 ? -2.588 23.375 -5.168 1 96.5 92 GLN B N 1
ATOM 2456 C CA . GLN B 1 92 ? -3.592 22.672 -5.961 1 96.5 92 GLN B CA 1
ATOM 2457 C C . GLN B 1 92 ? -3.479 21.172 -5.777 1 96.5 92 GLN B C 1
ATOM 2459 O O . GLN B 1 92 ? -4.492 20.469 -5.656 1 96.5 92 GLN B O 1
ATOM 2464 N N . LEU B 1 93 ? -2.283 20.703 -5.809 1 97.5 93 LEU B N 1
ATOM 2465 C CA . LEU B 1 93 ? -2.062 19.281 -5.609 1 97.5 93 LEU B CA 1
ATOM 2466 C C . LEU B 1 93 ? -2.586 18.828 -4.246 1 97.5 93 LEU B C 1
ATOM 2468 O O . LEU B 1 93 ? -3.307 17.828 -4.148 1 97.5 93 LEU B O 1
ATOM 2472 N N . LEU B 1 94 ? -2.314 19.594 -3.17 1 98.31 94 LEU B N 1
ATOM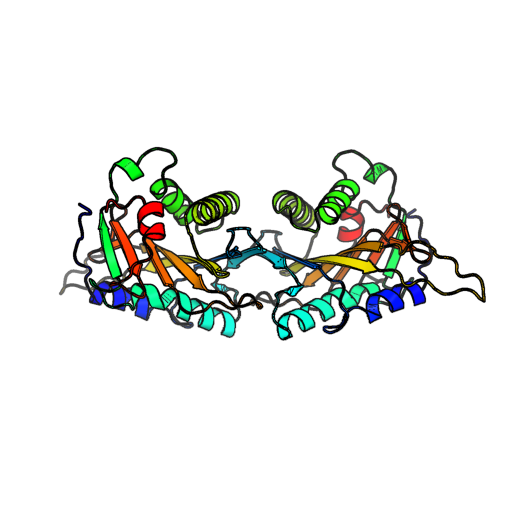 2473 C CA . LEU B 1 94 ? -2.74 19.25 -1.816 1 98.31 94 LEU B CA 1
ATOM 2474 C C . LEU B 1 94 ? -4.258 19.297 -1.696 1 98.31 94 LEU B C 1
ATOM 2476 O O . LEU B 1 94 ? -4.863 18.438 -1.061 1 98.31 94 LEU B O 1
ATOM 2480 N N . LEU B 1 95 ? -4.848 20.297 -2.33 1 98.12 95 LEU B N 1
ATOM 2481 C CA . LEU B 1 95 ? -6.305 20.375 -2.326 1 98.12 95 LEU B CA 1
ATOM 2482 C C . LEU B 1 95 ? -6.918 19.188 -3.053 1 98.12 95 LEU B C 1
ATOM 2484 O O . LEU B 1 95 ? -7.941 18.641 -2.621 1 98.12 95 LEU B O 1
ATOM 2488 N N . GLY B 1 96 ? -6.289 18.828 -4.168 1 97.94 96 GLY B N 1
ATOM 2489 C CA . GLY B 1 96 ? -6.762 17.672 -4.914 1 97.94 96 GLY B CA 1
ATOM 2490 C C . GLY B 1 96 ? -6.695 16.375 -4.117 1 97.94 96 GLY B C 1
ATOM 2491 O O . GLY B 1 96 ? -7.672 15.625 -4.062 1 97.94 96 GLY B O 1
ATOM 2492 N N . ILE B 1 97 ? -5.59 16.141 -3.441 1 98.44 97 ILE B N 1
ATOM 2493 C CA . ILE B 1 97 ? -5.371 14.945 -2.635 1 98.44 97 ILE B CA 1
ATOM 2494 C C . ILE B 1 97 ? -6.359 14.914 -1.473 1 98.44 97 ILE B C 1
ATOM 2496 O O . ILE B 1 97 ? -6.922 13.867 -1.152 1 98.44 97 ILE B O 1
ATOM 2500 N N . LYS B 1 98 ? -6.598 16.078 -0.891 1 98.69 98 LYS B N 1
ATOM 2501 C CA . LYS B 1 98 ? -7.566 16.188 0.198 1 98.69 98 LYS B CA 1
ATOM 2502 C C . LYS B 1 98 ? -8.984 15.914 -0.296 1 98.69 98 LYS B C 1
ATOM 2504 O O . LYS B 1 98 ? -9.719 15.125 0.309 1 98.69 98 LYS B O 1
ATOM 2509 N N . SER B 1 99 ? -9.352 16.516 -1.389 1 98.19 99 SER B N 1
ATOM 2510 C CA . SER B 1 99 ? -10.734 16.484 -1.855 1 98.19 99 SER B CA 1
ATOM 2511 C C . SER B 1 99 ? -11.156 15.086 -2.281 1 98.19 99 SER B C 1
ATOM 2513 O O . SER B 1 99 ? -12.336 14.734 -2.201 1 98.19 99 SER B O 1
ATOM 2515 N N . CYS B 1 100 ? -10.195 14.336 -2.717 1 97.88 100 CYS B N 1
ATOM 2516 C CA . CYS B 1 100 ? -10.531 12.969 -3.088 1 97.88 100 CYS B CA 1
ATOM 2517 C C . CYS B 1 100 ? -10.312 12.016 -1.918 1 97.88 100 CYS B C 1
ATOM 2519 O O . CYS B 1 100 ? -10.367 10.797 -2.084 1 97.88 100 CYS B O 1
ATOM 2521 N N . ALA B 1 101 ? -9.961 12.555 -0.787 1 98.31 101 ALA B N 1
ATOM 2522 C CA . ALA B 1 101 ? -9.75 11.789 0.442 1 98.31 101 ALA B CA 1
ATOM 2523 C C . ALA B 1 101 ? -8.648 10.75 0.26 1 98.31 101 ALA B C 1
ATOM 2525 O O . ALA B 1 101 ? -8.781 9.617 0.715 1 98.31 101 ALA B O 1
ATOM 2526 N N . LEU B 1 102 ? -7.633 11.023 -0.518 1 98.62 102 LEU B N 1
ATOM 2527 C CA . LEU B 1 102 ? -6.445 10.219 -0.781 1 98.62 102 LEU B CA 1
ATOM 2528 C C . LEU B 1 102 ? -6.777 9.039 -1.684 1 98.62 102 LEU B C 1
ATOM 2530 O O . LEU B 1 102 ? -5.953 8.141 -1.872 1 98.62 102 LEU B O 1
ATOM 2534 N N . LYS B 1 103 ? -7.898 9.031 -2.375 1 96.81 103 LYS B N 1
ATOM 2535 C CA . LYS B 1 103 ? -8.328 7.844 -3.111 1 96.81 103 LYS B CA 1
ATOM 2536 C C . LYS B 1 103 ? -7.82 7.875 -4.551 1 96.81 103 LYS B C 1
ATOM 2538 O O . LYS B 1 103 ? -8.023 6.922 -5.305 1 96.81 103 LYS B O 1
ATOM 2543 N N . ASN B 1 104 ? -7.16 8.961 -4.922 1 96.12 104 ASN B N 1
ATOM 2544 C CA . ASN B 1 104 ? -6.602 9.078 -6.266 1 96.12 104 ASN B CA 1
ATOM 2545 C C . ASN B 1 104 ? -5.109 8.766 -6.281 1 96.12 104 ASN B C 1
ATOM 2547 O O . ASN B 1 104 ? -4.285 9.641 -6.02 1 96.12 104 ASN B O 1
ATOM 2551 N N . ASP B 1 105 ? -4.734 7.586 -6.711 1 94.44 105 ASP B N 1
ATOM 2552 C CA . ASP B 1 105 ? -3.354 7.113 -6.668 1 94.44 105 ASP B CA 1
ATOM 2553 C C . ASP B 1 105 ? -2.465 7.918 -7.613 1 94.44 105 ASP B C 1
ATOM 2555 O O . ASP B 1 105 ? -1.276 8.109 -7.344 1 94.44 105 ASP B O 1
ATOM 2559 N N . ALA B 1 106 ? -3.057 8.336 -8.703 1 93.81 106 ALA B N 1
ATOM 2560 C CA . ALA B 1 106 ? -2.27 9.125 -9.648 1 93.81 106 ALA B CA 1
ATOM 2561 C C . ALA B 1 106 ? -1.817 10.445 -9.016 1 93.81 106 ALA B C 1
ATOM 2563 O O . ALA B 1 106 ? -0.673 10.867 -9.203 1 93.81 106 ALA B O 1
ATOM 2564 N N . LEU B 1 107 ? -2.68 11.117 -8.312 1 97 107 LEU B N 1
ATOM 2565 C CA . LEU B 1 107 ? -2.322 12.352 -7.609 1 97 107 LEU B CA 1
ATOM 2566 C C . LEU B 1 107 ? -1.268 12.078 -6.539 1 97 107 LEU B C 1
ATOM 2568 O O . LEU B 1 107 ? -0.319 12.852 -6.391 1 97 107 LEU B O 1
ATOM 2572 N N . LEU B 1 108 ? -1.402 10.969 -5.84 1 98.25 108 LEU B N 1
ATOM 2573 C CA . LEU B 1 108 ? -0.437 10.602 -4.809 1 98.25 108 LEU B CA 1
ATOM 2574 C C . LEU B 1 108 ? 0.937 10.344 -5.422 1 98.25 108 LEU B C 1
ATOM 2576 O O . LEU B 1 108 ? 1.953 10.781 -4.883 1 98.25 108 LEU B O 1
ATOM 2580 N N . GLU B 1 109 ? 0.92 9.695 -6.516 1 96.25 109 GLU B N 1
ATOM 2581 C CA . GLU B 1 109 ? 2.182 9.438 -7.203 1 96.25 109 GLU B CA 1
ATOM 2582 C C . GLU B 1 109 ? 2.869 10.742 -7.605 1 96.25 109 GLU B C 1
ATOM 2584 O O . GLU B 1 109 ? 4.086 10.883 -7.449 1 96.25 109 GLU B O 1
ATOM 2589 N N . SER B 1 110 ? 2.09 11.625 -8.102 1 96.75 110 SER B N 1
ATOM 2590 C CA . SER B 1 110 ? 2.643 12.93 -8.453 1 96.75 110 SER B CA 1
ATOM 2591 C C . SER B 1 110 ? 3.238 13.625 -7.23 1 96.75 110 SER B C 1
ATOM 2593 O O . SER B 1 110 ? 4.305 14.234 -7.316 1 96.75 110 SER B O 1
ATOM 2595 N N . PHE B 1 111 ? 2.623 13.547 -6.164 1 98.5 111 PHE B N 1
ATOM 2596 C CA . PHE B 1 111 ? 3.088 14.156 -4.922 1 98.5 111 PHE B CA 1
ATOM 2597 C C . PHE B 1 111 ? 4.387 13.508 -4.457 1 98.5 111 PHE B C 1
ATOM 2599 O O . PHE B 1 111 ? 5.344 14.203 -4.109 1 98.5 111 PHE B O 1
ATOM 2606 N N . TYR B 1 112 ? 4.438 12.195 -4.461 1 98.5 112 TYR B N 1
ATOM 2607 C CA . TYR B 1 112 ? 5.641 11.484 -4.043 1 98.5 112 TYR B CA 1
ATOM 2608 C C . TYR B 1 112 ? 6.82 11.828 -4.945 1 98.5 112 TYR B C 1
ATOM 2610 O O . TYR B 1 112 ? 7.934 12.039 -4.465 1 98.5 112 TYR B O 1
ATOM 2618 N N . ASP B 1 113 ? 6.547 11.867 -6.238 1 97 113 ASP B N 1
ATOM 2619 C CA . ASP B 1 113 ? 7.586 12.242 -7.195 1 97 113 ASP B CA 1
ATOM 2620 C C . ASP B 1 113 ? 8.117 13.648 -6.906 1 97 113 ASP B C 1
ATOM 2622 O O . ASP B 1 113 ? 9.328 13.883 -6.961 1 97 113 ASP B O 1
ATOM 2626 N N . TYR B 1 114 ? 7.18 14.469 -6.637 1 97.94 114 TYR B N 1
ATOM 2627 C CA . TYR B 1 114 ? 7.551 15.852 -6.344 1 97.94 114 TYR B CA 1
ATOM 2628 C C . TYR B 1 114 ? 8.406 15.93 -5.086 1 97.94 114 TYR B C 1
ATOM 2630 O O . TYR B 1 114 ? 9.414 16.641 -5.059 1 97.94 114 TYR B O 1
ATOM 2638 N N . ILE B 1 115 ? 8.039 15.227 -4.031 1 98.5 115 ILE B N 1
ATOM 2639 C CA . ILE B 1 115 ? 8.828 15.188 -2.801 1 98.5 115 ILE B CA 1
ATOM 2640 C C . ILE B 1 115 ? 10.211 14.609 -3.092 1 98.5 115 ILE B C 1
ATOM 2642 O O . ILE B 1 115 ? 11.227 15.188 -2.705 1 98.5 115 ILE B O 1
ATOM 2646 N N . ALA B 1 116 ? 10.25 13.531 -3.779 1 97.75 116 ALA B N 1
ATOM 2647 C CA . ALA B 1 116 ? 11.508 12.836 -4.062 1 97.75 116 ALA B CA 1
ATOM 2648 C C . ALA B 1 116 ? 12.477 13.734 -4.816 1 97.75 116 ALA B C 1
ATOM 2650 O O . ALA B 1 116 ? 13.688 13.688 -4.586 1 97.75 116 ALA B O 1
ATOM 2651 N N . GLU B 1 117 ? 11.969 14.508 -5.672 1 97.31 117 GLU B N 1
ATOM 2652 C CA . GLU B 1 117 ? 12.789 15.398 -6.492 1 97.31 117 GLU B CA 1
ATOM 2653 C C . GLU B 1 117 ? 13.383 16.531 -5.656 1 97.31 117 GLU B C 1
ATOM 2655 O O . GLU B 1 117 ? 14.43 17.078 -6.008 1 97.31 117 GLU B O 1
ATOM 2660 N N . ASN B 1 118 ? 12.75 16.859 -4.523 1 97.56 118 ASN B N 1
ATOM 2661 C CA . ASN B 1 118 ? 13.109 18.109 -3.871 1 97.56 118 ASN B CA 1
ATOM 2662 C C . ASN B 1 118 ? 13.523 17.891 -2.42 1 97.56 118 ASN B C 1
ATOM 2664 O O . ASN B 1 118 ? 14.078 18.781 -1.784 1 97.56 118 ASN B O 1
ATOM 2668 N N . TYR B 1 119 ? 13.258 16.703 -1.87 1 98.06 119 TYR B N 1
ATOM 2669 C CA . TYR B 1 119 ? 13.641 16.406 -0.494 1 98.06 119 TYR B CA 1
ATOM 2670 C C . TYR B 1 119 ? 14.977 15.688 -0.441 1 98.06 119 TYR B C 1
ATOM 2672 O O . TYR B 1 119 ? 15.078 14.508 -0.804 1 98.06 119 TYR B O 1
ATOM 2680 N N . HIS B 1 120 ? 15.984 16.344 0.068 1 97.25 120 HIS B N 1
ATOM 2681 C CA . HIS B 1 120 ? 17.328 15.789 0.097 1 97.25 120 HIS B CA 1
ATOM 2682 C C . HIS B 1 120 ? 17.688 15.258 1.483 1 97.25 120 HIS B C 1
ATOM 2684 O O . HIS B 1 1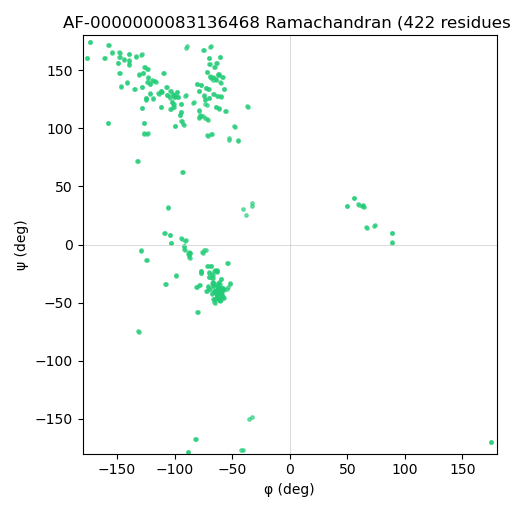20 ? 17.5 15.953 2.484 1 97.25 120 HIS B O 1
ATOM 2690 N N . THR B 1 121 ? 18.016 14.055 1.525 1 97.12 121 THR B N 1
ATOM 2691 C CA . THR B 1 121 ? 18.406 13.367 2.75 1 97.12 121 THR B CA 1
ATOM 2692 C C . THR B 1 121 ? 19.453 12.289 2.457 1 97.12 121 THR B C 1
ATOM 2694 O O . THR B 1 121 ? 19.672 11.922 1.3 1 97.12 121 THR B O 1
ATOM 2697 N N . ASN B 1 122 ? 20.125 11.805 3.512 1 96.88 122 ASN B N 1
ATOM 2698 C CA . ASN B 1 122 ? 21.141 10.773 3.357 1 96.88 122 ASN B CA 1
ATOM 2699 C C . ASN B 1 122 ? 20.656 9.43 3.895 1 96.88 122 ASN B C 1
ATOM 2701 O O . ASN B 1 122 ? 21.453 8.5 4.055 1 96.88 122 ASN B O 1
ATOM 2705 N N . HIS B 1 123 ? 19.453 9.289 4.223 1 97.31 123 HIS B N 1
ATOM 2706 C CA . HIS B 1 123 ? 18.875 8.055 4.746 1 97.31 123 HIS B CA 1
ATOM 2707 C C . HIS B 1 123 ? 17.562 7.723 4.051 1 97.31 123 HIS B C 1
ATOM 2709 O O . HIS B 1 123 ? 16.938 8.594 3.43 1 97.31 123 HIS B O 1
ATOM 2715 N N . ASP B 1 124 ? 17.125 6.488 4.152 1 97.62 124 ASP B N 1
ATOM 2716 C CA . ASP B 1 124 ? 15.789 6.094 3.691 1 97.62 124 ASP B CA 1
ATOM 2717 C C . ASP B 1 124 ? 14.703 6.824 4.473 1 97.62 124 ASP B C 1
ATOM 2719 O O . ASP B 1 124 ? 14.883 7.152 5.645 1 97.62 124 ASP B O 1
ATOM 2723 N N . TYR B 1 125 ? 13.609 7.121 3.803 1 98.56 125 TYR B N 1
ATOM 2724 C CA . TYR B 1 125 ? 12.531 7.859 4.449 1 98.56 125 TYR B CA 1
ATOM 2725 C C . TYR B 1 125 ? 11.172 7.438 3.902 1 98.56 125 TYR B C 1
ATOM 2727 O O . TYR B 1 125 ? 11.094 6.727 2.898 1 98.56 125 TYR B O 1
ATOM 2735 N N . ALA B 1 126 ? 10.156 7.742 4.652 1 98.75 126 ALA B N 1
ATOM 2736 C CA . ALA B 1 126 ? 8.773 7.523 4.238 1 98.75 126 ALA B CA 1
ATOM 2737 C C . ALA B 1 126 ? 7.98 8.828 4.27 1 98.75 126 ALA B C 1
ATOM 2739 O O . ALA B 1 126 ? 8.227 9.688 5.109 1 98.75 126 ALA B O 1
ATOM 2740 N N . VAL B 1 127 ? 7.102 8.992 3.334 1 98.88 127 VAL B N 1
ATOM 2741 C CA . VAL B 1 127 ? 6.07 10.023 3.328 1 98.88 127 VAL B CA 1
ATOM 2742 C C . VAL B 1 127 ? 4.723 9.414 3.703 1 98.88 127 VAL B C 1
ATOM 2744 O O . VAL B 1 127 ? 4.227 8.516 3.012 1 98.88 127 VAL B O 1
ATOM 2747 N N . TYR B 1 128 ? 4.172 9.844 4.812 1 98.94 128 TYR B N 1
ATOM 2748 C CA . TYR B 1 128 ? 2.852 9.406 5.246 1 98.94 128 TYR B CA 1
ATOM 2749 C C . TYR B 1 128 ? 1.816 10.508 5.062 1 98.94 128 TYR B C 1
ATOM 2751 O O . TYR B 1 128 ? 2.078 11.672 5.383 1 98.94 128 TYR B O 1
ATOM 2759 N N . LEU B 1 129 ? 0.673 10.188 4.543 1 98.94 129 LEU B N 1
ATOM 2760 C CA . LEU B 1 129 ? -0.476 11.078 4.43 1 98.94 129 LEU B CA 1
ATOM 2761 C C . LEU B 1 129 ? -1.685 10.5 5.16 1 98.94 129 LEU B C 1
ATOM 2763 O O . LEU B 1 129 ? -2.018 9.328 4.988 1 98.94 129 LEU B O 1
ATOM 2767 N N . PHE B 1 130 ? -2.25 11.297 5.957 1 98.94 130 PHE B N 1
ATOM 2768 C CA . PHE B 1 130 ? -3.453 10.945 6.703 1 98.94 130 PHE B CA 1
ATOM 2769 C C . PHE B 1 130 ? -4.605 11.875 6.332 1 98.94 130 PHE B C 1
ATOM 2771 O O . PHE B 1 130 ? -4.473 13.094 6.398 1 98.94 130 PHE B O 1
ATOM 2778 N N . HIS B 1 131 ? -5.707 11.383 5.941 1 98.94 131 HIS B N 1
ATOM 2779 C CA . HIS B 1 131 ? -6.914 12.156 5.695 1 98.94 131 HIS B CA 1
ATOM 2780 C C . HIS B 1 131 ? -7.867 12.094 6.883 1 98.94 131 HIS B C 1
ATOM 2782 O O . HIS B 1 131 ? -8.125 11.008 7.418 1 98.94 131 HIS B O 1
ATOM 2788 N N . ASN B 1 132 ? -8.336 13.227 7.301 1 98.31 132 ASN B N 1
ATOM 2789 C CA . ASN B 1 132 ? -9.219 13.344 8.461 1 98.31 132 ASN B CA 1
ATOM 2790 C C . ASN B 1 132 ? -10.445 14.195 8.141 1 98.31 132 ASN B C 1
ATOM 2792 O O . ASN B 1 132 ? -10.359 15.164 7.395 1 98.31 132 ASN B O 1
ATOM 2796 N N . THR B 1 133 ? -11.57 13.844 8.758 1 97.19 133 THR B N 1
ATOM 2797 C CA . THR B 1 133 ? -12.773 14.656 8.773 1 97.19 133 THR B CA 1
ATOM 2798 C C . THR B 1 133 ? -13.258 14.883 10.203 1 97.19 133 THR B C 1
ATOM 2800 O O . THR B 1 133 ? -13.883 14.008 10.797 1 97.19 133 THR B O 1
ATOM 2803 N N . TYR B 1 134 ? -13.047 16 10.68 1 96.31 134 TYR B N 1
ATOM 2804 C CA . TYR B 1 134 ? -13.367 16.344 12.062 1 96.31 134 TYR B CA 1
ATOM 2805 C C . TYR B 1 134 ? -14.664 17.125 12.141 1 96.31 134 TYR B C 1
ATOM 2807 O O . TYR B 1 134 ? -14.766 18.234 11.602 1 96.31 134 TYR B O 1
ATOM 2815 N N . ASP B 1 135 ? -15.664 16.578 12.891 1 93.75 135 ASP B N 1
ATOM 2816 C CA . ASP B 1 135 ? -16.891 17.312 13.195 1 93.75 135 ASP B CA 1
ATOM 2817 C C . ASP B 1 135 ? -16.672 18.312 14.32 1 93.75 135 ASP B C 1
ATOM 2819 O O . ASP B 1 135 ? -16.469 17.938 15.477 1 93.75 135 ASP B O 1
ATOM 2823 N N . ILE B 1 136 ? -16.812 19.531 13.977 1 93.38 136 ILE B N 1
ATOM 2824 C CA . ILE B 1 136 ? -16.562 20.562 14.969 1 93.38 136 ILE B CA 1
ATOM 2825 C C . ILE B 1 136 ? -17.766 20.672 15.906 1 93.38 136 ILE B C 1
ATOM 2827 O O . ILE B 1 136 ? -18.875 21.031 15.477 1 93.38 136 ILE B O 1
ATOM 2831 N N . PRO B 1 137 ? -17.547 20.266 17.156 1 87.69 137 PRO B N 1
ATOM 2832 C CA . PRO B 1 137 ? -18.656 20.359 18.109 1 87.69 137 PRO B CA 1
ATOM 2833 C C . PRO B 1 137 ? -19.156 21.797 18.281 1 87.69 137 PRO B C 1
ATOM 2835 O O . PRO B 1 137 ? -18.375 22.734 18.281 1 87.69 137 PRO B O 1
ATOM 2838 N N . LEU B 1 138 ? -20.453 21.953 18.359 1 79.62 138 LEU B N 1
ATOM 2839 C CA . LEU B 1 138 ? -21.078 23.25 18.609 1 79.62 138 LEU B CA 1
ATOM 2840 C C . LEU B 1 138 ? -20.844 23.703 20.047 1 79.62 138 LEU B C 1
ATOM 2842 O O . LEU B 1 138 ? -20.984 22.906 20.984 1 79.62 138 LEU B O 1
ATOM 2846 N N . LYS B 1 139 ? -20.062 24.609 20.266 1 66.69 139 LYS B N 1
ATOM 2847 C CA . LYS B 1 139 ? -19.984 25.188 21.609 1 66.69 139 LYS B CA 1
ATOM 2848 C C . LYS B 1 139 ? -21.219 26.016 21.922 1 66.69 139 LYS B C 1
ATOM 2850 O O . LYS B 1 139 ? -21.625 26.875 21.125 1 66.69 139 LYS B O 1
ATOM 2855 N N . ALA B 1 140 ? -22.203 25.359 22.578 1 56.5 140 ALA B N 1
ATOM 2856 C CA . ALA B 1 140 ? -23.391 26.094 23.016 1 56.5 140 ALA B CA 1
ATOM 2857 C C . ALA B 1 140 ? -23 27.422 23.656 1 56.5 140 ALA B C 1
ATOM 2859 O O . ALA B 1 140 ? -22.125 27.469 24.531 1 56.5 140 ALA B O 1
ATOM 2860 N N . ALA B 1 141 ? -22.859 28.578 22.922 1 50.12 141 ALA B N 1
ATOM 2861 C CA . ALA B 1 141 ? -22.938 29.781 23.734 1 50.12 141 ALA B CA 1
ATOM 2862 C C . ALA B 1 141 ? -24.031 29.672 24.797 1 50.12 141 ALA B C 1
ATOM 2864 O O . ALA B 1 141 ? -24.922 28.828 24.672 1 50.12 141 ALA B O 1
ATOM 2865 N N . ASP B 1 142 ? -24.375 30.578 25.625 1 53.16 142 ASP B N 1
ATOM 2866 C CA . ASP B 1 142 ? -25.562 30.641 26.484 1 53.16 142 ASP B CA 1
ATOM 2867 C C . ASP B 1 142 ? -26.766 29.984 25.812 1 53.16 142 ASP B C 1
ATOM 2869 O O . ASP B 1 142 ? -26.688 29.562 24.656 1 53.16 142 ASP B O 1
ATOM 2873 N N . HIS B 1 143 ? -28.141 30.562 26.156 1 49 143 HIS B N 1
ATOM 2874 C CA . HIS B 1 143 ? -29.547 30.203 25.984 1 49 143 HIS B CA 1
ATOM 2875 C C . HIS B 1 143 ? -29.875 29.938 24.516 1 49 143 HIS B C 1
ATOM 2877 O O . HIS B 1 143 ? -31.047 29.734 24.172 1 49 143 HIS B O 1
ATOM 2883 N N . GLU B 1 144 ? -29.312 30.703 23.562 1 45.81 144 GLU B N 1
ATOM 2884 C CA . GLU B 1 144 ? -30 30.656 22.266 1 45.81 144 GLU B CA 1
ATOM 2885 C C . GLU B 1 144 ? -29.641 29.391 21.5 1 45.81 144 GLU B C 1
ATOM 2887 O O . GLU B 1 144 ? -28.484 28.969 21.469 1 45.81 144 GLU B O 1
ATOM 2892 N N . SER B 1 145 ? -30.547 28.5 21.391 1 47.72 145 SER B N 1
ATOM 2893 C CA . SER B 1 145 ? -30.562 27.344 20.516 1 47.72 145 SER B CA 1
ATOM 2894 C C . SER B 1 145 ? -29.844 27.609 19.203 1 47.72 145 SER B C 1
ATOM 2896 O O . SER B 1 145 ? -30.438 28.141 18.25 1 47.72 145 SER B O 1
ATOM 2898 N N . LEU B 1 146 ? -28.812 28.406 19.141 1 45.59 146 LEU B N 1
ATOM 2899 C CA . LEU B 1 146 ? -28.297 28.578 17.781 1 45.59 146 LEU B CA 1
ATOM 2900 C C . LEU B 1 146 ? -28.031 27.219 17.125 1 45.59 146 LEU B C 1
ATOM 2902 O O . LEU B 1 146 ? -27.219 26.438 17.641 1 45.59 146 LEU B O 1
ATOM 2906 N N . TRP B 1 147 ? -28.953 26.656 16.438 1 46 147 TRP B N 1
ATOM 2907 C CA . TRP B 1 147 ? -28.797 25.562 15.492 1 46 147 TRP B CA 1
ATOM 2908 C C . TRP B 1 147 ? -27.547 25.734 14.656 1 46 147 TRP B C 1
ATOM 2910 O O . TRP B 1 147 ? -27.578 25.594 13.43 1 46 147 TRP B O 1
ATOM 2920 N N . GLU B 1 148 ? -26.531 26.328 15.141 1 50.81 148 GLU B N 1
ATOM 2921 C CA . GLU B 1 148 ? -25.406 26.531 14.234 1 50.81 148 GLU B CA 1
ATOM 2922 C C . GLU B 1 148 ? -24.938 25.203 13.648 1 50.81 148 GLU B C 1
ATOM 2924 O O . GLU B 1 148 ? -24.984 24.172 14.312 1 50.81 148 GLU B O 1
ATOM 2929 N N . SER B 1 149 ? -25.109 25.094 12.312 1 56.78 149 SER B N 1
ATOM 2930 C CA . SER B 1 149 ? -24.75 24 11.414 1 56.78 149 SER B CA 1
ATOM 2931 C C . SER B 1 149 ? -23.422 23.359 11.836 1 56.78 149 SER B C 1
ATOM 2933 O O . SER B 1 149 ? -22.547 24.016 12.391 1 56.78 149 SER B O 1
ATOM 2935 N N . GLU B 1 150 ? -23.438 22.125 12.148 1 72.12 150 GLU B N 1
ATOM 2936 C CA . GLU B 1 150 ? -22.266 21.281 12.359 1 72.12 150 GLU B CA 1
ATOM 2937 C C . GLU B 1 150 ? -21.25 21.453 11.227 1 72.12 150 GLU B C 1
ATOM 2939 O O . GLU B 1 150 ? -21.609 21.391 10.055 1 72.12 150 GLU B O 1
ATOM 2944 N N . GLU B 1 151 ? -20.125 22.281 11.469 1 89.56 151 GLU B N 1
ATOM 2945 C CA . GLU B 1 151 ? -19.047 22.422 10.5 1 89.56 151 GLU B CA 1
ATOM 2946 C C . GLU B 1 151 ? -18.078 21.25 10.57 1 89.56 151 GLU B C 1
ATOM 2948 O O . GLU B 1 151 ? -17.844 20.688 11.648 1 89.56 151 GLU B O 1
ATOM 2953 N N . ILE B 1 152 ? -17.688 20.797 9.398 1 94.94 152 ILE B N 1
ATOM 2954 C CA . ILE B 1 152 ? -16.703 19.734 9.305 1 94.94 152 ILE B CA 1
ATOM 2955 C C . ILE B 1 152 ? -15.344 20.297 8.891 1 94.94 152 ILE B C 1
ATOM 2957 O O . ILE B 1 152 ? -15.273 21.141 7.996 1 94.94 152 ILE B O 1
ATOM 2961 N N . TYR B 1 153 ? -14.344 20.016 9.633 1 97.19 153 TYR B N 1
ATOM 2962 C CA . TYR B 1 153 ? -12.969 20.297 9.234 1 97.19 153 TYR B CA 1
ATOM 2963 C C . TYR B 1 153 ? -12.336 19.078 8.562 1 97.19 153 TYR B C 1
ATOM 2965 O O . TYR B 1 153 ? -12.039 18.078 9.227 1 97.19 153 TYR B O 1
ATOM 2973 N N . GLU B 1 154 ? -12.195 19.219 7.207 1 98.12 154 GLU B N 1
ATOM 2974 C CA . GLU B 1 154 ? -11.5 18.203 6.422 1 98.12 154 GLU B CA 1
ATOM 2975 C C . GLU B 1 154 ? -10.055 18.594 6.168 1 98.12 154 GLU B C 1
ATOM 2977 O O . GLU B 1 154 ? -9.781 19.703 5.695 1 98.12 154 GLU B O 1
ATOM 2982 N N . TYR B 1 155 ? -9.086 17.656 6.527 1 98.69 155 TYR B N 1
ATOM 2983 C CA . TYR B 1 155 ? -7.688 18.047 6.41 1 98.69 155 TYR B CA 1
ATOM 2984 C C . TYR B 1 155 ? -6.797 16.828 6.219 1 98.69 155 TYR B C 1
ATOM 2986 O O . TYR B 1 155 ? -7.246 15.688 6.383 1 98.69 155 TYR B O 1
ATOM 2994 N N . ILE B 1 156 ? -5.539 17.109 5.785 1 98.88 156 ILE B N 1
ATOM 2995 C CA . ILE B 1 156 ? -4.523 16.078 5.672 1 98.88 156 ILE B CA 1
ATOM 2996 C C . ILE B 1 156 ? -3.344 16.406 6.582 1 98.88 156 ILE B C 1
ATOM 2998 O O . ILE B 1 156 ? -3.045 17.578 6.82 1 98.88 156 ILE B O 1
ATOM 3002 N N . ILE B 1 157 ? -2.818 15.398 7.18 1 98.94 157 ILE B N 1
ATOM 3003 C CA . ILE B 1 157 ? -1.522 15.461 7.848 1 98.94 157 ILE B CA 1
ATOM 3004 C C . ILE B 1 157 ? -0.477 14.719 7.016 1 98.94 157 ILE B C 1
ATOM 3006 O O . ILE B 1 157 ? -0.707 13.586 6.582 1 98.94 157 ILE B O 1
ATOM 3010 N N . CYS B 1 158 ? 0.611 15.359 6.758 1 98.94 158 CYS B N 1
ATOM 3011 C CA . CYS B 1 158 ? 1.758 14.727 6.117 1 98.94 158 CYS B CA 1
ATOM 3012 C C . CYS B 1 158 ? 2.928 14.609 7.09 1 98.94 158 CYS B C 1
ATOM 3014 O O . CYS B 1 158 ? 3.271 15.578 7.77 1 98.94 158 CYS B O 1
ATOM 3016 N N . ALA B 1 159 ? 3.52 13.492 7.199 1 98.94 159 ALA B N 1
ATOM 3017 C CA . ALA B 1 159 ? 4.707 13.242 8.008 1 98.94 159 ALA B CA 1
ATOM 3018 C C . ALA B 1 159 ? 5.832 12.641 7.168 1 98.94 159 ALA B C 1
ATOM 3020 O O . ALA B 1 159 ? 5.617 11.672 6.434 1 98.94 159 ALA B O 1
ATOM 3021 N N . ILE B 1 160 ? 6.973 13.227 7.195 1 98.94 160 ILE B N 1
ATOM 3022 C CA . ILE B 1 160 ? 8.164 12.633 6.605 1 98.94 160 ILE B CA 1
ATOM 3023 C C . ILE B 1 160 ? 9.031 12.023 7.707 1 98.94 160 ILE B C 1
ATOM 3025 O O . ILE B 1 160 ? 9.477 12.727 8.617 1 98.94 160 ILE B O 1
ATOM 3029 N N . CYS B 1 161 ? 9.227 10.766 7.648 1 98.81 161 CYS B N 1
ATOM 3030 C CA . CYS B 1 161 ? 9.875 9.992 8.703 1 98.81 161 CYS B CA 1
ATOM 3031 C C . CYS B 1 161 ? 11.109 9.273 8.164 1 98.81 161 CYS B C 1
ATOM 3033 O O . CYS B 1 161 ? 11.086 8.742 7.051 1 98.81 161 CYS B O 1
ATOM 3035 N N . PRO B 1 162 ? 12.172 9.266 8.922 1 98.44 162 PRO B N 1
ATOM 3036 C CA . PRO B 1 162 ? 13.219 8.297 8.578 1 98.44 162 PRO B CA 1
ATOM 3037 C C . PRO B 1 162 ? 12.742 6.852 8.672 1 98.44 162 PRO B C 1
ATOM 3039 O O . PRO B 1 162 ? 11.852 6.543 9.469 1 98.44 162 PRO B O 1
ATOM 3042 N N . VAL B 1 163 ? 13.25 6.031 7.805 1 97.38 163 VAL B N 1
ATOM 3043 C CA . VAL B 1 163 ? 12.828 4.637 7.785 1 97.38 163 VAL B CA 1
ATOM 3044 C C . VAL B 1 163 ? 14.047 3.729 7.949 1 97.38 163 VAL B C 1
ATOM 3046 O O . VAL B 1 163 ? 15.102 3.984 7.359 1 97.38 163 VAL B O 1
ATOM 3049 N N . SER B 1 164 ? 13.812 2.727 8.719 1 89.69 164 SER B N 1
ATOM 3050 C CA . SER B 1 164 ? 14.805 1.658 8.789 1 89.69 164 SER B CA 1
ATOM 3051 C C . SER B 1 164 ? 14.539 0.586 7.742 1 89.69 164 SER B C 1
ATOM 3053 O O . SER B 1 164 ? 13.547 0.655 7.016 1 89.69 164 SER B O 1
ATOM 3055 N N . GLY B 1 165 ? 15.445 -0.394 7.473 1 82.88 165 GLY B N 1
ATOM 3056 C CA . GLY B 1 165 ? 15.398 -1.425 6.449 1 82.88 165 GLY B CA 1
ATOM 3057 C C . GLY B 1 165 ? 14.117 -2.236 6.484 1 82.88 165 GLY B C 1
ATOM 3058 O O . GLY B 1 165 ? 13.719 -2.83 5.48 1 82.88 165 GLY B O 1
ATOM 3059 N N . ASP B 1 166 ? 13.258 -2.244 7.531 1 90.38 166 ASP B N 1
ATOM 3060 C CA . ASP B 1 166 ? 12.031 -3.033 7.617 1 90.38 166 ASP B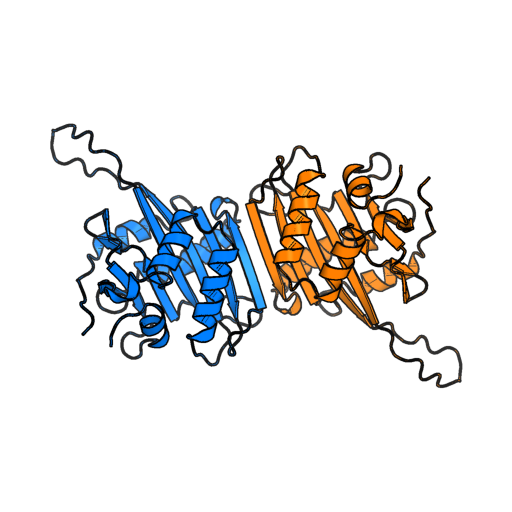 CA 1
ATOM 3061 C C . ASP B 1 166 ? 10.797 -2.15 7.441 1 90.38 166 ASP B C 1
ATOM 3063 O O . ASP B 1 166 ? 9.727 -2.461 7.965 1 90.38 166 ASP B O 1
ATOM 3067 N N . TYR B 1 167 ? 10.883 -1.116 6.66 1 94.06 167 TYR B N 1
ATOM 3068 C CA . TYR B 1 167 ? 9.812 -0.16 6.41 1 94.06 167 TYR B CA 1
ATOM 3069 C C . TYR B 1 167 ? 9.203 0.333 7.719 1 94.06 167 TYR B C 1
ATOM 3071 O O . TYR B 1 167 ? 7.992 0.53 7.816 1 94.06 167 TYR B O 1
ATOM 3079 N N . GLU B 1 168 ? 10 0.442 8.727 1 93.88 168 GLU B N 1
ATOM 3080 C CA . GLU B 1 168 ? 9.562 0.97 10.008 1 93.88 168 GLU B CA 1
ATOM 3081 C C . GLU B 1 168 ? 9.852 2.463 10.125 1 93.88 168 GLU B C 1
ATOM 3083 O O . GLU B 1 168 ? 11.016 2.869 10.203 1 93.88 168 GLU B O 1
ATOM 3088 N N . PRO B 1 169 ? 8.812 3.209 10.18 1 97.06 169 PRO B N 1
ATOM 3089 C CA . PRO B 1 169 ? 9.062 4.648 10.297 1 97.06 169 PRO B CA 1
ATOM 3090 C C . PRO B 1 169 ? 9.461 5.066 11.703 1 97.06 169 PRO B C 1
ATOM 3092 O O . PRO B 1 169 ? 8.945 4.527 12.688 1 97.06 169 PRO B O 1
ATOM 3095 N N . GLY B 1 170 ? 10.469 5.953 11.781 1 97.62 170 GLY B N 1
ATOM 3096 C CA . GLY B 1 170 ? 10.758 6.66 13.023 1 97.62 170 GLY B CA 1
ATOM 3097 C C . GLY B 1 170 ? 9.867 7.867 13.234 1 97.62 170 GLY B C 1
ATOM 3098 O O . GLY B 1 170 ? 8.836 8.016 12.57 1 97.62 170 GLY B O 1
ATOM 3099 N N . LYS B 1 171 ? 10.281 8.656 14.203 1 98.25 171 LYS B N 1
ATOM 3100 C CA . LYS B 1 171 ? 9.57 9.906 14.461 1 98.25 171 LYS B CA 1
ATOM 3101 C C . LYS B 1 171 ? 9.68 10.859 13.273 1 98.25 171 LYS B C 1
ATOM 3103 O O . LYS B 1 171 ? 10.758 10.984 12.672 1 98.25 171 LYS B O 1
ATOM 3108 N N . PRO B 1 172 ? 8.602 11.586 12.969 1 98.81 172 PRO B N 1
ATOM 3109 C CA . PRO B 1 172 ? 8.68 12.539 11.859 1 98.81 172 PRO B CA 1
ATOM 3110 C C . PRO B 1 172 ? 9.789 13.57 12.039 1 98.81 172 PRO B C 1
ATOM 3112 O O . PRO B 1 172 ? 9.945 14.125 13.125 1 98.81 172 PRO B O 1
ATOM 3115 N N . GLU B 1 173 ? 10.531 13.758 10.938 1 98.62 173 GLU B N 1
ATOM 3116 C CA . GLU B 1 173 ? 11.523 14.828 10.922 1 98.62 173 GLU B CA 1
ATOM 3117 C C . GLU B 1 173 ? 10.875 16.172 10.609 1 98.62 173 GLU B C 1
ATOM 3119 O O . GLU B 1 173 ? 11.336 17.219 11.094 1 98.62 173 GLU B O 1
ATOM 3124 N N . CYS B 1 174 ? 9.961 16.156 9.812 1 98.88 174 CYS B N 1
ATOM 3125 C CA . CYS B 1 174 ? 9.148 17.312 9.445 1 98.88 174 CYS B CA 1
ATOM 3126 C C . CYS B 1 174 ? 7.797 16.875 8.898 1 98.88 174 CYS B C 1
ATOM 3128 O O . CYS B 1 174 ? 7.527 15.68 8.773 1 98.88 174 CYS B O 1
ATOM 3130 N N . GLY B 1 175 ? 6.875 17.75 8.672 1 98.88 175 GLY B N 1
ATOM 3131 C CA . GLY B 1 175 ? 5.535 17.484 8.172 1 98.88 175 GLY B CA 1
ATOM 3132 C C . GLY B 1 175 ? 4.656 18.719 8.125 1 98.88 175 GLY B C 1
ATOM 3133 O O . GLY B 1 175 ? 5.152 19.844 8.25 1 98.88 175 GLY B O 1
ATOM 3134 N N . PHE B 1 176 ? 3.334 18.5 7.867 1 98.94 176 PHE B N 1
ATOM 3135 C CA . PHE B 1 176 ? 2.451 19.656 7.832 1 98.94 176 PHE B CA 1
ATOM 3136 C C . PHE B 1 176 ? 0.997 19.234 7.996 1 98.94 176 PHE B C 1
ATOM 3138 O O . PHE B 1 176 ? 0.675 18.047 7.91 1 98.94 176 PHE B O 1
ATOM 3145 N N . ILE B 1 177 ? 0.219 20.156 8.359 1 98.88 177 ILE B N 1
ATOM 3146 C CA . ILE B 1 177 ? -1.237 20.062 8.367 1 98.88 177 ILE B CA 1
ATOM 3147 C C . ILE B 1 177 ? -1.82 21.016 7.336 1 98.88 177 ILE B C 1
ATOM 3149 O O . ILE B 1 177 ? -1.463 22.203 7.312 1 98.88 177 ILE B O 1
ATOM 3153 N N . PHE B 1 178 ? -2.707 20.547 6.484 1 98.81 178 PHE B N 1
ATOM 3154 C CA . PHE B 1 178 ? -3.312 21.391 5.461 1 98.81 178 PHE B CA 1
ATOM 3155 C C . PHE B 1 178 ? -4.746 20.969 5.184 1 98.81 178 PHE B C 1
ATOM 3157 O O . PHE B 1 178 ? -5.027 19.766 5.047 1 98.81 178 PHE B O 1
ATOM 3164 N N . PRO B 1 179 ? -5.715 21.891 5.066 1 98.5 179 PRO B N 1
ATOM 3165 C CA . PRO B 1 179 ? -5.555 23.312 5.395 1 98.5 179 PRO B CA 1
ATOM 3166 C C . PRO B 1 179 ? -5.41 23.547 6.895 1 98.5 179 PRO B C 1
ATOM 3168 O O . PRO B 1 179 ? -5.582 22.625 7.695 1 98.5 179 PRO B O 1
ATOM 3171 N N . ALA B 1 180 ? -5.074 24.734 7.242 1 98.5 180 ALA B N 1
ATOM 3172 C CA . ALA B 1 180 ? -4.93 25.078 8.656 1 98.5 180 ALA B CA 1
ATOM 3173 C C . ALA B 1 180 ? -6.281 25.078 9.359 1 98.5 180 ALA B C 1
ATOM 3175 O O . ALA B 1 180 ? -7.312 25.359 8.742 1 98.5 180 ALA B O 1
ATOM 3176 N N . PHE B 1 181 ? -6.258 24.656 10.594 1 97.69 181 PHE B N 1
ATOM 3177 C CA . PHE B 1 181 ? -7.387 24.781 11.508 1 97.69 181 PHE B CA 1
ATOM 3178 C C . PHE B 1 181 ? -7.285 26.078 12.305 1 97.69 181 PHE B C 1
ATOM 3180 O O . PHE B 1 181 ? -6.484 26.172 13.242 1 97.69 181 PHE B O 1
ATOM 3187 N N . ASN B 1 182 ? -8.078 27.078 11.93 1 92.62 182 ASN B N 1
ATOM 3188 C CA . ASN B 1 182 ? -7.988 28.422 12.492 1 92.62 182 ASN B CA 1
ATOM 3189 C C . ASN B 1 182 ? -9.344 28.906 12.984 1 92.62 182 ASN B C 1
ATOM 3191 O O . ASN B 1 182 ? -10.273 29.094 12.195 1 92.62 182 ASN B O 1
ATOM 3195 N N . SER B 1 183 ? -9.453 29.172 14.305 1 88.19 183 SER B N 1
ATOM 3196 C CA . SER B 1 183 ? -10.703 29.625 14.93 1 88.19 183 SER B CA 1
ATOM 3197 C C . SER B 1 183 ? -11.836 28.641 14.656 1 88.19 183 SER B C 1
ATOM 3199 O O . SER B 1 183 ? -12.93 29.047 14.242 1 88.19 183 SER B O 1
ATOM 3201 N N . ARG B 1 184 ? -11.461 27.359 14.719 1 87.88 184 ARG B N 1
ATOM 3202 C CA . ARG B 1 184 ? -12.391 26.234 14.609 1 87.88 184 ARG B CA 1
ATOM 3203 C C . ARG B 1 184 ? -13.055 26.203 13.234 1 87.88 184 ARG B C 1
ATOM 3205 O O . ARG B 1 184 ? -14.266 26.031 13.133 1 87.88 184 ARG B O 1
ATOM 3212 N N . THR B 1 185 ? -12.328 26.609 12.281 1 91 185 THR B N 1
ATOM 3213 C CA . THR B 1 185 ? -12.75 26.484 10.891 1 91 185 THR B CA 1
ATOM 3214 C C . THR B 1 185 ? -11.562 26.172 9.984 1 91 185 THR B C 1
ATOM 3216 O O . THR B 1 185 ? -10.406 26.328 10.391 1 91 185 THR B O 1
ATOM 3219 N N . GLU B 1 186 ? -11.844 25.625 8.852 1 95.56 186 GLU B N 1
ATOM 3220 C CA . GLU B 1 186 ? -10.82 25.375 7.844 1 95.56 186 GLU B CA 1
ATOM 3221 C C . GLU B 1 186 ? -10.32 26.688 7.223 1 95.56 186 GLU B C 1
ATOM 3223 O O . GLU B 1 186 ? -11.117 27.562 6.906 1 95.56 186 GLU B O 1
ATOM 3228 N N . ASP B 1 187 ? -9.055 26.906 7.07 1 96.44 187 ASP B N 1
ATOM 3229 C CA . ASP B 1 187 ? -8.461 28.047 6.391 1 96.44 187 ASP B CA 1
ATOM 3230 C C . ASP B 1 187 ? -7.48 27.609 5.309 1 96.44 187 ASP B C 1
ATOM 3232 O O . ASP B 1 187 ? -6.301 27.375 5.59 1 96.44 187 ASP B O 1
ATOM 3236 N N . PRO B 1 188 ? -7.914 27.516 4.066 1 95.69 188 PRO B N 1
ATOM 3237 C CA . PRO B 1 188 ? -7.109 26.969 2.979 1 95.69 188 PRO B CA 1
ATOM 3238 C C . PRO B 1 188 ? -5.988 27.891 2.531 1 95.69 188 PRO B C 1
ATOM 3240 O O . PRO B 1 188 ? -5.172 27.531 1.683 1 95.69 188 PRO B O 1
ATOM 3243 N N . ASP B 1 189 ? -5.918 29.094 3.09 1 95.75 189 ASP B N 1
ATOM 3244 C CA . ASP B 1 189 ? -4.855 30.031 2.738 1 95.75 189 ASP B CA 1
ATOM 3245 C C . ASP B 1 189 ? -3.623 29.812 3.615 1 95.75 189 ASP B C 1
ATOM 3247 O O . ASP B 1 189 ? -2.562 30.391 3.357 1 95.75 189 ASP B O 1
ATOM 3251 N N . TYR B 1 190 ? -3.783 28.938 4.605 1 97.44 190 TYR B N 1
ATOM 3252 C CA . TYR B 1 190 ? -2.686 28.719 5.543 1 97.44 190 TYR B CA 1
ATOM 3253 C C . TYR B 1 190 ? -2.34 27.25 5.641 1 97.44 190 TYR B C 1
ATOM 3255 O O . TYR B 1 190 ? -3.186 26.391 5.383 1 97.44 190 TYR B O 1
ATOM 3263 N N . ILE B 1 191 ? -1.11 27.016 5.973 1 98.44 191 ILE B N 1
ATOM 3264 C CA . ILE B 1 191 ? -0.564 25.688 6.207 1 98.44 191 ILE B CA 1
ATOM 3265 C C . ILE B 1 191 ? 0.289 25.688 7.473 1 98.44 191 ILE B C 1
ATOM 3267 O O . ILE B 1 191 ? 1.035 26.641 7.719 1 98.44 191 ILE B O 1
ATOM 3271 N N . ASP B 1 192 ? 0.095 24.672 8.344 1 98.69 192 ASP B N 1
ATOM 3272 C CA . ASP B 1 192 ? 0.933 24.5 9.523 1 98.69 192 ASP B CA 1
ATOM 3273 C C . ASP B 1 192 ? 2.082 23.531 9.25 1 98.69 192 ASP B C 1
ATOM 3275 O O . ASP B 1 192 ? 1.853 22.375 8.906 1 98.69 192 ASP B O 1
ATOM 3279 N N . ILE B 1 193 ? 3.291 24.016 9.422 1 98.75 193 ILE B N 1
ATOM 3280 C CA . ILE B 1 193 ? 4.461 23.219 9.078 1 98.75 193 ILE B CA 1
ATOM 3281 C C . ILE B 1 193 ? 5.215 22.828 10.352 1 98.75 193 ILE B C 1
ATOM 3283 O O . ILE B 1 193 ? 5.477 23.688 11.203 1 98.75 193 ILE B O 1
ATOM 3287 N N . TYR B 1 194 ? 5.551 21.594 10.469 1 98.88 194 TYR B N 1
ATOM 3288 C CA . TYR B 1 194 ? 6.258 21 11.609 1 98.88 194 TYR B CA 1
ATOM 3289 C C . TYR B 1 194 ? 7.723 20.75 11.273 1 98.88 194 TYR B C 1
ATOM 3291 O O . TYR B 1 194 ? 8.039 20.234 10.203 1 98.88 194 TYR B O 1
ATOM 3299 N N . GLN B 1 195 ? 8.562 21.172 12.164 1 98.75 195 GLN B N 1
ATOM 3300 C CA . GLN B 1 195 ? 9.992 20.844 12.18 1 98.75 195 GLN B CA 1
ATOM 3301 C C . GLN B 1 195 ? 10.398 20.219 13.508 1 98.75 195 GLN B C 1
ATOM 3303 O O . GLN B 1 195 ? 10.18 20.797 14.578 1 98.75 195 GLN B O 1
ATOM 3308 N N . SER B 1 196 ? 11.008 19.031 13.406 1 98.62 196 SER B N 1
ATOM 3309 C CA . SER B 1 196 ? 11.438 18.375 14.633 1 98.62 196 SER B CA 1
ATOM 3310 C C . SER B 1 196 ? 12.484 19.203 15.367 1 98.62 196 SER B C 1
ATOM 3312 O O . SER B 1 196 ? 12.5 19.25 16.594 1 98.62 196 SER B O 1
ATOM 3314 N N . ASN B 1 19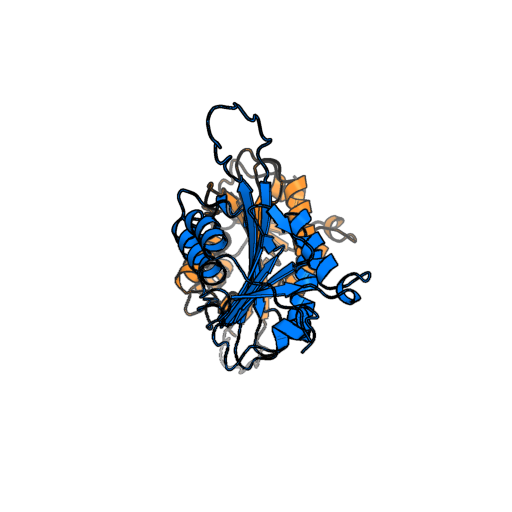7 ? 13.336 19.859 14.602 1 97.75 197 ASN B N 1
ATOM 3315 C CA . ASN B 1 197 ? 14.344 20.781 15.117 1 97.75 197 ASN B CA 1
ATOM 3316 C C . ASN B 1 197 ? 14.203 22.172 14.5 1 97.75 197 ASN B C 1
ATOM 3318 O O . ASN B 1 197 ? 14.773 22.438 13.438 1 97.75 197 ASN B O 1
ATOM 3322 N N . PRO B 1 198 ? 13.523 23.047 15.188 1 95.25 198 PRO B N 1
ATOM 3323 C CA . PRO B 1 198 ? 13.273 24.359 14.609 1 95.25 198 PRO B CA 1
ATOM 3324 C C . PRO B 1 198 ? 14.555 25.156 14.375 1 95.25 198 PRO B C 1
ATOM 3326 O O . PRO B 1 198 ? 14.578 26.078 13.547 1 95.25 198 PRO B O 1
ATOM 3329 N N . ASP B 1 199 ? 15.641 24.828 15.117 1 95.31 199 ASP B N 1
ATOM 3330 C CA . ASP B 1 199 ? 16.922 25.531 14.953 1 95.31 199 ASP B CA 1
ATOM 3331 C C . ASP B 1 199 ? 17.641 25.047 13.703 1 95.31 199 ASP B C 1
ATOM 3333 O O . ASP B 1 199 ? 18.5 25.766 13.172 1 95.31 199 ASP B O 1
ATOM 3337 N N . PHE B 1 200 ? 17.344 23.859 13.281 1 94.19 200 PHE B N 1
ATOM 3338 C CA . PHE B 1 200 ? 17.891 23.281 12.055 1 94.19 200 PHE B CA 1
ATOM 3339 C C . PHE B 1 200 ? 16.781 22.656 11.211 1 94.19 200 PHE B C 1
ATOM 3341 O O . PHE B 1 200 ? 16.734 21.438 11.039 1 94.19 200 PHE B O 1
ATOM 3348 N N . PRO B 1 201 ? 15.977 23.531 10.625 1 93 201 PRO B N 1
ATOM 3349 C CA . PRO B 1 201 ? 14.797 23.047 9.906 1 93 201 PRO B CA 1
ATOM 3350 C C . PRO B 1 201 ? 15.164 22.344 8.594 1 93 201 PRO B C 1
ATOM 3352 O O . PRO B 1 201 ? 16.188 22.656 7.996 1 93 201 PRO B O 1
ATOM 3355 N N . GLN B 1 202 ? 14.312 21.344 8.258 1 95.56 202 GLN B N 1
ATOM 3356 C CA . GLN B 1 202 ? 14.367 20.781 6.914 1 95.56 202 GLN B CA 1
ATOM 3357 C C . GLN B 1 202 ? 13.898 21.797 5.875 1 95.56 202 GLN B C 1
ATOM 3359 O O . GLN B 1 202 ? 12.719 21.812 5.504 1 95.56 202 GLN B O 1
ATOM 3364 N N . LYS B 1 203 ? 14.812 22.516 5.281 1 95.94 203 LYS B N 1
ATOM 3365 C CA . LYS B 1 203 ? 14.5 23.609 4.375 1 95.94 203 LYS B CA 1
ATOM 3366 C C . LYS B 1 203 ? 13.836 23.109 3.098 1 95.94 203 LYS B C 1
ATOM 3368 O O . LYS B 1 203 ? 13.062 23.828 2.467 1 95.94 203 LYS B O 1
ATOM 3373 N N . ASP B 1 204 ? 14.133 21.875 2.785 1 97.56 204 ASP B N 1
ATOM 3374 C CA . ASP B 1 204 ? 13.539 21.281 1.588 1 97.56 204 ASP B CA 1
ATOM 3375 C C . ASP B 1 204 ? 12.016 21.281 1.67 1 97.56 204 ASP B C 1
ATOM 3377 O O . ASP B 1 204 ? 11.336 21.5 0.667 1 97.56 204 ASP B O 1
ATOM 3381 N N . LEU B 1 205 ? 11.469 21.016 2.867 1 97.94 205 LEU B N 1
ATOM 3382 C CA . LEU B 1 205 ? 10.016 20.984 3.004 1 97.94 205 LEU B CA 1
ATOM 3383 C C . LEU B 1 205 ? 9.43 22.375 2.752 1 97.94 205 LEU B C 1
ATOM 3385 O O . LEU B 1 205 ? 8.383 22.5 2.107 1 97.94 205 LEU B O 1
ATOM 3389 N N . LEU B 1 206 ? 10.086 23.406 3.227 1 96.12 206 LEU B N 1
ATOM 3390 C CA . LEU B 1 206 ? 9.617 24.766 2.992 1 96.12 206 LEU B CA 1
ATOM 3391 C C . LEU B 1 206 ? 9.617 25.094 1.502 1 96.12 206 LEU B C 1
ATOM 3393 O O . LEU B 1 206 ? 8.664 25.688 0.99 1 96.12 206 LEU B O 1
ATOM 3397 N N . LYS B 1 207 ? 10.656 24.703 0.843 1 94.81 207 LYS B N 1
ATOM 3398 C CA . LYS B 1 207 ? 10.75 24.906 -0.599 1 94.81 207 LYS B CA 1
ATOM 3399 C C . LYS B 1 207 ? 9.664 24.141 -1.341 1 94.81 207 LYS B C 1
ATOM 3401 O O . LYS B 1 207 ? 9.039 24.672 -2.262 1 94.81 207 LYS B O 1
ATOM 3406 N N . ILE B 1 208 ? 9.453 22.906 -0.953 1 96.5 208 ILE B N 1
ATOM 3407 C CA . ILE B 1 208 ? 8.43 22.047 -1.544 1 96.5 208 ILE B CA 1
ATOM 3408 C C . ILE B 1 208 ? 7.059 22.719 -1.411 1 96.5 208 ILE B C 1
ATOM 3410 O O . ILE B 1 208 ? 6.262 22.703 -2.352 1 96.5 208 ILE B O 1
ATOM 3414 N N . LEU B 1 209 ? 6.855 23.344 -0.272 1 96.44 209 LEU B N 1
ATOM 3415 C CA . LEU B 1 209 ? 5.559 23.953 0.006 1 96.44 209 LEU B CA 1
ATOM 3416 C C . LEU B 1 209 ? 5.523 25.406 -0.483 1 96.44 209 LEU B C 1
ATOM 3418 O O . LEU B 1 209 ? 4.562 26.125 -0.221 1 96.44 209 LEU B O 1
ATOM 3422 N N . GLN B 1 210 ? 6.586 25.844 -1.119 1 93.88 210 GLN B N 1
ATOM 3423 C CA . GLN B 1 210 ? 6.711 27.141 -1.784 1 93.88 210 GLN B CA 1
ATOM 3424 C C . GLN B 1 210 ? 6.59 28.281 -0.786 1 93.88 210 GLN B C 1
ATOM 3426 O O . GLN B 1 210 ? 5.996 29.312 -1.09 1 93.88 210 GLN B O 1
ATOM 3431 N N . ILE B 1 211 ? 7.102 27.969 0.433 1 93.38 211 ILE B N 1
ATOM 3432 C CA . ILE B 1 211 ? 7.195 29 1.458 1 93.38 211 ILE B CA 1
ATOM 3433 C C . ILE B 1 211 ? 8.477 29.797 1.266 1 93.38 211 ILE B C 1
ATOM 3435 O O . ILE B 1 211 ? 9.57 29.234 1.251 1 93.38 211 ILE B O 1
ATOM 3439 N N . PRO B 1 212 ? 8.266 31.109 1.093 1 87.81 212 PRO B N 1
ATOM 3440 C CA . PRO B 1 212 ? 9.469 31.922 0.895 1 87.81 212 PRO B CA 1
ATOM 3441 C C . PRO B 1 212 ? 10.375 31.969 2.127 1 87.81 212 PRO B C 1
ATOM 3443 O O . PRO B 1 212 ? 9.883 31.891 3.256 1 87.81 212 PRO B O 1
ATOM 3446 N N . GLU B 1 213 ? 11.758 31.984 1.977 1 78.81 213 GLU B N 1
ATOM 3447 C CA . GLU B 1 213 ? 12.734 32.062 3.059 1 78.81 213 GLU B CA 1
ATOM 3448 C C . GLU B 1 213 ? 12.734 33.469 3.682 1 78.81 213 GLU B C 1
ATOM 3450 O O . GLU B 1 213 ? 12.461 34.469 3.002 1 78.81 213 GLU B O 1
#

Solvent-accessible surface area (backbone atoms only — not comparable to full-atom values): 22595 Å² total; per-residue (Å²): 112,58,52,71,49,88,58,61,61,65,58,30,49,58,57,43,69,28,56,38,92,93,53,44,43,55,51,22,36,35,38,38,34,27,41,41,85,35,51,76,56,26,40,39,35,37,43,42,77,31,46,40,68,72,55,44,52,55,52,34,56,57,60,39,52,50,54,63,35,54,60,67,57,29,24,38,30,33,51,61,44,73,75,35,69,39,91,88,21,57,52,50,50,53,50,51,41,49,77,51,52,65,70,47,62,68,59,50,49,52,49,51,53,52,45,32,75,53,50,85,53,91,49,33,30,31,44,38,38,36,28,33,54,40,72,47,76,76,74,78,62,78,90,65,81,68,79,66,74,77,47,70,39,68,33,31,41,38,36,35,14,44,33,51,76,46,75,44,67,52,72,51,51,32,35,35,35,39,41,22,75,53,93,91,36,72,33,82,59,29,34,31,40,28,24,69,41,61,93,65,55,66,59,40,58,39,55,66,66,52,45,60,112,112,60,52,72,50,86,58,60,61,66,58,30,50,57,58,45,70,30,58,40,92,92,54,44,42,54,50,22,38,34,38,38,34,27,41,42,84,37,51,77,56,26,40,39,36,38,43,42,77,32,46,40,68,71,56,44,53,54,50,36,56,57,59,38,54,49,55,63,35,54,60,66,57,28,23,37,30,32,52,60,43,74,75,34,69,40,90,88,21,58,51,51,51,51,51,50,40,50,74,52,53,65,69,49,63,69,59,51,50,52,49,51,52,52,45,33,75,52,51,82,53,91,51,34,29,32,45,39,39,35,27,33,53,39,73,47,77,77,73,78,60,78,90,64,81,69,78,67,74,78,47,70,40,66,33,32,39,38,36,35,15,45,33,48,78,44,75,43,69,52,71,52,50,32,35,33,35,38,40,22,75,52,92,91,35,72,32,80,58,28,35,31,41,29,24,69,41,61,92,66,53,67,60,39,59,39,54,67,67,51,46,60,112

Radius of gyration: 25.11 Å; Cα contacts (8 Å, |Δi|>4): 879; chains: 2; bounding box: 62×75×55 Å

Nearest PDB structures (foldseek):
  3ub1-assembly1_A  TM=4.274E-01  e=1.821E+00  Clostridium perfringens
  8tcc-assembly1_B  TM=2.629E-01  e=5.790E+00  Burkholderia pseudomallei
  8tcc-assembly1_D  TM=2.468E-01  e=6.950E+00  Burkholderia pseudomallei
  3ub1-assembly1_A  TM=4.278E-01  e=1.786E+00  Clostridium perfringens
  8tcc-assembly1_B  TM=2.630E-01  e=5.703E+00  Burkholderia pseudomallei

InterPro domains:
  IPR025466 Protein of unknown function DUF4317 [PF14199] (8-164)

Organism: NCBI:txid40520

pLDDT: mean 93.48, std 10.92, range [45.59, 98.94]

Foldseek 3Di:
DWDWDFDDLVLLVVQLVQLAPVRFQWFKKKKFKAWQLLDTPDIDIDGLNPDDNVVSVQVSVQLSCASNPDTPFQKIKTFQDPVQVDPPHPLVLQVVCQVVSNPDVVSVVVLSSLCSVQQHDNGMKMKMKIWGKAFQDDPPDPPDPPPPDTDIDIKMKIFIFGADPVRDGDHGQKIKIPPDQDPNHGDRRMIMIGHPHRVDGRVSVCVSSPGDD/DWDWDFDDLVLLVVQLVQLALVRFQWFKKKKFKAWQLLDTPDIDIDGLNPDDNVVSVQVSVQQSCASNDDTPFQKIKTFQDPVQVDPPHPLVLQVVCQVVSNPDVVSVVVLSSLCSVQQHDNGMKMKMKIWGKAFQDDPPDPPDPPPPDGDIDIKMKIFIFGADPVRDGDHGQKIKIPPDQDPNHGDRRMIMIGHPHRVDGRVSVCVSSPGDD

Sequence (426 aa):
MSSITRINRDDMLELTRRMTIARTSMTRIAGSYMDADGFIDGTFNTNFLKLKNSEKEKNLTIAKVIPFAQTNQNLKRYKIPKEAYALGGIRQLLLGIKSCALKNDALLESFYDYIAENYHTNHDYAVYLFHNTYDIPLKAADHESLWESEEIYEYIICAICPVSGDYEPGKPECGFIFPAFNSRTEDPDYIDIYQSNPDFPQKDLLKILQIPEMSSITRINRDDMLELTRRMTIARTSMTRIAGSYMDADGFIDGTFNTNFLKLKNSEKEKNLTIAKVIPFAQTNQNLKRYKIPKEAYALGGIRQLLLGIKSCALKNDALLESFYDYIAENYHTNHDYAVYLFHNTYDIPLKAADHESLWESEEIYEYIICAICPVSGDYEPGKPECGFIFPAFNSRTEDPDYIDIYQSNPDFPQKDLLKILQIPE